Protein AF-A0A134AFA2-F1 (afdb_monomer)

Solvent-accessible surface area (backbone atoms only — not comparable to full-atom values): 25970 Å² total; per-residue (Å²): 127,73,77,78,76,50,94,41,43,79,76,51,100,91,38,66,51,57,90,71,52,43,33,60,57,59,49,67,59,54,50,49,53,23,51,49,48,40,70,76,49,53,49,41,60,54,45,88,63,27,49,46,68,73,57,52,67,64,48,47,64,58,48,60,71,75,47,86,87,45,62,56,54,69,63,65,50,52,57,52,46,49,52,42,38,51,50,42,24,58,74,70,72,49,82,88,65,75,90,76,70,91,62,56,71,74,59,41,70,74,26,72,66,43,52,38,51,50,54,22,49,52,55,47,52,52,49,44,37,76,57,28,36,28,72,52,75,36,50,25,63,48,98,81,57,40,45,34,64,34,60,62,51,48,67,84,75,69,53,54,72,39,85,69,38,80,79,62,46,86,54,70,71,58,52,53,54,48,51,56,49,57,70,60,48,85,76,74,94,62,91,46,75,71,51,55,62,39,46,69,58,52,56,51,39,63,50,48,50,61,46,74,45,78,56,96,94,39,52,29,29,55,47,28,31,35,36,44,46,69,45,76,51,103,87,47,67,61,33,38,45,35,41,29,39,34,45,27,58,46,85,83,68,77,77,55,95,75,62,66,40,45,59,60,29,75,51,56,51,74,57,90,59,60,70,86,55,41,53,72,45,77,79,62,26,37,40,50,27,32,47,63,52,39,31,93,84,42,94,84,50,74,49,42,42,30,50,44,71,30,18,51,63,39,47,72,67,61,44,43,74,38,80,82,65,47,23,32,17,41,93,87,69,47,77,44,34,42,31,37,40,33,73,37,45,91,89,75,40,50,58,40,34,35,26,37,33,32,38,76,59,51,55,59,52,52,76,82,43,58,60,34,34,23,27,27,34,39,30,34,34,75,92,69,41,70,35,67,76,30,22,32,40,37,36,30,47,91,90,36,80,77,43,78,41,68,66,56,86,64,78,76,70,79,77,80,60,81,38,76,53,39,85,72,30,94,86,54,85,69,71,91,79,60,89,65,73,61,73,57,57,58,50,54,53,52,58,56,63,55,69,81,108

Radius of gyration: 27.71 Å; Cα contacts (8 Å, |Δi|>4): 714; chains: 1; bounding box: 70×55×74 Å

Secondary structure (DSSP, 8-state):
--TTSSSEEEEETTEEEESSPBB-S-HHHHHHHHHHHHHHHGGGSSSTTTT-HHHHHHHHHHHHHH----BPPHHHHHHHHHHHHHHHHHHTT----GGG----HHHHHTSHHHHHHHHHHHHHHHHHHHH-EEEEEEES-STT--EEEEE--TTTTT----TTSPPP---HHHHHHHHHHHHTSPPPS--SHHHHT-HHHHHHHHHHTTSPEEETTEEEEEEEEEEEEEEEETTEEEEEEEEEEEEE--SS----TTTTTHHHHT-PEEP-S-GGGGGG--SSTTS-EE---S-TT-SSS--B--EE--HHHHHHTT-EEETTTTEEE-TT--EEEEE--SB--TTT-SEEEEEEEEHHHHHHHHTT---EEEEEEEEEETTTEE-TTT-EEEEEETTEEEEEEE-------------TTGGG-TT---------THHHHHHHHHHHHTTT-

Mean predicted aligned error: 15.6 Å

Structure (mmCIF, N/CA/C/O backbone):
data_AF-A0A134AFA2-F1
#
_entry.id   AF-A0A134AFA2-F1
#
loop_
_atom_site.group_PDB
_atom_site.id
_atom_site.type_symbol
_atom_site.label_atom_id
_atom_site.label_alt_id
_atom_site.label_comp_id
_atom_site.label_asym_id
_atom_site.label_entity_id
_atom_site.label_seq_id
_atom_site.pdbx_PDB_ins_code
_atom_site.Cartn_x
_atom_site.Cartn_y
_atom_site.Cartn_z
_atom_site.occupancy
_atom_site.B_iso_or_equiv
_atom_site.auth_seq_id
_atom_site.auth_comp_id
_atom_site.auth_asym_id
_atom_site.auth_atom_id
_atom_site.pdbx_PDB_model_num
ATOM 1 N N . MET A 1 1 ? 32.654 -7.429 -5.945 1.00 45.91 1 MET A N 1
ATOM 2 C CA . MET A 1 1 ? 31.574 -6.437 -6.105 1.00 45.91 1 MET A CA 1
ATOM 3 C C . MET A 1 1 ? 30.366 -7.255 -6.503 1.00 45.91 1 MET A C 1
ATOM 5 O O . MET A 1 1 ? 30.504 -8.026 -7.449 1.00 45.91 1 MET A O 1
ATOM 9 N N . ASN A 1 2 ? 29.295 -7.219 -5.708 1.00 46.44 2 ASN A N 1
ATOM 10 C CA . ASN A 1 2 ? 28.073 -7.962 -6.006 1.00 46.44 2 ASN A CA 1
ATOM 11 C C . ASN A 1 2 ? 27.648 -7.644 -7.457 1.00 46.44 2 ASN A C 1
ATOM 13 O O . ASN A 1 2 ? 27.738 -6.489 -7.878 1.00 46.44 2 ASN A O 1
ATOM 17 N N . LYS A 1 3 ? 27.310 -8.674 -8.242 1.00 46.72 3 LYS A N 1
ATOM 18 C CA . LYS A 1 3 ? 27.035 -8.557 -9.687 1.00 46.72 3 LYS A CA 1
ATOM 19 C C . LYS A 1 3 ? 25.780 -7.734 -9.987 1.00 46.72 3 LYS A C 1
ATOM 21 O O . LYS A 1 3 ? 25.608 -7.337 -11.136 1.00 46.72 3 LYS A O 1
ATOM 26 N N . ASP A 1 4 ? 24.992 -7.458 -8.953 1.00 53.12 4 ASP A N 1
ATOM 27 C CA . ASP A 1 4 ? 23.657 -6.877 -9.047 1.00 53.12 4 ASP A CA 1
ATOM 28 C C . ASP A 1 4 ? 23.590 -5.430 -8.524 1.00 53.12 4 ASP A C 1
ATOM 30 O O . ASP A 1 4 ? 22.517 -4.854 -8.443 1.00 53.12 4 ASP A O 1
ATOM 34 N N . PHE A 1 5 ? 24.725 -4.821 -8.153 1.00 60.72 5 PHE A N 1
ATOM 35 C CA . PHE A 1 5 ? 24.720 -3.467 -7.577 1.00 60.72 5 PHE A CA 1
ATOM 36 C C . PHE A 1 5 ? 24.802 -2.332 -8.605 1.00 60.72 5 PHE A C 1
ATOM 38 O O . PHE A 1 5 ? 24.314 -1.235 -8.364 1.00 60.72 5 PHE A O 1
ATOM 45 N N . LEU A 1 6 ? 25.462 -2.565 -9.739 1.00 67.00 6 LEU A N 1
ATOM 46 C CA . LEU A 1 6 ? 25.490 -1.594 -10.827 1.00 67.00 6 LEU A CA 1
ATOM 47 C C . LEU A 1 6 ? 24.413 -1.981 -11.846 1.00 67.00 6 LEU A C 1
ATOM 49 O O . LEU A 1 6 ? 24.284 -3.171 -12.138 1.00 67.00 6 LEU A O 1
ATOM 53 N N . PRO A 1 7 ? 23.740 -1.012 -12.489 1.00 65.38 7 PRO A N 1
ATOM 54 C CA . PRO A 1 7 ? 22.753 -1.269 -13.550 1.00 65.38 7 PRO A CA 1
ATOM 55 C C . PRO A 1 7 ? 23.365 -1.848 -14.843 1.00 65.38 7 PRO A C 1
ATOM 57 O O . PRO A 1 7 ? 22.724 -1.966 -15.886 1.00 65.38 7 PRO A O 1
ATOM 60 N N . PHE A 1 8 ? 24.646 -2.215 -14.799 1.00 70.69 8 PHE A N 1
ATOM 61 C CA . PHE A 1 8 ? 25.388 -2.853 -15.869 1.00 70.69 8 PHE A CA 1
ATOM 62 C C . PHE A 1 8 ? 26.395 -3.844 -15.297 1.00 70.69 8 PHE A C 1
ATOM 64 O O . PHE A 1 8 ? 27.019 -3.627 -14.255 1.00 70.69 8 PHE A O 1
ATOM 71 N N . ARG A 1 9 ? 26.620 -4.935 -16.028 1.00 70.75 9 ARG A N 1
ATOM 72 C CA . ARG A 1 9 ? 27.613 -5.936 -15.638 1.00 70.75 9 ARG A CA 1
ATOM 73 C C . ARG A 1 9 ? 28.999 -5.485 -16.068 1.00 70.75 9 ARG A C 1
ATOM 75 O O . ARG A 1 9 ? 29.256 -5.321 -17.258 1.00 70.75 9 ARG A O 1
ATOM 82 N N . TYR A 1 10 ? 29.904 -5.344 -15.106 1.00 69.44 10 TYR A N 1
ATOM 83 C CA . TYR A 1 10 ? 31.305 -5.020 -15.358 1.00 69.44 10 TYR A CA 1
ATOM 84 C C . TYR A 1 10 ? 32.166 -6.286 -15.432 1.00 69.44 10 TYR A C 1
ATOM 86 O O . TYR A 1 10 ? 32.306 -7.004 -14.442 1.00 69.44 10 TYR A O 1
ATOM 94 N N . TRP A 1 11 ? 32.781 -6.537 -16.588 1.00 65.50 11 TRP A N 1
ATOM 95 C CA . TRP A 1 11 ? 33.688 -7.670 -16.815 1.00 65.50 11 TRP A CA 1
ATOM 96 C C . TRP A 1 11 ? 35.143 -7.238 -17.046 1.00 65.50 11 TRP A C 1
ATOM 98 O O . TRP A 1 11 ? 36.055 -8.053 -16.923 1.00 65.50 11 TRP A O 1
ATOM 108 N N . GLY A 1 12 ? 35.382 -5.960 -17.346 1.00 63.38 12 GLY A N 1
ATOM 109 C CA . GLY A 1 12 ? 36.711 -5.384 -17.532 1.00 63.38 12 GLY A CA 1
ATOM 110 C C . GLY A 1 12 ? 36.653 -3.989 -18.153 1.00 63.38 12 GLY A C 1
ATOM 111 O O . GLY A 1 12 ? 35.577 -3.496 -18.484 1.00 63.38 12 GLY A O 1
ATOM 112 N N . LYS A 1 13 ? 37.819 -3.353 -18.331 1.00 61.12 13 LYS A N 1
ATOM 113 C CA . LYS A 1 13 ? 37.925 -2.001 -18.918 1.00 61.12 13 LYS A CA 1
ATOM 114 C C . LYS A 1 13 ? 37.296 -1.891 -20.307 1.00 61.12 13 LYS A C 1
ATOM 116 O O . LYS A 1 13 ? 36.736 -0.849 -20.606 1.00 61.12 13 LYS A O 1
ATOM 121 N N . ASP A 1 14 ? 37.333 -2.972 -21.081 1.00 62.25 14 ASP A N 1
ATOM 122 C CA . ASP A 1 14 ? 36.823 -3.013 -22.456 1.00 62.25 14 ASP A CA 1
ATOM 123 C C . ASP A 1 14 ? 35.518 -3.820 -22.579 1.00 62.25 14 ASP A C 1
ATOM 125 O O . ASP A 1 14 ? 35.017 -4.046 -23.678 1.00 62.25 14 ASP A O 1
ATOM 129 N N . HIS A 1 15 ? 34.974 -4.308 -21.456 1.00 69.88 15 HIS A N 1
ATOM 130 C CA . HIS A 1 15 ? 33.776 -5.141 -21.460 1.00 69.88 15 HIS A CA 1
ATOM 131 C C . HIS A 1 15 ? 32.847 -4.793 -20.292 1.00 69.88 15 HIS A C 1
ATOM 133 O O . HIS A 1 15 ? 32.966 -5.332 -19.188 1.00 69.88 15 HIS A O 1
ATOM 139 N N . ILE A 1 16 ? 31.897 -3.893 -20.552 1.00 71.88 16 ILE A N 1
ATOM 140 C CA . ILE A 1 16 ? 30.676 -3.754 -19.756 1.00 71.88 16 ILE A CA 1
ATOM 141 C C . ILE A 1 16 ? 29.497 -4.209 -20.600 1.00 71.88 16 ILE A C 1
ATOM 143 O O . ILE A 1 16 ? 29.434 -3.939 -21.800 1.00 71.88 16 ILE A O 1
ATOM 147 N N . ASN A 1 17 ? 28.567 -4.904 -19.966 1.00 70.81 17 ASN A N 1
ATOM 148 C CA . ASN A 1 17 ? 27.314 -5.281 -20.583 1.00 70.81 17 ASN A CA 1
ATOM 149 C C . ASN A 1 17 ? 26.196 -4.460 -19.939 1.00 70.81 17 ASN A C 1
ATOM 151 O O . ASN A 1 17 ? 25.838 -4.694 -18.783 1.00 70.81 17 ASN A O 1
ATOM 155 N N . MET A 1 18 ? 25.704 -3.474 -20.684 1.00 72.12 18 MET A N 1
ATOM 156 C CA . MET A 1 18 ? 24.516 -2.698 -20.342 1.00 72.12 18 MET A CA 1
ATOM 157 C C . MET A 1 18 ? 23.318 -3.345 -21.029 1.00 72.12 18 MET A C 1
ATOM 159 O O . MET A 1 18 ? 23.410 -3.666 -22.214 1.00 72.12 18 MET A O 1
ATOM 163 N N . TYR A 1 19 ? 22.209 -3.506 -20.307 1.00 68.06 19 TYR A N 1
ATOM 164 C CA . TYR A 1 19 ? 20.975 -4.050 -20.882 1.00 68.06 19 TYR A CA 1
ATOM 165 C C . TYR A 1 19 ? 20.462 -3.180 -22.042 1.00 68.06 19 TYR A C 1
ATOM 167 O O . TYR A 1 19 ? 20.125 -3.687 -23.108 1.00 68.06 19 TYR A O 1
ATOM 175 N N . THR A 1 20 ? 20.520 -1.860 -21.857 1.00 76.44 20 THR A N 1
ATOM 176 C CA . THR A 1 20 ? 20.131 -0.852 -22.843 1.00 76.44 20 THR A CA 1
ATOM 177 C C . THR A 1 20 ? 21.237 0.199 -22.969 1.00 76.44 20 THR A C 1
ATOM 179 O O . THR A 1 20 ? 21.842 0.601 -21.975 1.00 76.44 20 THR A O 1
ATOM 182 N N . LYS A 1 21 ? 21.529 0.643 -24.196 1.00 86.62 21 LYS A N 1
ATOM 183 C CA . LYS A 1 21 ? 22.511 1.701 -24.476 1.00 86.62 21 LYS A CA 1
ATOM 184 C C . LYS A 1 21 ? 21.805 3.038 -24.666 1.00 86.62 21 LYS A C 1
ATOM 186 O O . LYS A 1 21 ? 20.659 3.092 -25.093 1.00 86.62 21 LYS A O 1
ATOM 191 N N . PHE A 1 22 ? 22.519 4.124 -24.409 1.00 89.81 22 PHE A N 1
ATOM 192 C CA . PHE A 1 22 ? 22.035 5.479 -24.667 1.00 89.81 22 PHE A CA 1
ATOM 193 C C . PHE A 1 22 ? 22.458 5.940 -26.061 1.00 89.81 22 PHE A C 1
ATOM 195 O O . PHE A 1 22 ? 23.544 5.585 -26.527 1.00 89.81 22 PHE A O 1
ATOM 202 N N . LEU A 1 23 ? 21.615 6.719 -26.733 1.00 92.56 23 LEU A N 1
ATOM 203 C CA . LEU A 1 23 ? 21.940 7.342 -28.012 1.00 92.56 23 LEU A CA 1
ATOM 204 C C . LEU A 1 23 ? 22.913 8.505 -27.802 1.00 92.56 23 LEU A C 1
ATOM 206 O O . LEU A 1 23 ? 22.817 9.214 -26.813 1.00 92.56 23 LEU A O 1
ATOM 210 N N . ALA A 1 24 ? 23.844 8.707 -28.730 1.00 91.75 24 ALA A N 1
ATOM 211 C CA . ALA A 1 24 ? 24.773 9.841 -28.743 1.00 91.75 24 ALA A CA 1
ATOM 212 C C . ALA A 1 24 ? 24.221 11.053 -29.516 1.00 91.75 24 ALA A C 1
ATOM 214 O O . ALA A 1 24 ? 24.845 12.113 -29.525 1.00 91.75 24 ALA A O 1
ATOM 215 N N . ASN A 1 25 ? 23.090 10.882 -30.203 1.00 92.69 25 ASN A N 1
ATOM 216 C CA . ASN A 1 25 ? 22.408 11.937 -30.944 1.00 92.69 25 ASN A CA 1
ATOM 217 C C . ASN A 1 25 ? 21.922 13.057 -30.016 1.00 92.69 25 ASN A C 1
ATOM 219 O O . ASN A 1 25 ? 21.671 12.838 -28.828 1.00 92.69 25 ASN A O 1
ATOM 223 N N . ASP A 1 26 ? 21.737 14.254 -30.579 1.00 90.44 26 ASP A N 1
ATOM 224 C CA . ASP A 1 26 ? 21.137 15.360 -29.836 1.00 90.44 26 ASP A CA 1
ATOM 225 C C . ASP A 1 26 ? 19.716 14.981 -29.394 1.00 90.44 26 ASP A C 1
ATOM 227 O O . ASP A 1 26 ? 18.907 14.474 -30.176 1.00 90.44 26 ASP A O 1
ATOM 231 N N . LYS A 1 27 ? 19.383 15.244 -28.127 1.00 89.06 27 LYS A N 1
ATOM 232 C CA . LYS A 1 27 ? 18.069 14.886 -27.580 1.00 89.06 27 LYS A CA 1
ATOM 233 C C . LYS A 1 27 ? 16.921 15.523 -28.364 1.00 89.06 27 LYS A C 1
ATOM 235 O O . LYS A 1 27 ? 15.868 14.904 -28.508 1.00 89.06 27 LYS A O 1
ATOM 240 N N . ASN A 1 28 ? 17.096 16.742 -28.873 1.00 90.75 28 ASN A N 1
ATOM 241 C CA . ASN A 1 28 ? 16.052 17.429 -29.629 1.00 90.75 28 ASN A CA 1
ATOM 242 C C . ASN A 1 28 ? 15.890 16.841 -31.032 1.00 90.75 28 ASN A C 1
ATOM 244 O O . ASN A 1 28 ? 14.775 16.836 -31.551 1.00 90.75 28 ASN A O 1
ATOM 248 N N . GLU A 1 29 ? 16.963 16.314 -31.626 1.00 92.12 29 GLU A N 1
ATOM 249 C CA . GLU A 1 29 ? 16.904 15.569 -32.888 1.00 92.12 29 GLU A CA 1
ATOM 250 C C . GLU A 1 29 ? 16.042 14.311 -32.721 1.00 92.12 29 GLU A C 1
ATOM 252 O O . GLU A 1 29 ? 15.046 14.149 -33.427 1.00 92.12 29 GLU A O 1
ATOM 257 N N . ILE A 1 30 ? 16.336 13.483 -31.712 1.00 93.31 30 ILE A N 1
ATOM 258 C CA . ILE A 1 30 ? 15.548 12.273 -31.430 1.00 93.31 30 ILE A CA 1
ATOM 259 C C . ILE A 1 30 ? 14.108 12.615 -31.031 1.00 93.31 30 ILE A C 1
ATOM 261 O O . ILE A 1 30 ? 13.163 11.999 -31.519 1.00 93.31 30 ILE A O 1
ATOM 265 N N . SER A 1 31 ? 13.907 13.651 -30.214 1.00 90.94 31 SER A N 1
ATOM 266 C CA . SER A 1 31 ? 12.567 14.145 -29.874 1.00 90.94 31 SER A CA 1
ATOM 267 C C . SER A 1 31 ? 11.785 14.578 -31.120 1.00 90.94 31 SER A C 1
ATOM 269 O O . SER A 1 31 ? 10.593 14.295 -31.241 1.00 90.94 31 SER A O 1
ATOM 271 N N . SER A 1 32 ? 12.446 15.206 -32.096 1.00 92.62 32 SER A N 1
ATOM 272 C CA . SER A 1 32 ? 11.821 15.596 -33.364 1.00 92.62 32 SER A CA 1
ATOM 273 C C . SER A 1 32 ? 11.419 14.382 -34.203 1.00 92.62 32 SER A C 1
ATOM 275 O O . SER A 1 32 ? 10.318 14.374 -34.754 1.00 92.62 32 SER A O 1
ATOM 277 N N . ILE A 1 33 ? 12.255 13.337 -34.247 1.00 92.44 33 ILE A N 1
ATOM 278 C CA . ILE A 1 33 ? 11.930 12.052 -34.891 1.00 92.44 33 ILE A CA 1
ATOM 279 C C . ILE A 1 33 ? 10.723 11.406 -34.205 1.00 92.44 33 ILE A C 1
ATOM 281 O O . ILE A 1 33 ? 9.751 11.055 -34.872 1.00 92.44 33 ILE A O 1
ATOM 285 N N . ASN A 1 34 ? 10.730 11.313 -32.876 1.00 91.94 34 ASN A N 1
ATOM 286 C CA . ASN A 1 34 ? 9.621 10.739 -32.117 1.00 91.94 34 ASN A CA 1
ATOM 287 C C . ASN A 1 34 ? 8.316 11.520 -32.342 1.00 91.94 34 ASN A C 1
ATOM 289 O O . ASN A 1 34 ? 7.274 10.920 -32.589 1.00 91.94 34 ASN A O 1
ATOM 293 N N . ASN A 1 35 ? 8.363 12.856 -32.336 1.00 91.19 35 ASN A N 1
ATOM 294 C CA . ASN A 1 35 ? 7.202 13.704 -32.626 1.00 91.19 35 ASN A CA 1
ATOM 295 C C . ASN A 1 35 ? 6.695 13.526 -34.063 1.00 91.19 35 ASN A C 1
ATOM 297 O O . ASN A 1 35 ? 5.486 13.511 -34.304 1.00 91.19 35 ASN A O 1
ATOM 301 N N . TYR A 1 36 ? 7.602 13.378 -35.028 1.00 92.00 36 TYR A N 1
ATOM 302 C CA . TYR A 1 36 ? 7.250 13.077 -36.411 1.00 92.00 36 TYR A CA 1
ATOM 303 C C . TYR A 1 36 ? 6.499 11.741 -36.522 1.00 92.00 36 TYR A C 1
ATOM 305 O O . TYR A 1 36 ? 5.394 11.697 -37.073 1.00 92.00 36 TYR A O 1
ATOM 313 N N . LEU A 1 37 ? 7.057 10.678 -35.936 1.00 90.00 37 LEU A N 1
ATOM 314 C CA . LEU A 1 37 ? 6.455 9.344 -35.909 1.00 90.00 37 LEU A CA 1
ATOM 315 C C . LEU A 1 37 ? 5.102 9.356 -35.196 1.00 90.00 37 LEU A C 1
ATOM 317 O O . LEU A 1 37 ? 4.129 8.804 -35.707 1.00 90.00 37 LEU A O 1
ATOM 321 N N . TYR A 1 38 ? 5.021 10.042 -34.058 1.00 88.12 38 TYR A N 1
ATOM 322 C CA . TYR A 1 38 ? 3.792 10.219 -33.295 1.00 88.12 38 TYR A CA 1
ATOM 323 C C . TYR A 1 38 ? 2.679 10.824 -34.149 1.00 88.12 38 TYR A C 1
ATOM 325 O O . TYR A 1 38 ? 1.572 10.292 -34.204 1.00 88.12 38 TYR A O 1
ATOM 333 N N . ASN A 1 39 ? 2.969 11.927 -34.841 1.00 88.06 39 ASN A N 1
ATOM 334 C CA . ASN A 1 39 ? 1.973 12.627 -35.645 1.00 88.06 39 ASN A CA 1
ATOM 335 C C . ASN A 1 39 ? 1.511 11.775 -36.831 1.00 88.06 39 ASN A C 1
ATOM 337 O O . ASN A 1 39 ? 0.314 11.703 -37.112 1.00 88.06 39 ASN A O 1
ATOM 341 N N . LYS A 1 40 ? 2.450 11.102 -37.502 1.00 88.06 40 LYS A N 1
ATOM 342 C CA . LYS A 1 40 ? 2.177 10.293 -38.692 1.00 88.06 40 LYS A CA 1
ATOM 343 C C . LYS A 1 40 ? 1.438 8.990 -38.373 1.00 88.06 40 LYS A C 1
ATOM 345 O O . LYS A 1 40 ? 0.539 8.606 -39.113 1.00 88.06 40 LYS A O 1
ATOM 350 N N . TYR A 1 41 ? 1.785 8.333 -37.268 1.00 85.38 41 TYR A N 1
ATOM 351 C CA . TYR A 1 41 ? 1.315 6.987 -36.926 1.00 85.38 41 TYR A CA 1
ATOM 352 C C . TYR A 1 41 ? 0.403 6.944 -35.691 1.00 85.38 41 TYR A C 1
ATOM 354 O O . TYR A 1 41 ? 0.164 5.878 -35.129 1.00 85.38 41 TYR A O 1
ATOM 362 N N . SER A 1 42 ? -0.167 8.083 -35.290 1.00 79.12 42 SER A N 1
ATOM 363 C CA . SER A 1 42 ? -1.077 8.193 -34.137 1.00 79.12 42 SER A CA 1
ATOM 364 C C . SER A 1 42 ? -2.253 7.204 -34.162 1.00 79.12 42 SER A C 1
ATOM 366 O O . SER A 1 42 ? -2.700 6.776 -33.100 1.00 79.12 42 SER A O 1
ATOM 368 N N . CYS A 1 43 ? -2.724 6.785 -35.346 1.00 75.44 43 CYS A N 1
ATOM 369 C CA . CYS A 1 43 ? -3.806 5.801 -35.488 1.00 75.44 43 CYS A CA 1
ATOM 370 C C . CYS A 1 43 ? -3.426 4.352 -35.131 1.00 75.44 43 CYS A C 1
ATOM 372 O O . CYS A 1 43 ? -4.312 3.505 -35.061 1.00 75.44 43 CYS A O 1
ATOM 374 N N . VAL A 1 44 ? -2.141 4.068 -34.882 1.00 71.62 44 VAL A N 1
ATOM 375 C CA . VAL A 1 44 ? -1.612 2.741 -34.497 1.00 71.62 44 VAL A CA 1
ATOM 376 C C . VAL A 1 44 ? -1.591 2.549 -32.963 1.00 71.62 44 VAL A C 1
ATOM 378 O O . VAL A 1 44 ? -1.316 1.457 -32.462 1.00 71.62 44 VAL A O 1
ATOM 381 N N . ARG A 1 45 ? -1.925 3.592 -32.186 1.00 69.50 45 ARG A N 1
ATOM 382 C CA . ARG A 1 45 ? -1.966 3.547 -30.715 1.00 69.50 45 ARG A CA 1
ATOM 383 C C . ARG A 1 45 ? -3.176 2.787 -30.169 1.00 69.50 45 ARG A C 1
ATOM 385 O O . ARG A 1 45 ? -4.318 3.204 -30.360 1.00 69.50 45 ARG A O 1
ATOM 392 N N . GLY A 1 46 ? -2.900 1.751 -29.379 1.00 59.03 46 GLY A N 1
ATOM 393 C CA . GLY A 1 46 ? -3.869 0.918 -28.671 1.00 59.03 46 GLY A CA 1
ATOM 394 C C . GLY A 1 46 ? -4.539 -0.145 -29.549 1.00 59.03 46 GLY A C 1
ATOM 395 O O . GLY A 1 46 ? -4.938 0.113 -30.684 1.00 59.03 46 GLY A O 1
ATOM 396 N N . GLY A 1 47 ? -4.759 -1.334 -28.985 1.00 60.19 47 GLY A N 1
ATOM 397 C CA . GLY A 1 47 ? -5.464 -2.439 -29.643 1.00 60.19 47 GLY A CA 1
ATOM 398 C C . GLY A 1 47 ? -4.544 -3.388 -30.416 1.00 60.19 47 GLY A C 1
ATOM 399 O O . GLY A 1 47 ? -3.338 -3.424 -30.195 1.00 60.19 47 GLY A O 1
ATOM 400 N N . LYS A 1 48 ? -5.126 -4.192 -31.317 1.00 59.94 48 LYS A N 1
ATOM 401 C CA . LYS A 1 48 ? -4.433 -5.314 -31.974 1.00 59.94 48 LYS A CA 1
ATOM 402 C C . LYS A 1 48 ? -3.237 -4.929 -32.846 1.00 59.94 48 LYS A C 1
ATOM 404 O O . LYS A 1 48 ? -2.422 -5.806 -33.064 1.00 59.94 48 LYS A O 1
ATOM 409 N N . CYS A 1 49 ? -3.124 -3.693 -33.337 1.00 62.25 49 CYS A N 1
ATOM 410 C CA . CYS A 1 49 ? -2.029 -3.248 -34.217 1.00 62.25 49 CYS A CA 1
ATOM 411 C C . CYS A 1 49 ? -0.838 -2.603 -33.496 1.00 62.25 49 CYS A C 1
ATOM 413 O O . CYS A 1 49 ? 0.152 -2.275 -34.149 1.00 62.25 49 CYS A O 1
ATOM 415 N N . SER A 1 50 ? -0.911 -2.395 -32.181 1.00 64.62 50 SER A N 1
ATOM 416 C CA . SER A 1 50 ? 0.228 -1.881 -31.419 1.00 64.62 50 SER A CA 1
ATOM 417 C C . SER A 1 50 ? 1.283 -2.978 -31.248 1.00 64.62 50 SER A C 1
ATOM 419 O O . SER A 1 50 ? 0.941 -4.110 -30.908 1.00 64.62 50 SER A O 1
ATOM 421 N N . GLY A 1 51 ? 2.561 -2.666 -31.482 1.00 61.31 51 GLY A N 1
ATOM 422 C CA . GLY A 1 51 ? 3.661 -3.598 -31.201 1.00 61.31 51 GLY A CA 1
ATOM 423 C C . GLY A 1 51 ? 4.017 -4.633 -32.253 1.00 61.31 51 GLY A C 1
ATOM 424 O O . GLY A 1 51 ? 4.660 -5.624 -31.914 1.00 61.31 51 GLY A O 1
ATOM 425 N N . TRP A 1 52 ? 3.588 -4.474 -33.505 1.00 69.12 52 TRP A N 1
ATOM 426 C CA . TRP A 1 52 ? 3.929 -5.452 -34.541 1.00 69.12 52 TRP A CA 1
ATOM 427 C C . TRP A 1 52 ? 5.369 -5.235 -35.018 1.00 69.12 52 TRP A C 1
ATOM 429 O O . TRP A 1 52 ? 5.676 -4.203 -35.606 1.00 69.12 52 TRP A O 1
ATOM 439 N N . LEU A 1 53 ? 6.236 -6.240 -34.850 1.00 69.25 53 LEU A N 1
ATOM 440 C CA . LEU A 1 53 ? 7.620 -6.247 -35.365 1.00 69.25 53 LEU A CA 1
ATOM 441 C C . LEU A 1 53 ? 7.705 -5.885 -36.861 1.00 69.25 53 LEU A C 1
ATOM 443 O O . LEU A 1 53 ? 8.605 -5.175 -37.299 1.00 69.25 53 LEU A O 1
ATOM 447 N N . ALA A 1 54 ? 6.728 -6.326 -37.657 1.00 70.31 54 ALA A N 1
ATOM 448 C CA . ALA A 1 54 ? 6.637 -5.982 -39.076 1.00 70.31 54 ALA A CA 1
ATOM 449 C C . ALA A 1 54 ? 6.407 -4.477 -39.324 1.00 70.31 54 ALA A C 1
ATOM 451 O O . ALA A 1 54 ? 6.858 -3.938 -40.335 1.00 70.31 54 ALA A O 1
ATOM 452 N N . PHE A 1 55 ? 5.729 -3.786 -38.404 1.00 75.88 55 PHE A N 1
ATOM 453 C CA . PHE A 1 55 ? 5.530 -2.342 -38.473 1.00 75.88 55 PHE A CA 1
ATOM 454 C C . PHE A 1 55 ? 6.820 -1.582 -38.142 1.00 75.88 55 PHE A C 1
ATOM 456 O O . PHE A 1 55 ? 7.164 -0.652 -38.867 1.00 75.88 55 PHE A O 1
ATOM 463 N N . GLU A 1 56 ? 7.576 -2.027 -37.133 1.00 78.88 56 GLU A N 1
ATOM 464 C CA . GLU A 1 56 ? 8.904 -1.483 -36.811 1.00 78.88 56 GLU A CA 1
ATOM 465 C C . GLU A 1 56 ? 9.861 -1.571 -38.011 1.00 78.88 56 GLU A C 1
ATOM 467 O O . GLU A 1 56 ? 10.408 -0.561 -38.456 1.00 78.88 56 GLU A O 1
ATOM 472 N N . ASN A 1 57 ? 9.963 -2.747 -38.637 1.00 80.25 57 ASN A N 1
ATOM 473 C CA . ASN A 1 57 ? 10.811 -2.954 -39.817 1.00 80.25 57 ASN A CA 1
ATOM 474 C C . ASN A 1 57 ? 10.449 -2.039 -41.001 1.00 80.25 57 ASN A C 1
ATOM 476 O O . ASN A 1 57 ? 11.302 -1.722 -41.828 1.00 80.25 57 ASN A O 1
ATOM 480 N N . ARG A 1 58 ? 9.189 -1.600 -41.104 1.00 80.06 58 ARG A N 1
ATOM 481 C CA . ARG A 1 58 ? 8.732 -0.696 -42.168 1.00 80.06 58 ARG A CA 1
ATOM 482 C C . ARG A 1 58 ? 9.121 0.759 -41.916 1.00 80.06 58 ARG A C 1
ATOM 484 O O . ARG A 1 58 ? 9.355 1.490 -42.877 1.00 80.06 58 ARG A O 1
ATOM 491 N N . ILE A 1 59 ? 9.136 1.191 -40.658 1.00 85.38 59 ILE A N 1
ATOM 492 C CA . ILE A 1 59 ? 9.425 2.583 -40.285 1.00 85.38 59 ILE A CA 1
ATOM 493 C C . ILE A 1 59 ? 10.920 2.835 -40.075 1.00 85.38 59 ILE A C 1
ATOM 495 O O . ILE A 1 59 ? 11.359 3.967 -40.260 1.00 85.38 59 ILE A O 1
ATOM 499 N N . MET A 1 60 ? 11.715 1.806 -39.763 1.00 84.88 60 MET A N 1
ATOM 500 C CA . MET A 1 60 ? 13.166 1.950 -39.583 1.00 84.88 60 MET A CA 1
ATOM 501 C C . MET A 1 60 ? 13.875 2.594 -40.789 1.00 84.88 60 MET A C 1
ATOM 503 O O . MET A 1 60 ? 14.574 3.583 -40.576 1.00 84.88 60 MET A O 1
ATOM 507 N N . PRO A 1 61 ? 13.629 2.192 -42.055 1.00 86.69 61 PRO A N 1
ATOM 508 C CA . PRO A 1 61 ? 14.244 2.852 -43.214 1.00 86.69 61 PRO A CA 1
ATOM 509 C C . PRO A 1 61 ? 13.874 4.335 -43.357 1.00 86.69 61 PRO A C 1
ATOM 511 O O . PRO A 1 61 ? 14.638 5.134 -43.895 1.00 86.69 61 PRO A O 1
ATOM 514 N N . GLU A 1 62 ? 12.684 4.724 -42.889 1.00 87.50 62 GLU A N 1
ATOM 515 C CA . GLU A 1 62 ? 12.269 6.125 -42.864 1.00 87.50 62 GLU A CA 1
ATOM 516 C C . GLU A 1 62 ? 13.068 6.912 -41.818 1.00 87.50 62 GLU A C 1
ATOM 518 O O . GLU A 1 62 ? 13.517 8.020 -42.103 1.00 87.50 62 GLU A O 1
ATOM 523 N N . ILE A 1 63 ? 13.314 6.331 -40.647 1.00 87.12 63 ILE A N 1
ATOM 524 C CA . ILE A 1 63 ? 14.141 6.942 -39.599 1.00 87.12 63 ILE A CA 1
ATOM 525 C C . ILE A 1 63 ? 15.595 7.067 -40.061 1.00 87.12 63 ILE A C 1
ATOM 527 O O . ILE A 1 63 ? 16.176 8.144 -39.946 1.00 87.12 63 ILE A O 1
ATOM 531 N N . GLU A 1 64 ? 16.150 6.011 -40.661 1.00 85.12 64 GLU A N 1
ATOM 532 C CA . GLU A 1 64 ? 17.509 5.996 -41.223 1.00 85.12 64 GLU A CA 1
ATOM 533 C C . GLU A 1 64 ? 17.703 7.052 -42.323 1.00 85.12 64 GLU A C 1
ATOM 535 O O . GLU A 1 64 ? 18.811 7.546 -42.531 1.00 85.12 64 GLU A O 1
ATOM 540 N N . SER A 1 65 ? 16.625 7.439 -43.015 1.00 84.50 65 SER A N 1
ATOM 541 C CA . SER A 1 65 ? 16.654 8.531 -43.995 1.00 84.50 65 SER A CA 1
ATOM 542 C C . SER A 1 65 ? 16.660 9.931 -43.365 1.00 84.50 65 SER A C 1
ATOM 544 O O . SER A 1 65 ? 17.068 10.891 -44.021 1.00 84.50 65 SER A O 1
ATOM 546 N N . ILE A 1 66 ? 16.210 10.055 -42.111 1.00 85.81 66 ILE A N 1
ATOM 547 C CA . ILE A 1 66 ? 16.140 11.317 -41.363 1.00 85.81 66 ILE A CA 1
ATOM 548 C C . ILE A 1 66 ? 17.449 11.566 -40.612 1.00 85.81 66 ILE A C 1
ATOM 550 O O . ILE A 1 66 ? 17.968 12.681 -40.660 1.00 85.81 66 ILE A O 1
ATOM 554 N N . ALA A 1 67 ? 17.975 10.550 -39.926 1.00 86.00 67 ALA A N 1
ATOM 555 C CA . ALA A 1 67 ? 19.182 10.675 -39.119 1.00 86.00 67 ALA A CA 1
ATOM 556 C C . ALA A 1 67 ? 19.945 9.351 -38.996 1.00 86.00 67 ALA A C 1
ATOM 558 O O . ALA A 1 67 ? 19.364 8.268 -38.936 1.00 86.00 67 ALA A O 1
ATOM 559 N N . GLU A 1 68 ? 21.269 9.456 -38.878 1.00 90.00 68 GLU A N 1
ATOM 560 C CA . GLU A 1 68 ? 22.123 8.335 -38.490 1.00 90.00 68 GLU A CA 1
ATOM 561 C C . GLU A 1 68 ? 22.071 8.168 -36.965 1.00 90.00 68 GLU A C 1
ATOM 563 O O . GLU A 1 68 ? 22.507 9.047 -36.213 1.00 90.00 68 GLU A O 1
ATOM 568 N N . ILE A 1 69 ? 21.549 7.035 -36.503 1.00 90.81 69 ILE A N 1
ATOM 569 C CA . ILE A 1 69 ? 21.371 6.753 -35.078 1.00 90.81 69 ILE A CA 1
ATOM 570 C C . ILE A 1 69 ? 22.651 6.144 -34.507 1.00 90.81 69 ILE A C 1
ATOM 572 O O . ILE A 1 69 ? 23.119 5.096 -34.950 1.00 90.81 69 ILE A O 1
ATOM 576 N N . LYS A 1 70 ? 23.232 6.813 -33.509 1.00 91.06 70 LYS A N 1
ATOM 577 C CA . LYS A 1 70 ? 24.505 6.444 -32.875 1.00 91.06 70 LYS A CA 1
ATOM 578 C C . LYS A 1 70 ? 24.286 6.169 -31.403 1.00 91.06 70 LYS A C 1
ATOM 580 O O . LYS A 1 70 ? 23.510 6.861 -30.757 1.00 91.06 70 LYS A O 1
ATOM 585 N N . THR A 1 71 ? 25.017 5.213 -30.842 1.00 89.94 71 THR A N 1
ATOM 586 C CA . THR A 1 71 ? 25.040 4.967 -29.392 1.00 89.94 71 THR A CA 1
ATOM 587 C C . THR A 1 71 ? 26.245 5.637 -28.746 1.00 89.94 71 THR A C 1
ATOM 589 O O . THR A 1 71 ? 27.307 5.693 -29.367 1.00 89.94 71 THR A O 1
ATOM 592 N N . LEU A 1 72 ? 26.107 6.081 -27.495 1.00 86.75 72 LEU A N 1
ATOM 593 C CA . LEU A 1 72 ? 27.231 6.529 -26.675 1.00 86.75 72 LEU A CA 1
ATOM 594 C C . LEU A 1 72 ? 28.300 5.440 -26.633 1.00 86.75 72 LEU A C 1
ATOM 596 O O . LEU A 1 72 ? 28.008 4.261 -26.408 1.00 86.75 72 LEU A O 1
ATOM 600 N N . ASP A 1 73 ? 29.544 5.841 -26.870 1.00 86.31 73 ASP A N 1
ATOM 601 C CA . ASP A 1 73 ? 30.661 4.926 -26.758 1.00 86.31 73 ASP A CA 1
ATOM 602 C C . ASP A 1 73 ? 30.976 4.644 -25.283 1.00 86.31 73 ASP A C 1
ATOM 604 O O . ASP A 1 73 ? 30.763 5.460 -24.381 1.00 86.31 73 ASP A O 1
ATOM 608 N N . MET A 1 74 ? 31.494 3.445 -25.046 1.00 82.19 74 MET A N 1
ATOM 609 C CA . MET A 1 74 ? 31.734 2.929 -23.706 1.00 82.19 74 MET A CA 1
ATOM 610 C C . MET A 1 74 ? 32.785 3.739 -22.930 1.00 82.19 74 MET A C 1
ATOM 612 O O . MET A 1 74 ? 32.682 3.853 -21.708 1.00 82.19 74 MET A O 1
ATOM 616 N N . ASN A 1 75 ? 33.775 4.323 -23.612 1.00 84.62 75 ASN A N 1
ATOM 617 C CA . ASN A 1 75 ? 34.811 5.111 -22.949 1.00 84.62 75 ASN A CA 1
ATOM 618 C C . ASN A 1 75 ? 34.230 6.431 -22.450 1.00 84.62 75 ASN A C 1
ATOM 620 O O . ASN A 1 75 ? 34.385 6.751 -21.274 1.00 84.62 75 ASN A O 1
ATOM 624 N N . SER A 1 76 ? 33.475 7.138 -23.294 1.00 85.19 76 SER A N 1
ATOM 625 C CA . SER A 1 76 ? 32.771 8.362 -22.902 1.00 85.19 76 SER A CA 1
ATOM 626 C C . SER A 1 76 ? 31.808 8.121 -21.740 1.00 85.19 76 SER A C 1
ATOM 628 O O . SER A 1 76 ? 31.729 8.950 -20.827 1.00 85.19 76 SER A O 1
ATOM 630 N N . PHE A 1 77 ? 31.119 6.973 -21.730 1.00 86.81 77 PHE A N 1
ATOM 631 C CA . PHE A 1 77 ? 30.267 6.562 -20.615 1.00 86.81 77 PHE A CA 1
ATOM 632 C C . PHE A 1 77 ? 31.077 6.416 -19.318 1.00 86.81 77 PHE A C 1
ATOM 634 O O . PHE A 1 77 ? 30.788 7.082 -18.324 1.00 86.81 77 PHE A O 1
ATOM 641 N N . MET A 1 78 ? 32.138 5.603 -19.331 1.00 85.31 78 MET A N 1
ATOM 642 C CA . MET A 1 78 ? 32.942 5.327 -18.135 1.00 85.31 78 MET A CA 1
ATOM 643 C C . MET A 1 78 ? 33.692 6.563 -17.624 1.00 85.31 78 MET A C 1
ATOM 645 O O . MET A 1 78 ? 33.746 6.781 -16.416 1.00 85.31 78 MET A O 1
ATOM 649 N N . GLU A 1 79 ? 34.225 7.400 -18.516 1.00 88.19 79 GLU A N 1
ATOM 650 C CA . GLU A 1 79 ? 34.888 8.655 -18.146 1.00 88.19 79 GLU A CA 1
ATOM 651 C C . GLU A 1 79 ? 33.916 9.648 -17.505 1.00 88.19 79 GLU A C 1
ATOM 653 O O . GLU A 1 79 ? 34.256 10.339 -16.541 1.00 88.19 79 GLU A O 1
ATOM 658 N N . SER A 1 80 ? 32.694 9.735 -18.032 1.00 89.44 80 SER A N 1
ATOM 659 C CA . SER A 1 80 ? 31.650 10.588 -17.462 1.00 89.44 80 SER A CA 1
ATOM 660 C C . SER A 1 80 ? 31.190 10.063 -16.107 1.00 89.44 80 SER A C 1
ATOM 662 O O . SER A 1 80 ? 31.061 10.839 -15.159 1.00 89.44 80 SER A O 1
ATOM 664 N N . PHE A 1 81 ? 31.023 8.745 -15.992 1.00 87.62 81 PHE A N 1
ATOM 665 C CA . PHE A 1 81 ? 30.662 8.104 -14.738 1.00 87.62 81 PHE A CA 1
ATOM 666 C C . PHE A 1 81 ? 31.736 8.317 -13.663 1.00 87.62 81 PHE A C 1
ATOM 668 O O . PHE A 1 81 ? 31.418 8.721 -12.545 1.00 87.62 81 PHE A O 1
ATOM 675 N N . GLU A 1 82 ? 33.019 8.154 -14.006 1.00 88.50 82 GLU A N 1
ATOM 676 C CA . GLU A 1 82 ? 34.138 8.402 -13.091 1.00 88.50 82 GLU A CA 1
ATOM 677 C C . GLU A 1 82 ? 34.144 9.847 -12.569 1.00 88.50 82 GLU A C 1
ATOM 679 O O . GLU A 1 82 ? 34.412 10.075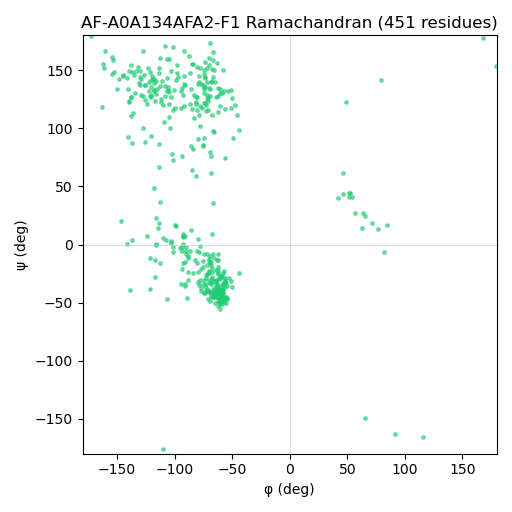 -11.387 1.00 88.50 82 GLU A O 1
ATOM 684 N N . LYS A 1 83 ? 33.824 10.834 -13.415 1.00 91.12 83 LYS A N 1
ATOM 685 C CA . LYS A 1 83 ? 33.741 12.244 -12.996 1.00 91.12 83 LYS A CA 1
ATOM 686 C C . LYS A 1 83 ? 32.654 12.464 -11.946 1.00 91.12 83 LYS A C 1
ATOM 688 O O . LYS A 1 83 ? 32.923 13.125 -10.944 1.00 91.12 83 LYS A O 1
ATOM 693 N N . VAL A 1 84 ? 31.461 11.896 -12.144 1.00 90.75 84 VAL A N 1
ATOM 694 C CA . VAL A 1 84 ? 30.365 11.971 -11.158 1.00 90.75 84 VAL A CA 1
ATOM 695 C C . VAL A 1 84 ? 30.765 11.270 -9.864 1.00 90.75 84 VAL A C 1
ATOM 697 O O . VAL A 1 84 ? 30.590 11.815 -8.776 1.00 90.75 84 VAL A O 1
ATOM 700 N N . PHE A 1 85 ? 31.381 10.098 -9.981 1.00 87.50 85 PHE A N 1
ATOM 701 C CA . PHE A 1 85 ? 31.856 9.327 -8.843 1.00 87.50 85 PHE A CA 1
ATOM 702 C C . PHE A 1 85 ? 32.879 10.103 -8.005 1.00 87.50 85 PHE A C 1
ATOM 704 O O . PHE A 1 85 ? 32.720 10.232 -6.793 1.00 87.50 85 PHE A O 1
ATOM 711 N N . ARG A 1 86 ? 33.897 10.695 -8.643 1.00 89.56 86 ARG A N 1
ATOM 712 C CA . ARG A 1 86 ? 34.897 11.542 -7.970 1.00 89.56 86 ARG A CA 1
ATOM 713 C C . ARG A 1 86 ? 34.258 12.747 -7.291 1.00 89.56 86 ARG A C 1
ATOM 715 O O . ARG A 1 86 ? 34.611 13.037 -6.154 1.00 89.56 86 ARG A O 1
ATOM 722 N N . TYR A 1 87 ? 33.310 13.402 -7.960 1.00 91.44 87 TYR A N 1
ATOM 723 C CA . TYR A 1 87 ? 32.590 14.546 -7.406 1.00 91.44 87 TYR A CA 1
ATOM 724 C C . TYR A 1 87 ? 31.839 14.187 -6.116 1.00 91.44 87 TYR A C 1
ATOM 726 O O . TYR A 1 87 ? 31.995 14.867 -5.105 1.00 91.44 87 TYR A O 1
ATOM 734 N N . VAL A 1 88 ? 31.068 13.094 -6.121 1.00 88.69 88 VAL A N 1
ATOM 735 C CA . VAL A 1 88 ? 30.324 12.636 -4.934 1.00 88.69 88 VAL A CA 1
ATOM 736 C C . VAL A 1 88 ? 31.279 12.257 -3.804 1.00 88.69 88 VAL A C 1
ATOM 738 O O . VAL A 1 88 ? 31.065 12.626 -2.650 1.00 88.69 88 VAL A O 1
ATOM 741 N N . PHE A 1 89 ? 32.362 11.554 -4.129 1.00 88.62 89 PHE A N 1
ATOM 742 C CA . PHE A 1 89 ? 33.354 11.137 -3.144 1.00 88.62 89 PHE A CA 1
ATOM 743 C C . PHE A 1 89 ? 34.066 12.328 -2.505 1.00 88.62 89 PHE A C 1
ATOM 745 O O . PHE A 1 89 ? 34.238 12.350 -1.290 1.00 88.62 89 PHE A O 1
ATOM 752 N N . GLU A 1 90 ? 34.425 13.339 -3.292 1.00 88.88 90 GLU A N 1
ATOM 753 C CA . GLU A 1 90 ? 34.996 14.583 -2.781 1.00 88.88 90 GLU A CA 1
ATOM 754 C C . GLU A 1 90 ? 33.990 15.341 -1.903 1.00 88.88 90 GLU A C 1
ATOM 756 O O . GLU A 1 90 ? 34.332 15.746 -0.792 1.00 88.88 90 GLU A O 1
ATOM 761 N N . TYR A 1 91 ? 32.731 15.451 -2.345 1.00 87.25 91 TYR A N 1
ATOM 762 C CA . TYR A 1 91 ? 31.662 16.129 -1.607 1.00 87.25 91 TYR A CA 1
ATOM 763 C C . TYR A 1 91 ? 31.431 15.530 -0.211 1.00 87.25 91 TYR A C 1
ATOM 765 O O . TYR A 1 91 ? 31.280 16.265 0.766 1.00 87.25 91 TYR A O 1
ATOM 773 N N . TYR A 1 92 ? 31.452 14.200 -0.098 1.00 83.88 92 TYR A N 1
ATOM 774 C CA . TYR A 1 92 ? 31.294 13.490 1.176 1.00 83.88 92 TYR A CA 1
ATOM 775 C C . TYR A 1 92 ? 32.623 13.171 1.884 1.00 83.88 92 TYR A C 1
ATOM 777 O O . TYR A 1 92 ? 32.617 12.475 2.900 1.00 83.88 92 TYR A O 1
ATOM 785 N N . ASN A 1 93 ? 33.756 13.683 1.386 1.00 84.31 93 ASN A N 1
ATOM 786 C CA . ASN A 1 93 ? 35.099 13.452 1.930 1.00 84.31 93 ASN A CA 1
ATOM 787 C C . ASN A 1 93 ? 35.458 11.953 2.083 1.00 84.31 93 ASN A C 1
ATOM 789 O O . ASN A 1 93 ? 36.037 11.519 3.084 1.00 84.31 93 ASN A O 1
ATOM 793 N N . ILE A 1 94 ? 35.086 11.145 1.088 1.00 82.19 94 ILE A N 1
ATOM 794 C CA . ILE A 1 94 ? 35.337 9.703 1.012 1.00 82.19 94 ILE A CA 1
ATOM 795 C C . ILE A 1 94 ? 36.641 9.460 0.243 1.00 82.19 94 ILE A C 1
ATOM 797 O O . ILE A 1 94 ? 36.818 9.925 -0.882 1.00 82.19 94 ILE A O 1
ATOM 801 N N . SER A 1 95 ? 37.557 8.676 0.821 1.00 73.62 95 SER A N 1
ATOM 802 C CA . SER A 1 95 ? 38.794 8.291 0.131 1.00 73.62 95 SER A CA 1
ATOM 803 C C . SER A 1 95 ? 38.512 7.331 -1.028 1.00 73.62 95 SER A C 1
ATOM 805 O O . SER A 1 95 ? 37.910 6.274 -0.839 1.00 73.62 95 SER A O 1
ATOM 807 N N . ALA A 1 96 ? 39.017 7.666 -2.217 1.00 65.44 96 ALA A N 1
ATOM 808 C CA . ALA A 1 96 ? 39.011 6.782 -3.383 1.00 65.44 96 ALA A CA 1
ATOM 809 C C . ALA A 1 96 ? 40.146 5.732 -3.358 1.00 65.44 96 ALA A C 1
ATOM 811 O O . ALA A 1 96 ? 40.217 4.877 -4.243 1.00 65.44 96 ALA A O 1
ATOM 812 N N . ASP A 1 97 ? 41.058 5.794 -2.380 1.00 63.50 97 ASP A N 1
ATOM 813 C CA . ASP A 1 97 ? 42.270 4.975 -2.367 1.00 63.50 97 ASP A CA 1
ATOM 814 C C . ASP A 1 97 ? 42.014 3.586 -1.751 1.00 63.50 97 ASP A C 1
ATOM 816 O O . ASP A 1 97 ? 41.689 3.442 -0.572 1.00 63.50 97 ASP A O 1
ATOM 820 N N . ARG A 1 98 ? 42.183 2.535 -2.564 1.00 53.16 98 ARG A N 1
ATOM 821 C CA . ARG A 1 98 ? 41.803 1.136 -2.265 1.00 53.16 98 ARG A CA 1
ATOM 822 C C . ARG A 1 98 ? 42.539 0.523 -1.067 1.00 53.16 98 ARG A C 1
ATOM 824 O O . ARG A 1 98 ? 42.117 -0.505 -0.544 1.00 53.16 98 ARG A O 1
ATOM 831 N N . LYS A 1 99 ? 43.673 1.106 -0.666 1.00 53.56 99 LYS A N 1
ATOM 832 C CA . LYS A 1 99 ? 44.630 0.509 0.283 1.00 53.56 99 LYS A CA 1
ATOM 833 C C . LYS A 1 99 ? 44.132 0.431 1.731 1.00 53.56 99 LYS A C 1
ATOM 835 O O . LYS A 1 99 ? 44.760 -0.263 2.523 1.00 53.56 99 LYS A O 1
ATOM 840 N N . SER A 1 100 ? 43.040 1.106 2.086 1.00 49.72 100 SER A N 1
ATOM 841 C CA . SER A 1 100 ? 42.518 1.147 3.461 1.00 49.72 100 SER A CA 1
ATOM 842 C C . SER A 1 100 ? 41.321 0.226 3.727 1.00 49.72 100 SER A C 1
ATOM 844 O O . SER A 1 100 ? 40.902 0.108 4.876 1.00 49.72 100 SER A O 1
ATOM 846 N N . MET A 1 101 ? 40.759 -0.436 2.711 1.00 54.19 101 MET A N 1
ATOM 847 C CA . MET A 1 101 ? 39.476 -1.138 2.844 1.00 54.19 101 MET A CA 1
ATOM 848 C C . MET A 1 101 ? 39.648 -2.648 2.977 1.00 54.19 101 MET A C 1
ATOM 850 O O . MET A 1 101 ? 39.425 -3.403 2.036 1.00 54.19 101 MET A O 1
ATOM 854 N N . ASN A 1 102 ? 40.032 -3.084 4.175 1.00 53.56 102 ASN A N 1
ATOM 855 C CA . ASN A 1 102 ? 39.896 -4.476 4.601 1.00 53.56 102 ASN A CA 1
ATOM 856 C C . ASN A 1 102 ? 38.561 -4.598 5.357 1.00 53.56 102 ASN A C 1
ATOM 858 O O . ASN A 1 102 ? 38.526 -4.552 6.583 1.00 53.56 102 ASN A O 1
ATOM 862 N N . ILE A 1 103 ? 37.453 -4.614 4.613 1.00 58.25 103 ILE A N 1
ATOM 863 C CA . ILE A 1 103 ? 36.089 -4.572 5.160 1.00 58.25 103 ILE A CA 1
ATOM 864 C C . ILE A 1 103 ? 35.392 -5.891 4.808 1.00 58.25 103 ILE A C 1
ATOM 866 O O . ILE A 1 103 ? 35.502 -6.364 3.676 1.00 58.25 103 ILE A O 1
ATOM 870 N N . CYS A 1 104 ? 34.715 -6.499 5.783 1.00 61.22 104 CYS A N 1
ATOM 871 C CA . CYS A 1 104 ? 33.903 -7.696 5.565 1.00 61.22 104 CYS A CA 1
ATOM 872 C C . CYS A 1 104 ? 32.712 -7.362 4.647 1.00 61.22 104 CYS A C 1
ATOM 874 O O . CYS A 1 104 ? 32.227 -6.237 4.663 1.00 61.22 104 CYS A O 1
ATOM 876 N N . GLU A 1 105 ? 32.218 -8.309 3.846 1.00 59.53 105 GLU A N 1
ATOM 877 C CA . GLU A 1 105 ? 31.186 -8.047 2.825 1.00 59.53 105 GLU A CA 1
ATOM 878 C C . GLU A 1 105 ? 29.930 -7.363 3.397 1.00 59.53 105 GLU A C 1
ATOM 880 O O . GLU A 1 105 ? 29.508 -6.328 2.882 1.00 59.53 105 GLU A O 1
ATOM 885 N N . GLY A 1 106 ? 29.407 -7.850 4.529 1.00 56.41 106 GLY A N 1
ATOM 886 C CA . GLY A 1 106 ? 28.256 -7.236 5.205 1.00 56.41 106 GLY A CA 1
ATOM 887 C C . GLY A 1 106 ? 28.511 -5.802 5.690 1.00 56.41 106 GLY A C 1
ATOM 888 O O . GLY A 1 106 ? 27.646 -4.939 5.553 1.00 56.41 106 GLY A O 1
ATOM 889 N N . ASP A 1 107 ? 29.717 -5.510 6.181 1.00 58.31 107 ASP A N 1
ATOM 890 C CA . ASP A 1 107 ? 30.108 -4.159 6.609 1.00 58.31 107 ASP A CA 1
ATOM 891 C C . ASP A 1 107 ? 30.333 -3.227 5.407 1.00 58.31 107 ASP A C 1
ATOM 893 O O . ASP A 1 107 ? 30.132 -2.015 5.496 1.00 58.31 107 ASP A O 1
ATOM 897 N N . PHE A 1 108 ? 30.738 -3.787 4.262 1.00 66.06 108 PHE A N 1
ATOM 898 C CA . PHE A 1 108 ? 30.920 -3.047 3.020 1.00 66.06 108 PHE A CA 1
ATOM 899 C C . PHE A 1 108 ? 29.576 -2.576 2.461 1.00 66.06 108 PHE A C 1
ATOM 901 O O . PHE A 1 108 ? 29.460 -1.400 2.116 1.00 66.06 108 PHE A O 1
ATOM 908 N N . HIS A 1 109 ? 28.554 -3.438 2.452 1.00 60.78 109 HIS A N 1
ATOM 909 C CA . HIS A 1 109 ? 27.197 -3.080 2.019 1.00 60.78 109 HIS A CA 1
ATOM 910 C C . HIS A 1 109 ? 26.608 -1.906 2.819 1.00 60.78 109 HIS A C 1
ATOM 912 O O . HIS A 1 109 ? 25.982 -1.019 2.244 1.00 60.78 109 HIS A O 1
ATOM 918 N N . HIS A 1 110 ? 26.903 -1.825 4.118 1.00 59.00 110 HIS A N 1
ATOM 919 C CA . HIS A 1 110 ? 26.427 -0.753 5.000 1.00 59.00 110 HIS A CA 1
ATOM 920 C C . HIS A 1 110 ? 27.395 0.438 5.119 1.00 59.00 110 HIS A C 1
ATOM 922 O O . HIS A 1 110 ? 27.205 1.328 5.954 1.00 59.00 110 HIS A O 1
ATOM 928 N N . SER A 1 111 ? 28.449 0.483 4.301 1.00 69.44 111 SER A N 1
ATOM 929 C CA . SER A 1 111 ? 29.495 1.497 4.419 1.00 69.44 111 SER A CA 1
ATOM 930 C C . SER A 1 111 ? 29.108 2.842 3.793 1.00 69.44 111 SER A C 1
ATOM 932 O O . SER A 1 111 ? 28.369 2.927 2.811 1.00 69.44 111 SER A O 1
ATOM 934 N N . VAL A 1 112 ? 29.695 3.924 4.315 1.00 73.12 112 VAL A N 1
ATOM 935 C CA . VAL A 1 112 ? 29.613 5.268 3.705 1.00 73.12 112 VAL A CA 1
ATOM 936 C C . VAL A 1 112 ? 30.151 5.259 2.271 1.00 73.12 112 VAL A C 1
ATOM 938 O O . VAL A 1 112 ? 29.638 5.969 1.413 1.00 73.12 112 VAL A O 1
ATOM 941 N N . TYR A 1 113 ? 31.148 4.414 1.999 1.00 76.31 113 TYR A N 1
ATOM 942 C CA . TYR A 1 113 ? 31.681 4.215 0.657 1.00 76.31 113 TYR A CA 1
ATOM 943 C C . TYR A 1 113 ? 30.604 3.703 -0.297 1.00 76.31 113 TYR A C 1
ATOM 945 O O . TYR A 1 113 ? 30.407 4.294 -1.353 1.00 76.31 113 TYR A O 1
ATOM 953 N N . MET A 1 114 ? 29.873 2.657 0.096 1.00 75.69 114 MET A N 1
ATOM 954 C CA . MET A 1 114 ? 28.813 2.070 -0.724 1.00 75.69 114 MET A CA 1
ATOM 955 C C . MET A 1 114 ? 27.671 3.055 -0.981 1.00 75.69 114 MET A C 1
ATOM 957 O O . MET A 1 114 ? 27.231 3.189 -2.118 1.00 75.69 114 MET A O 1
ATOM 961 N N . LYS A 1 115 ? 27.281 3.839 0.034 1.00 75.88 115 LYS A N 1
ATOM 962 C CA . LYS A 1 115 ? 26.334 4.955 -0.141 1.00 75.88 115 LYS A CA 1
ATOM 963 C C . LYS A 1 115 ? 26.841 5.997 -1.142 1.00 75.88 115 LYS A C 1
ATOM 965 O O . LYS A 1 115 ? 26.069 6.502 -1.946 1.00 75.88 115 LYS A O 1
ATOM 970 N N . GLY A 1 116 ? 28.137 6.308 -1.121 1.00 79.88 116 GLY A N 1
ATOM 971 C CA . GLY A 1 116 ? 28.755 7.204 -2.101 1.00 79.88 116 GLY A CA 1
ATOM 972 C C . GLY A 1 116 ? 28.680 6.664 -3.532 1.00 79.88 116 GLY A C 1
ATOM 973 O O . GLY A 1 116 ? 28.407 7.427 -4.456 1.00 79.88 116 GLY A O 1
ATOM 974 N N . VAL A 1 117 ? 28.884 5.354 -3.724 1.00 78.88 117 VAL A N 1
ATOM 975 C CA . VAL A 1 117 ? 28.723 4.718 -5.044 1.00 78.88 117 VAL A CA 1
ATOM 976 C C . VAL A 1 117 ? 27.275 4.782 -5.518 1.00 78.88 117 VAL A C 1
ATOM 978 O O . VAL A 1 117 ? 27.031 5.112 -6.677 1.00 78.88 117 VAL A O 1
ATOM 981 N N . ASP A 1 118 ? 26.333 4.473 -4.632 1.00 76.81 118 ASP A N 1
ATOM 982 C CA . ASP A 1 118 ? 24.900 4.475 -4.924 1.00 76.81 118 ASP A CA 1
ATOM 983 C C . ASP A 1 118 ? 24.429 5.865 -5.383 1.00 76.81 118 ASP A C 1
ATOM 985 O O . ASP A 1 118 ? 23.913 6.023 -6.489 1.00 76.81 118 ASP A O 1
ATOM 989 N N . ILE A 1 119 ? 24.764 6.909 -4.614 1.00 79.88 119 ILE A N 1
ATOM 990 C CA . ILE A 1 119 ? 24.458 8.305 -4.964 1.00 79.88 119 ILE A CA 1
ATOM 991 C C . ILE A 1 119 ? 25.070 8.686 -6.319 1.00 79.88 119 ILE A C 1
ATOM 993 O O . ILE A 1 119 ? 24.403 9.306 -7.148 1.00 79.88 119 ILE A O 1
ATOM 997 N N . ALA A 1 120 ? 26.332 8.324 -6.572 1.00 84.31 120 ALA A N 1
ATOM 998 C CA . ALA A 1 120 ? 26.984 8.615 -7.849 1.00 84.31 120 ALA A CA 1
ATOM 999 C C . ALA A 1 120 ? 26.309 7.902 -9.030 1.00 84.31 120 ALA A C 1
ATOM 1001 O O . ALA A 1 120 ? 26.159 8.493 -10.101 1.00 84.31 120 ALA A O 1
ATOM 1002 N N . THR A 1 121 ? 25.883 6.656 -8.827 1.00 82.44 121 THR A N 1
ATOM 1003 C CA . THR A 1 121 ? 25.167 5.851 -9.824 1.00 82.44 121 THR A CA 1
ATOM 1004 C C . THR A 1 121 ? 23.816 6.476 -10.144 1.00 82.44 121 THR A C 1
ATOM 1006 O O . THR A 1 121 ? 23.557 6.772 -11.312 1.00 82.44 121 THR A O 1
ATOM 1009 N N . GLY A 1 122 ? 23.019 6.797 -9.121 1.00 78.06 122 GLY A N 1
ATOM 1010 C CA . GLY A 1 122 ? 21.722 7.453 -9.284 1.00 78.06 122 GLY A CA 1
ATOM 1011 C C . GLY A 1 122 ? 21.822 8.825 -9.956 1.00 78.06 122 GLY A C 1
ATOM 1012 O O . GLY A 1 122 ? 21.065 9.118 -10.878 1.00 78.06 122 GLY A O 1
ATOM 1013 N N . LEU A 1 123 ? 22.798 9.658 -9.573 1.00 83.75 123 LEU A N 1
ATOM 1014 C CA . LEU A 1 123 ? 23.018 10.961 -10.216 1.00 83.75 123 LEU A CA 1
ATOM 1015 C C . LEU A 1 123 ? 23.395 10.825 -11.692 1.00 83.75 123 LEU A C 1
ATOM 1017 O O . LEU A 1 123 ? 22.915 11.592 -12.530 1.00 83.75 123 LEU A O 1
ATOM 1021 N N . TYR A 1 124 ? 24.264 9.868 -12.021 1.00 87.56 124 TYR A N 1
ATOM 1022 C CA . TYR A 1 124 ? 24.703 9.682 -13.396 1.00 87.56 124 TYR A CA 1
ATOM 1023 C C . TYR A 1 124 ? 23.575 9.145 -14.283 1.00 87.56 124 TYR A C 1
ATOM 1025 O O . TYR A 1 124 ? 23.294 9.740 -15.323 1.00 87.56 124 TYR A O 1
ATOM 1033 N N . TYR A 1 125 ? 22.871 8.096 -13.849 1.00 81.69 125 TYR A N 1
ATOM 1034 C CA . TYR A 1 125 ? 21.737 7.538 -14.593 1.00 81.69 125 TYR A CA 1
ATOM 1035 C C . TYR A 1 125 ? 20.553 8.504 -14.672 1.00 81.69 125 TYR A C 1
ATOM 1037 O O . TYR A 1 125 ? 19.964 8.649 -15.741 1.00 81.69 125 TYR A O 1
ATOM 1045 N N . GLY A 1 126 ? 20.269 9.262 -13.609 1.00 80.00 126 GLY A N 1
ATOM 1046 C CA . GLY A 1 126 ? 19.269 10.331 -13.642 1.00 80.00 126 GLY A CA 1
ATOM 1047 C C . GLY A 1 126 ? 19.625 11.438 -14.639 1.00 80.00 126 GLY A C 1
ATOM 1048 O O . GLY A 1 126 ? 18.760 11.936 -15.360 1.00 80.00 126 GLY A O 1
ATOM 1049 N N . SER A 1 127 ? 20.911 11.787 -14.758 1.00 85.44 127 SER A N 1
ATOM 1050 C CA . SER A 1 127 ? 21.383 12.711 -15.794 1.00 85.44 127 SER A CA 1
ATOM 1051 C C . SER A 1 127 ? 21.223 12.122 -17.197 1.00 85.44 127 SER A C 1
ATOM 1053 O O . SER A 1 127 ? 20.755 12.819 -18.099 1.00 85.44 127 SER A O 1
ATOM 1055 N N . LEU A 1 128 ? 21.558 10.843 -17.388 1.00 87.06 128 LEU A N 1
ATOM 1056 C CA . LEU A 1 128 ? 21.386 10.163 -18.670 1.00 87.06 128 LEU A CA 1
ATOM 1057 C C . LEU A 1 128 ? 19.911 10.115 -19.087 1.00 87.06 128 LEU A C 1
ATOM 1059 O O . LEU A 1 128 ? 19.590 10.528 -20.195 1.00 87.06 128 LEU A O 1
ATOM 1063 N N . MET A 1 129 ? 19.006 9.749 -18.179 1.00 81.25 129 MET A N 1
ATOM 1064 C CA . MET A 1 129 ? 17.552 9.799 -18.378 1.00 81.25 129 MET A CA 1
ATOM 1065 C C . MET A 1 129 ? 17.069 11.201 -18.788 1.00 81.25 129 MET A C 1
ATOM 1067 O O . MET A 1 129 ? 16.281 11.367 -19.723 1.00 81.25 129 MET A O 1
ATOM 1071 N N . CYS A 1 130 ? 17.554 12.244 -18.112 1.00 81.12 130 CYS A N 1
ATOM 1072 C CA . CYS A 1 130 ? 17.145 13.617 -18.401 1.00 81.12 130 CYS A CA 1
ATOM 1073 C C . CYS A 1 130 ? 17.667 14.137 -19.745 1.00 81.12 130 CYS A C 1
ATOM 1075 O O . CYS A 1 130 ? 17.053 15.044 -20.311 1.00 81.12 130 CYS A O 1
ATOM 1077 N N . ASN A 1 131 ? 18.767 13.594 -20.267 1.00 86.56 131 ASN A N 1
ATOM 1078 C CA . ASN A 1 131 ? 19.493 14.195 -21.390 1.00 86.56 131 ASN A CA 1
ATOM 1079 C C . ASN A 1 131 ? 19.619 13.301 -22.624 1.00 86.56 131 ASN A C 1
ATOM 1081 O O . ASN A 1 131 ? 19.954 13.818 -23.683 1.00 86.56 131 ASN A O 1
ATOM 1085 N N . TYR A 1 132 ? 19.298 12.014 -22.533 1.00 90.50 132 TYR A N 1
ATOM 1086 C CA . TYR A 1 132 ? 19.483 11.063 -23.622 1.00 90.50 132 TYR A CA 1
ATOM 1087 C C . TYR A 1 132 ? 18.273 10.140 -23.774 1.00 90.50 132 TYR A C 1
ATOM 1089 O O . TYR A 1 132 ? 17.588 9.803 -22.809 1.00 90.50 132 TYR A O 1
ATOM 1097 N N . TYR A 1 133 ? 18.027 9.735 -25.017 1.00 90.88 133 TYR A N 1
ATOM 1098 C CA . TYR A 1 133 ? 17.173 8.596 -25.337 1.00 90.88 133 TYR A CA 1
ATOM 1099 C C . TYR A 1 133 ? 18.007 7.313 -25.324 1.00 90.88 133 TYR A C 1
ATOM 1101 O O . TYR A 1 133 ? 19.238 7.354 -25.398 1.00 90.88 133 TYR A O 1
ATOM 1109 N N . THR A 1 134 ? 17.348 6.172 -25.231 1.00 90.25 134 THR A N 1
ATOM 1110 C CA . THR A 1 134 ? 17.950 4.854 -25.337 1.00 90.25 134 THR A CA 1
ATOM 1111 C C . THR A 1 134 ? 17.912 4.345 -26.773 1.00 90.25 134 THR A C 1
ATOM 1113 O O . THR A 1 134 ? 17.225 4.888 -27.635 1.00 90.25 134 THR A O 1
ATOM 1116 N N . ASN A 1 135 ? 18.665 3.283 -27.045 1.00 88.19 135 ASN A N 1
ATOM 1117 C CA . ASN A 1 135 ? 18.613 2.574 -28.317 1.00 88.19 135 ASN A CA 1
ATOM 1118 C C . ASN A 1 135 ? 17.427 1.601 -28.423 1.00 88.19 135 ASN A C 1
ATOM 1120 O O . ASN A 1 135 ? 17.363 0.868 -29.407 1.00 88.19 135 ASN A O 1
ATOM 1124 N N . GLN A 1 136 ? 16.532 1.573 -27.430 1.00 86.94 136 GLN A N 1
ATOM 1125 C CA . GLN A 1 136 ? 15.278 0.831 -27.511 1.00 86.94 136 GLN A CA 1
ATOM 1126 C C . GLN A 1 136 ? 14.270 1.636 -28.318 1.00 86.94 136 GLN A C 1
ATOM 1128 O O . GLN A 1 136 ? 14.169 2.857 -28.174 1.00 86.94 136 GLN A O 1
ATOM 1133 N N . PHE A 1 137 ? 13.539 0.941 -29.180 1.00 86.94 137 PHE A N 1
ATOM 1134 C CA . PHE A 1 137 ? 12.555 1.539 -30.058 1.00 86.94 137 PHE A CA 1
ATOM 1135 C C . PHE A 1 137 ? 11.177 0.941 -29.777 1.00 86.94 137 PHE A C 1
ATOM 1137 O O . PHE A 1 137 ? 11.005 -0.275 -29.781 1.00 86.94 137 PHE A O 1
ATOM 1144 N N . ALA A 1 138 ? 10.186 1.803 -29.571 1.00 86.00 138 ALA A N 1
ATOM 1145 C CA . ALA A 1 138 ? 8.818 1.412 -29.275 1.00 86.00 138 ALA A CA 1
ATOM 1146 C C . ALA A 1 138 ? 7.887 1.642 -30.466 1.00 86.00 138 ALA A C 1
ATOM 1148 O O . ALA A 1 138 ? 7.955 2.661 -31.160 1.00 86.00 138 ALA A O 1
ATOM 1149 N N . THR A 1 139 ? 6.930 0.731 -30.650 1.00 83.50 139 THR A N 1
ATOM 1150 C CA . THR A 1 139 ? 5.814 0.860 -31.602 1.00 83.50 139 THR A CA 1
ATOM 1151 C C . THR A 1 139 ? 4.467 0.861 -30.876 1.00 83.50 139 THR A C 1
ATOM 1153 O O . THR A 1 139 ? 3.525 0.158 -31.244 1.00 83.50 139 THR A O 1
ATOM 1156 N N . SER A 1 140 ? 4.361 1.685 -29.826 1.00 76.88 140 SER A N 1
ATOM 1157 C CA . SER A 1 140 ? 3.189 1.792 -28.936 1.00 76.88 140 SER A CA 1
ATOM 1158 C C . SER A 1 140 ? 2.891 0.514 -28.141 1.00 76.88 140 SER A C 1
ATOM 1160 O O . SER A 1 140 ? 1.751 0.261 -27.765 1.00 76.88 140 SER A O 1
ATOM 1162 N N . ASN A 1 141 ? 3.921 -0.295 -27.887 1.00 71.00 141 ASN A N 1
ATOM 1163 C CA . ASN A 1 141 ? 3.877 -1.571 -27.161 1.00 71.00 141 ASN A CA 1
ATOM 1164 C C . ASN A 1 141 ? 4.640 -1.570 -25.836 1.00 71.00 141 ASN A C 1
ATOM 1166 O O . ASN A 1 141 ? 4.889 -2.632 -25.273 1.00 71.00 141 ASN A O 1
ATOM 1170 N N . ASN A 1 142 ? 4.992 -0.390 -25.346 1.00 67.81 142 ASN A N 1
ATOM 1171 C CA . ASN A 1 142 ? 5.663 -0.192 -24.073 1.00 67.81 142 ASN A CA 1
ATOM 1172 C C . ASN A 1 142 ? 4.713 0.427 -23.037 1.00 67.81 142 ASN A C 1
ATOM 1174 O O . ASN A 1 142 ? 3.609 0.878 -23.362 1.00 67.81 142 ASN A O 1
ATOM 1178 N N . ILE A 1 143 ? 5.159 0.482 -21.779 1.00 65.50 143 ILE A N 1
ATOM 1179 C CA . ILE A 1 143 ? 4.396 1.051 -20.651 1.00 65.50 143 ILE A CA 1
ATOM 1180 C C . ILE A 1 143 ? 3.998 2.511 -20.928 1.00 65.50 143 ILE A C 1
ATOM 1182 O O . ILE A 1 143 ? 2.903 2.946 -20.571 1.00 65.50 143 ILE A O 1
ATOM 1186 N N . GLN A 1 144 ? 4.856 3.253 -21.630 1.00 66.06 144 GLN A N 1
ATOM 1187 C CA . GLN A 1 144 ? 4.644 4.659 -21.981 1.00 66.06 144 GLN A CA 1
ATOM 1188 C C . GLN A 1 144 ? 3.682 4.858 -23.170 1.00 66.06 144 GLN A C 1
ATOM 1190 O O . GLN A 1 144 ? 3.333 5.998 -23.495 1.00 66.06 144 GLN A O 1
ATOM 1195 N N . ASN A 1 145 ? 3.248 3.775 -23.830 1.00 73.00 145 ASN A N 1
ATOM 1196 C CA . ASN A 1 145 ? 2.425 3.785 -25.043 1.00 73.00 145 ASN A CA 1
ATOM 1197 C C . ASN A 1 145 ? 2.955 4.788 -26.096 1.00 73.00 145 ASN A C 1
ATOM 1199 O O . ASN A 1 145 ? 2.211 5.594 -26.673 1.00 73.00 145 ASN A O 1
ATOM 1203 N N . SER A 1 146 ? 4.274 4.813 -26.289 1.00 79.75 146 SER A N 1
ATOM 1204 C CA . SER A 1 146 ? 4.991 5.766 -27.141 1.00 79.75 146 SER A CA 1
ATOM 1205 C C . SER A 1 146 ? 5.440 5.122 -28.457 1.00 79.75 146 SER A C 1
ATOM 1207 O O . SER A 1 146 ? 5.471 3.902 -28.594 1.00 79.75 146 SER A O 1
ATOM 1209 N N . ILE A 1 147 ? 5.726 5.944 -29.470 1.00 86.62 147 ILE A N 1
ATOM 1210 C CA . ILE A 1 147 ? 6.337 5.501 -30.729 1.00 86.62 147 ILE A CA 1
ATOM 1211 C C . ILE A 1 147 ? 7.635 6.275 -30.947 1.00 86.62 147 ILE A C 1
ATOM 1213 O O . ILE A 1 147 ? 7.641 7.501 -30.809 1.00 86.62 147 ILE A O 1
ATOM 1217 N N . GLY A 1 148 ? 8.712 5.568 -31.283 1.00 89.44 148 GLY A N 1
ATOM 1218 C CA . GLY A 1 148 ? 10.048 6.150 -31.396 1.00 89.44 148 GLY A CA 1
ATOM 1219 C C . GLY A 1 148 ? 11.034 5.583 -30.378 1.00 89.44 148 GLY A C 1
ATOM 1220 O O . GLY A 1 148 ? 10.764 4.571 -29.738 1.00 89.44 148 GLY A O 1
ATOM 1221 N N . TYR A 1 149 ? 12.174 6.252 -30.219 1.00 90.75 149 TYR A N 1
ATOM 1222 C CA . TYR A 1 149 ? 13.173 5.864 -29.225 1.00 90.75 149 TYR A CA 1
ATOM 1223 C C . TYR A 1 149 ? 12.704 6.182 -27.811 1.00 90.75 149 TYR A C 1
ATOM 1225 O O . TYR A 1 149 ? 12.115 7.238 -27.563 1.00 90.75 149 TYR A O 1
ATOM 1233 N N . GLU A 1 150 ? 12.979 5.284 -26.879 1.00 87.31 150 GLU A N 1
ATOM 1234 C CA . GLU A 1 150 ? 12.527 5.414 -25.498 1.00 87.31 150 GLU A CA 1
ATOM 1235 C C . GLU A 1 150 ? 13.471 6.284 -24.673 1.00 87.31 150 GLU A C 1
ATOM 1237 O O . GLU A 1 150 ? 14.650 6.436 -24.983 1.00 87.31 150 GLU A O 1
ATOM 1242 N N . VAL A 1 151 ? 12.961 6.888 -23.605 1.00 85.50 151 VAL A N 1
ATOM 1243 C CA . VAL A 1 151 ? 13.833 7.398 -22.540 1.00 85.50 151 VAL A CA 1
ATOM 1244 C C . VAL A 1 151 ? 14.132 6.258 -21.579 1.00 85.50 151 VAL A C 1
ATOM 1246 O O . VAL A 1 151 ? 13.356 5.313 -21.482 1.00 85.50 151 VAL A O 1
ATOM 1249 N N . TYR A 1 152 ? 15.251 6.339 -20.863 1.00 76.19 152 TYR A N 1
ATOM 1250 C CA . TYR A 1 152 ? 15.525 5.366 -19.814 1.00 76.19 152 TYR A CA 1
ATOM 1251 C C . TYR A 1 152 ? 14.448 5.471 -18.734 1.00 76.19 152 TYR A C 1
ATOM 1253 O O . TYR A 1 152 ? 14.333 6.513 -18.090 1.00 76.19 152 TYR A O 1
ATOM 1261 N N . ASP A 1 153 ? 13.647 4.420 -18.586 1.00 69.56 153 ASP A N 1
ATOM 1262 C CA . ASP A 1 153 ? 12.599 4.334 -17.581 1.00 69.56 153 ASP A CA 1
ATOM 1263 C C . ASP A 1 153 ? 13.065 3.420 -16.442 1.00 69.56 153 ASP A C 1
ATOM 1265 O O . ASP A 1 153 ? 13.023 2.198 -16.591 1.00 69.56 153 ASP A O 1
ATOM 1269 N N . PRO A 1 154 ? 13.532 3.977 -15.311 1.00 62.53 154 PRO A N 1
ATOM 1270 C CA . PRO A 1 154 ? 13.993 3.164 -14.192 1.00 62.53 154 PRO A CA 1
ATOM 1271 C C . PRO A 1 154 ? 12.908 2.185 -13.707 1.00 62.53 154 PRO A C 1
ATOM 1273 O O . PRO A 1 154 ? 13.235 1.065 -13.327 1.00 62.53 154 PRO A O 1
ATOM 1276 N N . LEU A 1 155 ? 11.617 2.524 -13.828 1.00 57.94 155 LEU A N 1
ATOM 1277 C CA . LEU A 1 155 ? 10.516 1.644 -13.418 1.00 57.94 155 LEU A CA 1
ATOM 1278 C C . LEU A 1 155 ? 10.375 0.412 -14.330 1.00 57.94 155 LEU A C 1
ATOM 1280 O O . LEU A 1 155 ? 10.029 -0.669 -13.857 1.00 57.94 155 LEU A O 1
ATOM 1284 N N . GLU A 1 156 ? 10.669 0.540 -15.628 1.00 58.34 156 GLU A N 1
ATOM 1285 C CA . GLU A 1 156 ? 10.653 -0.587 -16.577 1.00 58.34 156 GLU A CA 1
ATOM 1286 C C . GLU A 1 156 ? 11.808 -1.568 -16.327 1.00 58.34 156 GLU A C 1
ATOM 1288 O O . GLU A 1 156 ? 11.657 -2.777 -16.512 1.00 58.34 156 GLU A O 1
ATOM 1293 N N . TYR A 1 157 ? 12.946 -1.061 -15.844 1.00 58.19 157 TYR A N 1
ATOM 1294 C CA . TYR A 1 157 ? 14.135 -1.859 -15.528 1.00 58.19 157 TYR A CA 1
ATOM 1295 C C . TYR A 1 157 ? 14.179 -2.355 -14.072 1.00 58.19 157 TYR A C 1
ATOM 1297 O O . TYR A 1 157 ? 15.177 -2.947 -13.661 1.00 58.19 157 TYR A O 1
ATOM 1305 N N . GLY A 1 158 ? 13.101 -2.162 -13.303 1.00 52.81 158 GLY A N 1
ATOM 1306 C CA . GLY A 1 158 ? 12.999 -2.611 -11.910 1.00 52.81 158 GLY A CA 1
ATOM 1307 C C . GLY A 1 158 ? 13.760 -1.741 -10.904 1.00 52.81 158 GLY A C 1
ATOM 1308 O O . GLY A 1 158 ? 13.940 -2.139 -9.755 1.00 52.81 158 GLY A O 1
ATOM 1309 N N . GLU A 1 159 ? 14.192 -0.548 -11.308 1.00 56.91 159 GLU A N 1
ATOM 1310 C CA . GLU A 1 159 ? 14.760 0.484 -10.442 1.00 56.91 159 GLU A CA 1
ATOM 1311 C C . GLU A 1 159 ? 13.628 1.320 -9.820 1.00 56.91 159 GLU A C 1
ATOM 1313 O O . GLU A 1 159 ? 13.471 2.515 -10.079 1.00 56.91 159 GLU A O 1
ATOM 1318 N N . ASP A 1 160 ? 12.798 0.687 -8.991 1.00 52.28 160 ASP A N 1
ATOM 1319 C CA . ASP A 1 160 ? 11.794 1.407 -8.209 1.00 52.28 160 ASP A CA 1
ATOM 1320 C C . ASP A 1 160 ? 12.509 2.287 -7.174 1.00 52.28 160 ASP A C 1
ATOM 1322 O O . ASP A 1 160 ? 13.116 1.788 -6.227 1.00 52.28 160 ASP A O 1
ATOM 1326 N N . VAL A 1 161 ? 12.450 3.612 -7.343 1.00 56.47 161 VAL A N 1
ATOM 1327 C CA . VAL A 1 161 ? 12.819 4.566 -6.287 1.00 56.47 161 VAL A CA 1
ATOM 1328 C C . VAL A 1 161 ? 11.664 5.529 -6.065 1.00 56.47 161 VAL A C 1
ATOM 1330 O O . VAL A 1 161 ? 11.575 6.611 -6.650 1.00 56.47 161 VAL A O 1
ATOM 1333 N N . ILE A 1 162 ? 10.754 5.135 -5.181 1.00 59.66 162 ILE A N 1
ATOM 1334 C CA . ILE A 1 162 ? 9.601 5.948 -4.798 1.00 59.66 162 ILE A CA 1
ATOM 1335 C C . ILE A 1 162 ? 10.036 6.891 -3.679 1.00 59.66 162 ILE A C 1
ATOM 1337 O O . ILE A 1 162 ? 9.851 6.626 -2.495 1.00 59.66 162 ILE A O 1
ATOM 1341 N N . ILE A 1 163 ? 10.620 8.031 -4.059 1.00 62.50 163 ILE A N 1
ATOM 1342 C CA . ILE A 1 163 ? 11.116 9.052 -3.114 1.00 62.50 163 ILE A CA 1
ATOM 1343 C C . ILE A 1 163 ? 10.015 9.676 -2.237 1.00 62.50 163 ILE A C 1
ATOM 1345 O O . ILE A 1 163 ? 10.313 10.390 -1.283 1.00 62.50 163 ILE A O 1
ATOM 1349 N N . THR A 1 164 ? 8.743 9.459 -2.581 1.00 64.31 164 THR A N 1
ATOM 1350 C CA . THR A 1 164 ? 7.581 9.967 -1.839 1.00 64.31 164 THR A CA 1
ATOM 1351 C C . THR A 1 164 ? 7.115 9.031 -0.729 1.00 64.31 164 THR A C 1
ATOM 1353 O O . THR A 1 164 ? 6.280 9.441 0.079 1.00 64.31 164 THR A O 1
ATOM 1356 N N . ALA A 1 165 ? 7.612 7.793 -0.684 1.00 73.88 165 ALA A N 1
ATOM 1357 C CA . ALA A 1 165 ? 7.244 6.845 0.354 1.00 73.88 165 ALA A CA 1
ATOM 1358 C C . ALA A 1 165 ? 7.941 7.212 1.680 1.00 73.88 165 ALA A C 1
ATOM 1360 O O . ALA A 1 165 ? 9.120 7.577 1.683 1.00 73.88 165 ALA A O 1
ATOM 1361 N N . PRO A 1 166 ? 7.223 7.185 2.813 1.00 75.12 166 PRO A N 1
ATOM 1362 C CA . PRO A 1 166 ? 7.783 7.594 4.091 1.00 75.12 166 PRO A CA 1
ATOM 1363 C C . PRO A 1 166 ? 8.762 6.541 4.615 1.00 75.12 166 PRO A C 1
ATOM 1365 O O . PRO A 1 166 ? 8.537 5.342 4.483 1.00 75.12 166 PRO A O 1
ATOM 1368 N N . ILE A 1 167 ? 9.837 6.992 5.262 1.00 80.19 167 ILE A N 1
ATOM 1369 C CA . ILE A 1 167 ? 10.795 6.086 5.902 1.00 80.19 167 ILE A CA 1
ATOM 1370 C C . ILE A 1 167 ? 10.138 5.487 7.158 1.00 80.19 167 ILE A C 1
ATOM 1372 O O . ILE A 1 167 ? 9.630 6.258 7.981 1.00 80.19 167 ILE A O 1
ATOM 1376 N N . PRO A 1 168 ? 10.151 4.154 7.334 1.00 78.31 168 PRO A N 1
ATOM 1377 C CA . PRO A 1 168 ? 9.630 3.517 8.536 1.00 78.31 168 PRO A CA 1
ATOM 1378 C C . PRO A 1 168 ? 10.381 3.980 9.783 1.00 78.31 168 PRO A C 1
ATOM 1380 O O . PRO A 1 168 ? 11.611 3.962 9.846 1.00 78.31 168 PRO A O 1
ATOM 1383 N N . THR A 1 169 ? 9.629 4.386 10.799 1.00 79.31 169 THR A N 1
ATOM 1384 C CA . THR A 1 169 ? 10.134 4.695 12.138 1.00 79.31 169 THR A CA 1
ATOM 1385 C C . THR A 1 169 ? 9.375 3.828 13.122 1.00 79.31 169 THR A C 1
ATOM 1387 O O . THR A 1 169 ? 8.160 3.919 13.181 1.00 79.31 169 THR A O 1
ATOM 1390 N N . TYR A 1 170 ? 10.063 2.984 13.895 1.00 86.88 170 TYR A N 1
ATOM 1391 C CA . TYR A 1 170 ? 9.375 2.055 14.797 1.00 86.88 170 TYR A CA 1
ATOM 1392 C C . TYR A 1 170 ? 8.485 2.773 15.829 1.00 86.88 170 TYR A C 1
ATOM 1394 O O . TYR A 1 170 ? 8.931 3.675 16.548 1.00 86.88 170 TYR A O 1
ATOM 1402 N N . GLN A 1 171 ? 7.239 2.313 15.947 1.00 90.25 171 GLN A N 1
ATOM 1403 C CA . GLN A 1 171 ? 6.194 2.884 16.790 1.00 90.25 171 GLN A CA 1
ATOM 1404 C C . GLN A 1 171 ? 5.554 1.829 17.702 1.00 90.25 171 GLN A C 1
ATOM 1406 O O . GLN A 1 171 ? 4.619 1.136 17.314 1.00 90.25 171 GLN A O 1
ATOM 1411 N N . ASP A 1 172 ? 5.971 1.787 18.968 1.00 93.12 172 ASP A N 1
ATOM 1412 C CA . ASP A 1 172 ? 5.413 0.862 19.974 1.00 93.12 172 ASP A CA 1
ATOM 1413 C C . ASP A 1 172 ? 3.895 1.020 20.175 1.00 93.12 172 ASP A C 1
ATOM 1415 O O . ASP A 1 172 ? 3.175 0.058 20.422 1.00 93.12 172 ASP A O 1
ATOM 1419 N N . PHE A 1 173 ? 3.381 2.251 20.080 1.00 94.38 173 PHE A N 1
ATOM 1420 C CA . PHE A 1 173 ? 1.983 2.522 20.410 1.00 94.38 173 PHE A CA 1
ATOM 1421 C C . PHE A 1 173 ? 1.001 1.801 19.479 1.00 94.38 173 PHE A C 1
ATOM 1423 O O . PHE A 1 173 ? 0.007 1.264 19.964 1.00 94.38 173 PHE A O 1
ATOM 1430 N N . ILE A 1 174 ? 1.269 1.797 18.169 1.00 95.00 174 ILE A N 1
ATOM 1431 C CA . ILE A 1 174 ? 0.383 1.158 17.193 1.00 95.00 174 ILE A CA 1
ATOM 1432 C C . ILE A 1 174 ? 0.569 -0.359 17.146 1.00 95.00 174 ILE A C 1
ATOM 1434 O O . ILE A 1 174 ? -0.430 -1.055 17.006 1.00 95.00 174 ILE A O 1
ATOM 1438 N N . GLU A 1 175 ? 1.783 -0.869 17.386 1.00 94.62 175 GLU A N 1
ATOM 1439 C CA . GLU A 1 175 ? 2.016 -2.313 17.568 1.00 94.62 175 GLU A CA 1
ATOM 1440 C C . GLU A 1 175 ? 1.168 -2.856 18.711 1.00 94.62 175 GLU A C 1
ATOM 1442 O O . GLU A 1 175 ? 0.424 -3.812 18.536 1.00 94.62 175 GLU A O 1
ATOM 1447 N N . ARG A 1 176 ? 1.154 -2.164 19.857 1.00 95.94 176 ARG A N 1
ATOM 1448 C CA . ARG A 1 176 ? 0.329 -2.579 20.996 1.00 95.94 176 ARG A CA 1
ATOM 1449 C C . ARG A 1 176 ? -1.163 -2.556 20.685 1.00 95.94 176 ARG A C 1
ATOM 1451 O O . ARG A 1 176 ? -1.884 -3.411 21.186 1.00 95.94 176 ARG A O 1
ATOM 1458 N N . LEU A 1 177 ? -1.648 -1.588 19.902 1.00 96.50 177 LEU A N 1
ATOM 1459 C CA . LEU A 1 177 ? -3.042 -1.592 19.438 1.00 96.50 177 LEU A CA 1
ATOM 1460 C C . LEU A 1 177 ? -3.321 -2.802 18.534 1.00 96.50 177 LEU A C 1
ATOM 1462 O O . LEU A 1 177 ? -4.364 -3.435 18.687 1.00 96.50 177 LEU A O 1
ATOM 1466 N N . GLY A 1 178 ? -2.379 -3.139 17.648 1.00 95.25 178 GLY A N 1
ATOM 1467 C CA . GLY A 1 178 ? -2.422 -4.342 16.822 1.00 95.25 178 GLY A CA 1
ATOM 1468 C C . GLY A 1 178 ? -2.455 -5.628 17.652 1.00 95.25 178 GLY A C 1
ATOM 1469 O O . GLY A 1 178 ? -3.314 -6.474 17.421 1.00 95.25 178 GLY A O 1
ATOM 1470 N N . ASP A 1 179 ? -1.616 -5.732 18.684 1.00 94.75 179 ASP A N 1
ATOM 1471 C CA . ASP A 1 179 ? -1.600 -6.868 19.611 1.00 94.75 179 ASP A CA 1
ATOM 1472 C C . ASP A 1 179 ? -2.957 -7.061 20.296 1.00 94.75 179 ASP A C 1
ATOM 1474 O O . ASP A 1 179 ? -3.445 -8.185 20.395 1.00 94.75 179 ASP A O 1
ATOM 1478 N N . TYR A 1 180 ? -3.598 -5.987 20.775 1.00 95.31 180 TYR A N 1
ATOM 1479 C CA . TYR A 1 180 ? -4.939 -6.096 21.365 1.00 95.31 180 TYR A CA 1
ATOM 1480 C C . TYR A 1 180 ? -5.978 -6.585 20.352 1.00 95.31 180 TYR A C 1
ATOM 1482 O O . TYR A 1 180 ? -6.850 -7.366 20.729 1.00 95.31 180 TYR A O 1
ATOM 1490 N N . ALA A 1 181 ? -5.881 -6.150 19.092 1.00 93.88 181 ALA A N 1
ATOM 1491 C CA . ALA A 1 181 ? -6.795 -6.565 18.031 1.00 93.88 181 ALA A CA 1
ATOM 1492 C C . ALA A 1 181 ? -6.591 -8.031 17.615 1.00 93.88 181 ALA A C 1
ATOM 1494 O O . ALA A 1 181 ? -7.567 -8.742 17.417 1.00 93.88 181 ALA A O 1
ATOM 1495 N N . ILE A 1 182 ? -5.349 -8.521 17.527 1.00 93.69 182 ILE A N 1
ATOM 1496 C CA . ILE A 1 182 ? -5.099 -9.947 17.253 1.00 93.69 182 ILE A CA 1
ATOM 1497 C C . ILE A 1 182 ? -5.566 -10.811 18.426 1.00 93.69 182 ILE A C 1
ATOM 1499 O O . ILE A 1 182 ? -6.196 -11.847 18.228 1.00 93.69 182 ILE A O 1
ATOM 1503 N N . ASN A 1 183 ? -5.256 -10.398 19.657 1.00 91.94 183 ASN A N 1
ATOM 1504 C CA . ASN A 1 183 ? -5.551 -11.190 20.851 1.00 91.94 183 ASN A CA 1
ATOM 1505 C C . ASN A 1 183 ? -7.054 -11.286 21.169 1.00 91.94 183 ASN A C 1
ATOM 1507 O O . ASN A 1 183 ? -7.425 -12.073 22.042 1.00 91.94 183 ASN A O 1
ATOM 1511 N N . SER A 1 184 ? -7.917 -10.510 20.501 1.00 88.88 184 SER A N 1
ATOM 1512 C CA . SER A 1 184 ? -9.374 -10.652 20.616 1.00 88.88 184 SER A CA 1
ATOM 1513 C C . SER A 1 184 ? -9.947 -11.763 19.730 1.00 88.88 184 SER A C 1
ATOM 1515 O O . SER A 1 184 ? -11.093 -12.163 19.935 1.00 88.88 184 SER A O 1
ATOM 1517 N N . LEU A 1 185 ? -9.172 -12.286 18.772 1.00 92.56 185 LEU A N 1
ATOM 1518 C CA . LEU A 1 185 ? -9.636 -13.314 17.845 1.00 92.56 185 LEU A CA 1
ATOM 1519 C C . LEU A 1 185 ? -9.754 -14.685 18.519 1.00 92.56 185 LEU A C 1
ATOM 1521 O O . LEU A 1 185 ? -8.863 -15.144 19.238 1.00 92.56 185 LEU A O 1
ATOM 1525 N N . GLU A 1 186 ? -10.857 -15.378 18.239 1.00 90.62 186 GLU A N 1
ATOM 1526 C CA . GLU A 1 186 ? -11.074 -16.743 18.699 1.00 90.62 186 GLU A CA 1
ATOM 1527 C C . GLU A 1 186 ? -10.231 -17.705 17.848 1.00 90.62 186 GLU A C 1
ATOM 1529 O O . GLU A 1 186 ? -10.434 -17.841 16.637 1.00 90.62 186 GLU A O 1
ATOM 1534 N N . MET A 1 187 ? -9.292 -18.394 18.503 1.00 85.19 187 MET A N 1
ATOM 1535 C CA . MET A 1 187 ? -8.430 -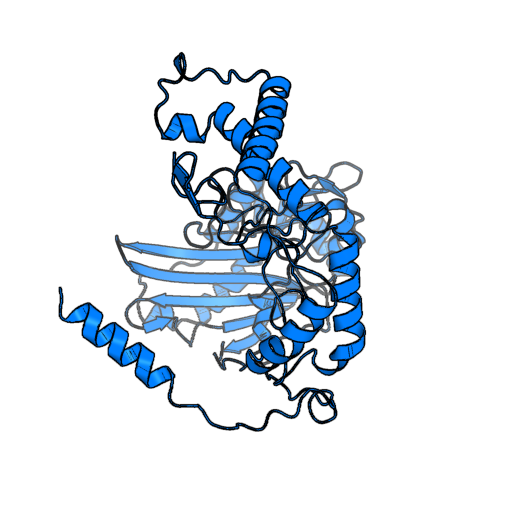19.401 17.886 1.00 85.19 187 MET A CA 1
ATOM 1536 C C . MET A 1 187 ? -8.898 -20.816 18.241 1.00 85.19 187 MET A C 1
ATOM 1538 O O . MET A 1 187 ? -9.024 -21.142 19.426 1.00 85.19 187 MET A O 1
ATOM 1542 N N . PRO A 1 188 ? -9.120 -21.698 17.253 1.00 80.69 188 PRO A N 1
ATOM 1543 C CA . PRO A 1 188 ? -9.550 -23.064 17.518 1.00 80.69 188 PRO A CA 1
ATOM 1544 C C . PRO A 1 188 ? -8.416 -23.904 18.128 1.00 80.69 188 PRO A C 1
ATOM 1546 O O . PRO A 1 188 ? -7.232 -23.705 17.847 1.00 80.69 188 PRO A O 1
ATOM 1549 N N . VAL A 1 189 ? -8.789 -24.913 18.920 1.00 79.69 189 VAL A N 1
ATOM 1550 C CA . VAL A 1 189 ? -7.837 -25.895 19.478 1.00 79.69 189 VAL A CA 1
ATOM 1551 C C . VAL A 1 189 ? -7.359 -26.882 18.406 1.00 79.69 189 VAL A C 1
ATOM 1553 O O . VAL A 1 189 ? -6.206 -27.306 18.426 1.00 79.69 189 VAL A O 1
ATOM 1556 N N . GLN A 1 190 ? -8.240 -27.248 17.471 1.00 83.38 190 GLN A N 1
ATOM 1557 C CA . GLN A 1 190 ? -7.944 -28.126 16.338 1.00 83.38 190 GLN A CA 1
ATOM 1558 C C . GLN A 1 190 ? -8.154 -27.364 15.031 1.00 83.38 190 GLN A C 1
ATOM 1560 O O . GLN A 1 190 ? -9.163 -26.684 14.864 1.00 83.38 190 GLN A O 1
ATOM 1565 N N . ARG A 1 191 ? -7.187 -27.473 14.120 1.00 86.50 191 ARG A N 1
ATOM 1566 C CA . ARG A 1 191 ? -7.158 -26.763 12.836 1.00 86.50 191 ARG A CA 1
ATOM 1567 C C . ARG A 1 191 ? -7.304 -27.771 11.708 1.00 86.50 191 ARG A C 1
ATOM 1569 O O . ARG A 1 191 ? -6.354 -28.075 10.999 1.00 86.50 191 ARG A O 1
ATOM 1576 N N . ASP A 1 192 ? -8.485 -28.367 11.655 1.00 85.75 192 ASP A N 1
ATOM 1577 C CA . ASP A 1 192 ? -8.854 -29.422 10.720 1.00 85.75 192 ASP A CA 1
ATOM 1578 C C . ASP A 1 192 ? -9.879 -28.917 9.691 1.00 85.75 192 ASP A C 1
ATOM 1580 O O . ASP A 1 192 ? -10.265 -27.746 9.677 1.00 85.75 192 ASP A O 1
ATOM 1584 N N . VAL A 1 193 ? -10.356 -29.821 8.837 1.00 86.06 193 VAL A N 1
ATOM 1585 C CA . VAL A 1 193 ? -11.381 -29.528 7.823 1.00 86.06 193 VAL A CA 1
ATOM 1586 C C . VAL A 1 193 ? -12.663 -28.944 8.446 1.00 86.06 193 VAL A C 1
ATOM 1588 O O . VAL A 1 193 ? -13.314 -28.098 7.834 1.00 86.06 193 VAL A O 1
ATOM 1591 N N . CYS A 1 194 ? -13.021 -29.335 9.677 1.00 87.12 194 CYS A N 1
ATOM 1592 C CA . CYS A 1 194 ? -14.198 -28.797 10.365 1.00 87.12 194 CYS A CA 1
ATOM 1593 C C . CYS A 1 194 ? -14.010 -27.324 10.743 1.00 87.12 194 CYS A C 1
ATOM 1595 O O . CYS A 1 194 ? -14.938 -26.528 10.596 1.00 87.12 194 CYS A O 1
ATOM 1597 N N . TRP A 1 195 ? -12.822 -26.952 11.228 1.00 90.25 195 TRP A N 1
ATOM 1598 C CA . TRP A 1 195 ? -12.485 -25.554 11.494 1.00 90.25 195 TRP A CA 1
ATOM 1599 C C . TRP A 1 195 ? -12.502 -24.715 10.215 1.00 90.25 195 TRP A C 1
ATOM 1601 O O . TRP A 1 195 ? -13.074 -23.622 10.194 1.00 90.25 195 TRP A O 1
ATOM 1611 N N . VAL A 1 196 ? -11.914 -25.235 9.142 1.00 86.19 196 VAL A N 1
ATOM 1612 C CA . VAL A 1 196 ? -11.851 -24.532 7.861 1.00 86.19 196 VAL A CA 1
ATOM 1613 C C . VAL A 1 196 ? -13.246 -24.264 7.295 1.00 86.19 196 VAL A C 1
ATOM 1615 O O . VAL A 1 196 ? -13.491 -23.168 6.816 1.00 86.19 196 VAL A O 1
ATOM 1618 N N . GLY A 1 197 ? -14.198 -25.186 7.455 1.00 85.81 197 GLY A N 1
ATOM 1619 C CA . GLY A 1 197 ? -15.602 -24.966 7.081 1.00 85.81 197 GLY A CA 1
ATOM 1620 C C . GLY A 1 197 ? -16.427 -24.118 8.067 1.00 85.81 197 GLY A C 1
ATOM 1621 O O . GLY A 1 197 ? -17.618 -23.896 7.838 1.00 85.81 197 GLY A O 1
ATOM 1622 N N . ASN A 1 198 ? -15.855 -23.654 9.185 1.00 90.56 198 ASN A N 1
ATOM 1623 C CA . ASN A 1 198 ? -16.593 -22.932 10.225 1.00 90.56 198 ASN A CA 1
ATOM 1624 C C . ASN A 1 198 ? -16.731 -21.436 9.904 1.00 90.56 198 ASN A C 1
ATOM 1626 O O . ASN A 1 198 ? -15.998 -20.591 10.431 1.00 90.56 198 ASN A O 1
ATOM 1630 N N . VAL A 1 199 ? -17.721 -21.118 9.070 1.00 91.88 199 VAL A N 1
ATOM 1631 C CA . VAL A 1 199 ? -18.062 -19.739 8.684 1.00 91.88 199 VAL A CA 1
ATOM 1632 C C . VAL A 1 199 ? -18.547 -18.905 9.876 1.00 91.88 199 VAL A C 1
ATOM 1634 O O . VAL A 1 199 ? -18.265 -17.713 9.950 1.00 91.88 199 VAL A O 1
ATOM 1637 N N . GLU A 1 200 ? -19.223 -19.507 10.859 1.00 94.06 200 GLU A N 1
ATOM 1638 C CA . GLU A 1 200 ? -19.690 -18.778 12.049 1.00 94.06 200 GLU A CA 1
ATOM 1639 C C . GLU A 1 200 ? -18.534 -18.209 12.875 1.00 94.06 200 GLU A C 1
ATOM 1641 O O . GLU A 1 200 ? -18.624 -17.095 13.389 1.00 94.06 200 GLU A O 1
ATOM 1646 N N . LEU A 1 201 ? -17.432 -18.955 12.990 1.00 93.94 201 LEU A N 1
ATOM 1647 C CA . LEU A 1 201 ? -16.210 -18.451 13.610 1.00 93.94 201 LEU A CA 1
ATOM 1648 C C . LEU A 1 201 ? -15.641 -17.267 12.818 1.00 93.94 201 LEU A C 1
ATOM 1650 O O . LEU A 1 201 ? -15.270 -16.261 13.413 1.00 93.94 201 LEU A O 1
ATOM 1654 N N . THR A 1 202 ? -15.624 -17.359 11.485 1.00 94.00 202 THR A N 1
ATOM 1655 C CA . THR A 1 202 ? -15.186 -16.263 10.604 1.00 94.00 202 THR A CA 1
ATOM 1656 C C . THR A 1 202 ? -16.015 -14.999 10.834 1.00 94.00 202 THR A C 1
ATOM 1658 O O . THR A 1 202 ? -15.448 -13.934 11.065 1.00 94.00 202 THR A O 1
ATOM 1661 N N . ARG A 1 203 ? -17.351 -15.117 10.870 1.00 96.00 203 ARG A N 1
ATOM 1662 C CA . ARG A 1 203 ? -18.261 -13.991 11.143 1.00 96.00 203 ARG A CA 1
ATOM 1663 C C . ARG A 1 203 ? -17.979 -13.341 12.496 1.00 96.00 203 ARG A C 1
ATOM 1665 O O . ARG A 1 203 ? -17.921 -12.118 12.578 1.00 96.00 203 ARG A O 1
ATOM 1672 N N . ARG A 1 204 ? -17.787 -14.142 13.553 1.00 95.88 204 ARG A N 1
ATOM 1673 C CA . ARG A 1 204 ? -17.451 -13.622 14.891 1.00 95.88 204 ARG A CA 1
ATOM 1674 C C . ARG A 1 204 ? -16.115 -12.886 14.893 1.00 95.88 204 ARG A C 1
ATOM 1676 O O . ARG A 1 204 ? -16.065 -11.756 15.361 1.00 95.88 204 ARG A O 1
ATOM 1683 N N . ASN A 1 205 ? -15.070 -13.484 14.326 1.00 95.88 205 ASN A N 1
ATOM 1684 C CA . ASN A 1 205 ? -13.729 -12.898 14.294 1.00 95.88 205 ASN A CA 1
ATOM 1685 C C . ASN A 1 205 ? -13.685 -11.576 13.515 1.00 95.88 205 ASN A C 1
ATOM 1687 O O . ASN A 1 205 ? -13.120 -10.601 14.004 1.00 95.88 205 ASN A O 1
ATOM 1691 N N . VAL A 1 206 ? -14.357 -11.494 12.362 1.00 95.69 206 VAL A N 1
ATOM 1692 C CA . VAL A 1 206 ? -14.471 -10.239 11.597 1.00 95.69 206 VAL A CA 1
ATOM 1693 C C . VAL A 1 206 ? -15.145 -9.135 12.422 1.00 95.69 206 VAL A C 1
ATOM 1695 O O . VAL A 1 206 ? -14.704 -7.988 12.393 1.00 95.69 206 VAL A O 1
ATOM 1698 N N . LEU A 1 207 ? -16.192 -9.462 13.186 1.00 96.06 207 LEU A N 1
ATOM 1699 C CA . LEU A 1 207 ? -16.863 -8.492 14.055 1.00 96.06 207 LEU A CA 1
ATOM 1700 C C . LEU A 1 207 ? -16.028 -8.128 15.294 1.00 96.06 207 LEU A C 1
ATOM 1702 O O . LEU A 1 207 ? -16.060 -6.971 15.710 1.00 96.06 207 LEU A O 1
ATOM 1706 N N . HIS A 1 208 ? -15.247 -9.060 15.849 1.00 94.88 208 HIS A N 1
ATOM 1707 C CA . HIS A 1 208 ? -14.341 -8.787 16.971 1.00 94.88 208 HIS A CA 1
ATOM 1708 C C . HIS A 1 208 ? -13.232 -7.789 16.609 1.00 94.88 208 HIS A C 1
ATOM 1710 O O . HIS A 1 208 ? -12.850 -6.982 17.455 1.00 94.88 208 HIS A O 1
ATOM 1716 N N . LEU A 1 209 ? -12.765 -7.757 15.354 1.00 94.69 209 LEU A N 1
ATOM 1717 C CA . LEU A 1 209 ? -11.806 -6.739 14.889 1.00 94.69 209 LEU A CA 1
ATOM 1718 C C . LEU A 1 209 ? -12.368 -5.308 14.927 1.00 94.69 209 LEU A C 1
ATOM 1720 O O . LEU A 1 209 ? -11.604 -4.345 14.979 1.00 94.69 209 LEU A O 1
ATOM 1724 N N . LEU A 1 210 ? -13.697 -5.156 14.920 1.00 94.12 210 LEU A N 1
ATOM 1725 C CA . LEU A 1 210 ? -14.378 -3.860 15.008 1.00 94.12 210 LEU A CA 1
ATOM 1726 C C . LEU A 1 210 ? -14.603 -3.395 16.451 1.00 94.12 210 LEU A C 1
ATOM 1728 O O . LEU A 1 210 ? -15.094 -2.283 16.676 1.00 94.12 210 LEU A O 1
ATOM 1732 N N . GLU A 1 211 ? -14.272 -4.227 17.437 1.00 94.12 211 GLU A N 1
ATOM 1733 C CA . GLU A 1 211 ? -14.404 -3.856 18.837 1.00 94.12 211 GLU A CA 1
ATOM 1734 C C . GLU A 1 211 ? -13.413 -2.755 19.224 1.00 94.12 211 GLU A C 1
ATOM 1736 O O . GLU A 1 211 ? -12.333 -2.574 18.663 1.00 94.12 211 GLU A O 1
ATOM 1741 N N . THR A 1 212 ? -13.815 -1.958 20.210 1.00 95.88 212 THR A N 1
ATOM 1742 C CA . THR A 1 212 ? -12.995 -0.845 20.686 1.00 95.88 212 THR A CA 1
ATOM 1743 C C . THR A 1 212 ? -11.828 -1.357 21.525 1.00 95.88 212 THR A C 1
ATOM 1745 O O . THR A 1 212 ? -12.035 -2.065 22.507 1.00 95.88 212 THR A O 1
ATOM 1748 N N . VAL A 1 213 ? -10.621 -0.889 21.217 1.00 96.50 213 VAL A N 1
ATOM 1749 C CA . VAL A 1 213 ? -9.409 -1.140 22.004 1.00 96.50 213 VAL A CA 1
ATOM 1750 C C . VAL A 1 213 ? -9.189 0.008 22.988 1.00 96.50 213 VAL A C 1
ATOM 1752 O O . VAL A 1 213 ? -9.241 1.180 22.613 1.00 96.50 213 VAL A O 1
ATOM 1755 N N . GLU A 1 214 ? -8.921 -0.298 24.258 1.00 95.50 214 GLU A N 1
ATOM 1756 C CA . GLU A 1 214 ? -8.556 0.706 25.263 1.00 95.50 214 GLU A CA 1
ATOM 1757 C C . GLU A 1 214 ? -7.058 0.644 25.572 1.00 95.50 214 GLU A C 1
ATOM 1759 O O . GLU A 1 214 ? -6.539 -0.366 26.043 1.00 95.50 214 GLU A O 1
ATOM 1764 N N . LEU A 1 215 ? -6.355 1.755 25.345 1.00 94.06 215 LEU A N 1
ATOM 1765 C CA . LEU A 1 215 ? -4.930 1.880 25.628 1.00 94.06 215 LEU A CA 1
ATOM 1766 C C . LEU A 1 215 ? -4.643 3.245 26.254 1.00 94.06 215 LEU A C 1
ATOM 1768 O O . LEU A 1 215 ? -5.001 4.283 25.703 1.00 94.06 215 LEU A O 1
ATOM 1772 N N . LYS A 1 216 ? -3.972 3.246 27.415 1.00 90.56 216 LYS A N 1
ATOM 1773 C CA . LYS A 1 216 ? -3.633 4.461 28.186 1.00 90.56 216 LYS A CA 1
ATOM 1774 C C . LYS A 1 216 ? -4.850 5.366 28.464 1.00 90.56 216 LYS A C 1
ATOM 1776 O O . LYS A 1 216 ? -4.756 6.580 28.317 1.00 90.56 216 LYS A O 1
ATOM 1781 N N . HIS A 1 217 ? -5.979 4.773 28.866 1.00 91.75 217 HIS A N 1
ATOM 1782 C CA . HIS A 1 217 ? -7.251 5.467 29.143 1.00 91.75 217 HIS A CA 1
ATOM 1783 C C . HIS A 1 217 ? -7.886 6.177 27.936 1.00 91.75 217 HIS A C 1
ATOM 1785 O O . HIS A 1 217 ? -8.811 6.968 28.104 1.00 91.75 217 HIS A O 1
ATOM 1791 N N . GLN A 1 218 ? -7.417 5.884 26.722 1.00 95.75 218 GLN A N 1
ATOM 1792 C CA . GLN A 1 218 ? -8.021 6.344 25.481 1.00 95.75 218 GLN A CA 1
ATOM 1793 C C . GLN A 1 218 ? -8.597 5.146 24.732 1.00 95.75 218 GLN A C 1
ATOM 1795 O O . GLN A 1 218 ? -7.960 4.097 24.619 1.00 95.75 218 GLN A O 1
ATOM 1800 N N . LYS A 1 219 ? -9.808 5.319 24.204 1.00 97.94 219 LYS A N 1
ATOM 1801 C CA . LYS A 1 219 ? -10.481 4.326 23.368 1.00 97.94 219 LYS A CA 1
ATOM 1802 C C . LYS A 1 219 ? -10.163 4.566 21.896 1.00 97.94 219 LYS A C 1
ATOM 1804 O O . LYS A 1 219 ? -10.205 5.713 21.440 1.00 97.94 219 LYS A O 1
ATOM 1809 N N . TRP A 1 220 ? -9.894 3.485 21.179 1.00 98.25 220 TRP A N 1
ATOM 1810 C CA . TRP A 1 220 ? -9.496 3.454 19.777 1.00 98.25 220 TRP A CA 1
ATOM 1811 C C . TRP A 1 220 ? -10.361 2.465 19.004 1.00 98.25 220 TRP A C 1
ATOM 1813 O O . TRP A 1 220 ? -10.740 1.420 19.525 1.00 98.25 220 TRP A O 1
ATOM 1823 N N . VAL A 1 221 ? -10.670 2.810 17.761 1.00 97.50 221 VAL A N 1
ATOM 1824 C CA . VAL A 1 221 ? -11.426 1.979 16.823 1.00 97.50 221 VAL A CA 1
ATOM 1825 C C . VAL A 1 221 ? -10.519 1.684 15.639 1.00 97.50 221 VAL A C 1
ATOM 1827 O O . VAL A 1 221 ? -9.879 2.599 15.111 1.00 97.50 221 VAL A O 1
ATOM 1830 N N . MET A 1 222 ? -10.443 0.418 15.234 1.00 97.31 222 MET A N 1
ATOM 1831 C CA . MET A 1 222 ? -9.732 0.038 14.020 1.00 97.31 222 MET A CA 1
ATOM 1832 C C . MET A 1 222 ? -10.528 0.530 12.805 1.00 97.31 222 MET A C 1
ATOM 1834 O O . MET A 1 222 ? -11.712 0.233 12.646 1.00 97.31 222 MET A O 1
ATOM 1838 N N . LEU A 1 223 ? -9.886 1.327 11.959 1.00 97.75 223 LEU A N 1
ATOM 1839 C CA . LEU A 1 223 ? -10.438 1.749 10.674 1.00 97.75 223 LEU A CA 1
ATOM 1840 C C . LEU A 1 223 ? -10.039 0.783 9.557 1.00 97.75 223 LEU A C 1
ATOM 1842 O O . LEU A 1 223 ? -10.820 0.555 8.636 1.00 97.75 223 LEU A O 1
ATOM 1846 N N . ALA A 1 224 ? -8.835 0.227 9.653 1.00 97.50 224 ALA A N 1
ATOM 1847 C CA . ALA A 1 224 ? -8.330 -0.777 8.739 1.00 97.50 224 ALA A CA 1
ATOM 1848 C C . ALA A 1 224 ? -7.289 -1.668 9.401 1.00 97.50 224 ALA A C 1
ATOM 1850 O O . ALA A 1 224 ? -6.649 -1.261 10.376 1.00 97.50 224 ALA A O 1
ATOM 1851 N N . GLY A 1 225 ? -7.093 -2.846 8.823 1.00 95.75 225 GLY A N 1
ATOM 1852 C CA . GLY A 1 225 ? -6.016 -3.750 9.179 1.00 95.75 225 GLY A CA 1
ATOM 1853 C C . GLY A 1 225 ? -6.067 -5.029 8.363 1.00 95.75 225 GLY A C 1
ATOM 1854 O O . GLY A 1 225 ? -7.127 -5.466 7.920 1.00 95.75 225 GLY A O 1
ATOM 1855 N N . ARG A 1 226 ? -4.898 -5.633 8.201 1.00 95.25 226 ARG A N 1
ATOM 1856 C CA . ARG A 1 226 ? -4.727 -6.985 7.688 1.00 95.25 226 ARG A CA 1
ATOM 1857 C C . ARG A 1 226 ? -4.213 -7.854 8.815 1.00 95.25 226 ARG A C 1
ATOM 1859 O O . ARG A 1 226 ? -3.178 -7.536 9.392 1.00 95.25 226 ARG A O 1
ATOM 1866 N N . VAL A 1 227 ? -4.900 -8.949 9.095 1.00 95.62 227 VAL A N 1
ATOM 1867 C CA . VAL A 1 227 ? -4.481 -9.975 10.049 1.00 95.62 227 VAL A CA 1
ATOM 1868 C C . VAL A 1 227 ? -4.256 -11.270 9.284 1.00 95.62 227 VAL A C 1
ATOM 1870 O O . VAL A 1 227 ? -5.110 -11.694 8.513 1.00 95.62 227 VAL A O 1
ATOM 1873 N N . SER A 1 228 ? -3.106 -11.902 9.483 1.00 92.81 228 SER A N 1
ATOM 1874 C CA . SER A 1 228 ? -2.735 -13.162 8.841 1.00 92.81 228 SER A CA 1
ATOM 1875 C C . SER A 1 228 ? -2.091 -14.084 9.868 1.00 92.81 228 SER A C 1
ATOM 1877 O O . SER A 1 228 ? -0.872 -14.115 10.039 1.00 92.81 228 SER A O 1
ATOM 1879 N N . LEU A 1 229 ? -2.920 -14.853 10.566 1.00 91.25 229 LEU A N 1
ATOM 1880 C CA . LEU A 1 229 ? -2.456 -15.823 11.550 1.00 91.25 229 LEU A CA 1
ATOM 1881 C C . LEU A 1 229 ? -2.061 -17.103 10.833 1.00 91.25 229 LEU A C 1
ATOM 1883 O O . LEU A 1 229 ? -2.836 -17.633 10.040 1.00 91.25 229 LEU A O 1
ATOM 1887 N N . HIS A 1 230 ? -0.861 -17.598 11.097 1.00 88.25 230 HIS A N 1
ATOM 1888 C CA . HIS A 1 230 ? -0.361 -18.785 10.426 1.00 88.25 230 HIS A CA 1
ATOM 1889 C C . HIS A 1 230 ? 0.676 -19.515 11.272 1.00 88.25 230 HIS A C 1
ATOM 1891 O O . HIS A 1 230 ? 1.267 -18.964 12.201 1.00 88.25 230 HIS A O 1
ATOM 1897 N N . GLU A 1 231 ? 0.889 -20.781 10.932 1.00 85.00 231 GLU A N 1
ATOM 1898 C CA . GLU A 1 231 ? 1.994 -21.586 11.439 1.00 85.00 231 GLU A CA 1
ATOM 1899 C C . GLU A 1 231 ? 2.754 -22.153 10.247 1.00 85.00 231 GLU A C 1
ATOM 1901 O O . GLU A 1 231 ? 2.174 -22.826 9.391 1.00 85.00 231 GLU A O 1
ATOM 1906 N N . GLU A 1 232 ? 4.053 -21.888 10.197 1.00 79.00 232 GLU A N 1
ATOM 1907 C CA . GLU A 1 232 ? 4.947 -22.446 9.187 1.00 79.00 232 GLU A CA 1
ATOM 1908 C C . GLU A 1 232 ? 5.695 -23.662 9.750 1.00 79.00 232 GLU A C 1
ATOM 1910 O O . GLU A 1 232 ? 6.115 -23.679 10.910 1.00 79.00 232 GLU A O 1
ATOM 1915 N N . ASP A 1 233 ? 5.887 -24.683 8.918 1.00 67.88 233 ASP A N 1
ATOM 1916 C CA . ASP A 1 233 ? 6.942 -25.685 9.075 1.00 67.88 233 ASP A CA 1
ATOM 1917 C C . ASP A 1 233 ? 8.088 -25.367 8.102 1.00 67.88 233 ASP A C 1
ATOM 1919 O O . ASP A 1 233 ? 7.936 -24.543 7.205 1.00 67.88 233 ASP A O 1
ATOM 1923 N N . LYS A 1 234 ? 9.232 -26.047 8.241 1.00 63.06 234 LYS A N 1
ATOM 1924 C CA . LYS A 1 234 ? 10.502 -25.782 7.534 1.00 63.06 234 LYS A CA 1
ATOM 1925 C C . LYS A 1 234 ? 10.397 -25.500 6.027 1.00 63.06 234 LYS A C 1
ATOM 1927 O O . LYS A 1 234 ? 11.325 -24.897 5.491 1.00 63.06 234 LYS A O 1
ATOM 1932 N N . CYS A 1 235 ? 9.345 -25.961 5.347 1.00 58.16 235 CYS A N 1
ATOM 1933 C CA . CYS A 1 235 ? 9.107 -25.687 3.929 1.00 58.16 235 CYS A CA 1
ATOM 1934 C C . CYS A 1 235 ? 7.630 -25.434 3.555 1.00 58.16 235 CYS A C 1
ATOM 1936 O O . CYS A 1 235 ? 7.367 -25.236 2.372 1.00 58.16 235 CYS A O 1
ATOM 1938 N N . GLU A 1 236 ? 6.671 -25.470 4.492 1.00 75.25 236 GLU A N 1
ATOM 1939 C CA . GLU A 1 236 ? 5.233 -25.474 4.158 1.00 75.25 236 GLU A CA 1
ATOM 1940 C C . GLU A 1 236 ? 4.375 -24.764 5.218 1.00 75.25 236 GLU A C 1
ATOM 1942 O O . GLU A 1 236 ? 4.612 -24.891 6.420 1.00 75.25 236 GLU A O 1
ATOM 1947 N N . THR A 1 237 ? 3.336 -24.048 4.779 1.00 79.12 237 THR A N 1
ATOM 1948 C CA . THR A 1 237 ? 2.314 -23.470 5.663 1.00 79.12 237 THR A CA 1
ATOM 1949 C C . THR A 1 237 ? 1.415 -24.583 6.205 1.00 79.12 237 THR A C 1
ATOM 1951 O O . THR A 1 237 ? 0.745 -25.272 5.440 1.00 79.12 237 THR A O 1
ATOM 1954 N N . ARG A 1 238 ? 1.363 -24.765 7.530 1.00 85.81 238 ARG A N 1
ATOM 1955 C CA . ARG A 1 238 ? 0.505 -25.778 8.175 1.00 85.81 238 ARG A CA 1
ATOM 1956 C C . ARG A 1 238 ? -0.952 -25.355 8.228 1.00 85.81 238 ARG A C 1
ATOM 1958 O O . ARG A 1 238 ? -1.843 -26.188 8.111 1.00 85.81 238 ARG A O 1
ATOM 1965 N N . TRP A 1 239 ? -1.181 -24.071 8.457 1.00 89.94 239 TRP A N 1
ATOM 1966 C CA . TRP A 1 239 ? -2.494 -23.449 8.391 1.00 89.94 239 TRP A CA 1
ATOM 1967 C C . TRP A 1 239 ? -2.340 -21.933 8.273 1.00 89.94 239 TRP A C 1
ATOM 1969 O O . TRP A 1 239 ? -1.327 -21.376 8.705 1.00 89.94 239 TRP A O 1
ATOM 1979 N N . LYS A 1 240 ? -3.357 -21.279 7.710 1.00 90.81 240 LYS A N 1
ATOM 1980 C CA . LYS A 1 240 ? -3.472 -19.818 7.634 1.00 90.81 240 LYS A CA 1
ATOM 1981 C C . LYS A 1 240 ? -4.921 -19.398 7.863 1.00 90.81 240 LYS A C 1
ATOM 1983 O O . LYS A 1 240 ? -5.832 -20.091 7.416 1.00 90.81 240 LYS A O 1
ATOM 1988 N N . ASP A 1 241 ? -5.115 -18.281 8.547 1.00 93.75 241 ASP A N 1
ATOM 1989 C CA . ASP A 1 241 ? -6.399 -17.614 8.756 1.00 93.75 241 ASP A CA 1
ATOM 1990 C C . ASP A 1 241 ? -6.200 -16.112 8.537 1.00 93.75 241 ASP A C 1
ATOM 1992 O O . ASP A 1 241 ? -5.436 -15.463 9.260 1.00 93.75 241 ASP A O 1
ATOM 1996 N N . THR A 1 242 ? -6.818 -15.577 7.489 1.00 94.38 242 THR A N 1
ATOM 1997 C CA . THR A 1 242 ? -6.600 -14.204 7.029 1.00 94.38 242 THR A CA 1
ATOM 1998 C C . THR A 1 242 ? -7.880 -13.390 7.116 1.00 94.38 242 THR A C 1
ATOM 2000 O O . THR A 1 242 ? -8.956 -13.876 6.777 1.00 94.38 242 THR A O 1
ATOM 2003 N N . TYR A 1 243 ? -7.730 -12.141 7.555 1.00 96.31 243 TYR A N 1
ATOM 2004 C CA . TYR A 1 243 ? -8.779 -11.140 7.678 1.00 96.31 243 TYR A CA 1
ATOM 2005 C C . TYR A 1 243 ? -8.232 -9.799 7.179 1.00 96.31 243 TYR A C 1
ATOM 2007 O O . TYR A 1 243 ? -7.378 -9.197 7.828 1.00 96.31 243 TYR A O 1
ATOM 2015 N N . ASP A 1 244 ? -8.727 -9.324 6.044 1.00 96.19 244 ASP A N 1
ATOM 2016 C CA . ASP A 1 244 ? -8.489 -7.971 5.544 1.00 96.19 244 ASP A CA 1
ATOM 2017 C C . ASP A 1 244 ? -9.718 -7.121 5.856 1.00 96.19 244 ASP A C 1
ATOM 2019 O O . ASP A 1 244 ? -10.842 -7.558 5.619 1.00 96.19 244 ASP A O 1
ATOM 2023 N N . LEU A 1 245 ? -9.523 -5.921 6.398 1.00 96.69 245 LEU A N 1
ATOM 2024 C CA . LEU A 1 245 ? -10.601 -5.044 6.842 1.00 96.69 245 LEU A CA 1
ATOM 2025 C C . LEU A 1 245 ? -10.321 -3.597 6.434 1.00 96.69 245 LEU A C 1
ATOM 2027 O O . LEU A 1 245 ? -9.288 -3.040 6.803 1.00 96.69 245 LEU A O 1
ATOM 2031 N N . TRP A 1 246 ? -11.282 -2.961 5.760 1.00 97.38 246 TRP A N 1
ATOM 2032 C CA . TRP A 1 246 ? -11.168 -1.583 5.278 1.00 97.38 246 TRP A CA 1
ATOM 2033 C C . TRP A 1 246 ? -12.481 -0.821 5.470 1.00 97.38 246 TRP A C 1
ATOM 2035 O O . TRP A 1 246 ? -13.528 -1.221 4.958 1.00 97.38 246 TRP A O 1
ATOM 2045 N N . CYS A 1 247 ? -12.458 0.303 6.190 1.00 96.88 247 CYS A N 1
ATOM 2046 C CA . CYS A 1 247 ? -13.640 1.160 6.288 1.00 96.88 247 CYS A CA 1
ATOM 2047 C C . CYS A 1 247 ? -13.914 1.954 4.995 1.00 96.88 247 CYS A C 1
ATOM 2049 O O . CYS A 1 247 ? -13.024 2.235 4.198 1.00 96.88 247 CYS A O 1
ATOM 2051 N N . CYS A 1 248 ? -15.152 2.379 4.797 1.00 96.69 248 CYS A N 1
ATOM 2052 C CA . CYS A 1 248 ? -15.556 3.256 3.712 1.00 96.69 248 CYS A CA 1
ATOM 2053 C C . CYS A 1 248 ? -16.578 4.259 4.234 1.00 96.69 248 CYS A C 1
ATOM 2055 O O . CYS A 1 248 ? -17.530 3.889 4.917 1.00 96.69 248 CYS A O 1
ATOM 2057 N N . SER A 1 249 ? -16.397 5.530 3.898 1.00 95.25 249 SER A N 1
ATOM 2058 C CA . SER A 1 249 ? -17.273 6.627 4.331 1.00 95.25 249 SER A CA 1
ATOM 2059 C C . SER A 1 249 ? -18.312 7.034 3.273 1.00 95.25 249 SER A C 1
ATOM 2061 O O . SER A 1 249 ? -18.878 8.122 3.343 1.00 95.25 249 SER A O 1
ATOM 2063 N N . SER A 1 250 ? -18.542 6.188 2.263 1.00 94.00 250 SER A N 1
ATOM 2064 C CA . SER A 1 250 ? -19.559 6.388 1.226 1.00 94.00 250 SER A CA 1
ATOM 2065 C C . SER A 1 250 ? -20.744 5.456 1.441 1.00 94.00 250 SER A C 1
ATOM 2067 O O . SER A 1 250 ? -20.588 4.256 1.655 1.00 94.00 250 SER A O 1
ATOM 2069 N N . GLU A 1 251 ? -21.951 6.002 1.316 1.00 90.94 251 GLU A N 1
ATOM 2070 C CA . GLU A 1 251 ? -23.192 5.222 1.364 1.00 90.94 251 GLU A CA 1
ATOM 2071 C C . GLU A 1 251 ? -23.406 4.383 0.099 1.00 90.94 251 GLU A C 1
ATOM 2073 O O . GLU A 1 251 ? -24.051 3.334 0.152 1.00 90.94 251 GLU A O 1
ATOM 2078 N N . ASN A 1 252 ? -22.833 4.834 -1.021 1.00 92.12 252 ASN A N 1
ATOM 2079 C CA . ASN A 1 252 ? -23.071 4.275 -2.351 1.00 92.12 252 ASN A CA 1
ATOM 2080 C C . ASN A 1 252 ? -22.201 3.051 -2.658 1.00 92.12 252 ASN A C 1
ATOM 2082 O O . ASN A 1 252 ? -22.573 2.247 -3.510 1.00 92.12 252 ASN A O 1
ATOM 2086 N N . GLU A 1 253 ? -21.047 2.918 -2.000 1.00 94.00 253 GLU A N 1
ATOM 2087 C CA . GLU A 1 253 ? -20.173 1.759 -2.192 1.00 94.00 253 GLU A CA 1
ATOM 2088 C C . GLU A 1 253 ? -20.825 0.521 -1.585 1.00 94.00 253 GLU A C 1
ATOM 2090 O O . GLU A 1 253 ? -21.377 0.564 -0.479 1.00 94.00 253 GLU A O 1
ATOM 2095 N N . THR A 1 254 ? -20.791 -0.582 -2.324 1.00 94.12 254 THR A N 1
ATOM 2096 C CA . THR A 1 254 ? -21.392 -1.843 -1.903 1.00 94.12 254 THR A CA 1
ATOM 2097 C C . THR A 1 254 ? -20.810 -2.997 -2.707 1.00 94.12 254 THR A C 1
ATOM 2099 O O . THR A 1 254 ? -20.408 -2.813 -3.856 1.00 94.12 254 THR A O 1
ATOM 2102 N N . ILE A 1 255 ? -20.788 -4.190 -2.117 1.00 91.44 255 ILE A N 1
ATOM 2103 C CA . ILE A 1 255 ? -20.325 -5.395 -2.812 1.00 91.44 255 ILE A CA 1
ATOM 2104 C C . ILE A 1 255 ? -21.455 -6.068 -3.602 1.00 91.44 255 ILE A C 1
ATOM 2106 O O . ILE A 1 255 ? -22.631 -6.060 -3.200 1.00 91.44 255 ILE A O 1
ATOM 2110 N N . TYR A 1 256 ? -21.069 -6.684 -4.719 1.00 85.94 256 TYR A N 1
ATOM 2111 C CA . TYR A 1 256 ? -21.918 -7.481 -5.599 1.00 85.94 256 TYR A CA 1
ATOM 2112 C C . TYR A 1 256 ? -21.252 -8.830 -5.885 1.00 85.94 256 TYR A C 1
ATOM 2114 O O . TYR A 1 256 ? -20.027 -8.927 -5.926 1.00 85.94 256 TYR A O 1
ATOM 2122 N N . ASP A 1 257 ? -22.062 -9.866 -6.107 1.00 82.81 257 ASP A N 1
ATOM 2123 C CA . ASP A 1 257 ? -21.599 -11.191 -6.547 1.00 82.81 257 ASP A CA 1
ATOM 2124 C C . ASP A 1 257 ? -21.373 -11.200 -8.070 1.00 82.81 257 ASP A C 1
ATOM 2126 O O . ASP A 1 257 ? -22.050 -11.886 -8.833 1.00 82.81 257 ASP A O 1
ATOM 2130 N N . ASP A 1 258 ? -20.481 -10.323 -8.530 1.00 78.00 258 ASP A N 1
ATOM 2131 C CA . ASP A 1 258 ? -20.100 -10.147 -9.937 1.00 78.00 258 ASP A CA 1
ATOM 2132 C C . ASP A 1 258 ? -18.583 -10.309 -10.160 1.00 78.00 258 ASP A C 1
ATOM 2134 O O . ASP A 1 258 ? -18.078 -10.060 -11.255 1.00 78.00 258 ASP A O 1
ATOM 2138 N N . GLY A 1 259 ? -17.858 -10.720 -9.114 1.00 73.44 259 GLY A N 1
ATOM 2139 C CA . GLY A 1 259 ? -16.400 -10.848 -9.095 1.00 73.44 259 GLY A CA 1
ATOM 2140 C C . GLY A 1 259 ? -15.641 -9.540 -8.838 1.00 73.44 259 GLY A C 1
ATOM 2141 O O . GLY A 1 259 ? -14.430 -9.583 -8.637 1.00 73.44 259 GLY A O 1
ATOM 2142 N N . ASN A 1 260 ? -16.311 -8.382 -8.782 1.00 77.44 260 ASN A N 1
ATOM 2143 C CA . ASN A 1 260 ? -15.645 -7.086 -8.611 1.00 77.44 260 ASN A CA 1
ATOM 2144 C C . ASN A 1 260 ? -15.478 -6.656 -7.148 1.00 77.44 260 ASN A C 1
ATOM 2146 O O . ASN A 1 260 ? -14.861 -5.630 -6.896 1.00 77.44 260 ASN A O 1
ATOM 2150 N N . ALA A 1 261 ? -15.965 -7.411 -6.160 1.00 84.81 261 ALA A N 1
ATOM 2151 C CA . ALA A 1 261 ? -15.890 -7.012 -4.746 1.00 84.81 261 ALA A CA 1
ATOM 2152 C C . ALA A 1 261 ? -14.460 -6.738 -4.233 1.00 84.81 261 ALA A C 1
ATOM 2154 O O . ALA A 1 261 ? -14.270 -5.966 -3.293 1.00 84.81 261 ALA A O 1
ATOM 2155 N N . ARG A 1 262 ? -13.454 -7.316 -4.900 1.00 85.81 262 ARG A N 1
ATOM 2156 C CA . ARG A 1 262 ? -12.032 -7.256 -4.541 1.00 85.81 262 ARG A CA 1
ATOM 2157 C C . ARG A 1 262 ? -11.481 -5.835 -4.410 1.00 85.81 262 ARG A C 1
ATOM 2159 O O . ARG A 1 262 ? -10.643 -5.624 -3.540 1.00 85.81 262 ARG A O 1
ATOM 2166 N N . TYR A 1 263 ? -11.957 -4.850 -5.184 1.00 85.31 263 TYR A N 1
ATOM 2167 C CA . TYR A 1 263 ? -11.448 -3.466 -5.077 1.00 85.31 263 TYR A CA 1
ATOM 2168 C C . TYR A 1 263 ? -11.816 -2.783 -3.748 1.00 85.31 263 TYR A C 1
ATOM 2170 O O . TYR A 1 263 ? -11.188 -1.795 -3.370 1.00 85.31 263 TYR A O 1
ATOM 2178 N N . LEU A 1 264 ? -12.846 -3.280 -3.052 1.00 90.75 264 LEU A N 1
ATOM 2179 C CA . LEU A 1 264 ? -13.265 -2.782 -1.739 1.00 90.75 264 LEU A CA 1
ATOM 2180 C C . LEU A 1 264 ? -12.631 -3.564 -0.585 1.00 90.75 264 LEU A C 1
ATOM 2182 O O . LEU A 1 264 ? -12.578 -3.050 0.529 1.00 90.75 264 LEU A O 1
ATOM 2186 N N . THR A 1 265 ? -12.176 -4.793 -0.833 1.00 88.56 265 THR A N 1
ATOM 2187 C CA . THR A 1 265 ? -11.790 -5.738 0.223 1.00 88.56 265 THR A CA 1
ATOM 2188 C C . THR A 1 265 ? -10.315 -6.146 0.221 1.00 88.56 265 THR A C 1
ATOM 2190 O O . THR A 1 265 ? -9.800 -6.467 1.286 1.00 88.56 265 THR A O 1
ATOM 2193 N N . ILE A 1 266 ? -9.616 -6.142 -0.921 1.00 86.25 266 ILE A N 1
ATOM 2194 C CA . ILE A 1 266 ? -8.225 -6.642 -1.029 1.00 86.25 266 ILE A CA 1
ATOM 2195 C C . ILE A 1 266 ? -7.346 -5.740 -1.915 1.00 86.25 266 ILE A C 1
ATOM 2197 O O . ILE A 1 266 ? -6.174 -5.513 -1.616 1.00 86.25 266 ILE A O 1
ATOM 2201 N N . GLU A 1 267 ? -7.890 -5.216 -3.013 1.00 87.75 267 GLU A N 1
ATOM 2202 C CA . GLU A 1 267 ? -7.148 -4.525 -4.076 1.00 87.75 267 GLU A CA 1
ATOM 2203 C C . GLU A 1 267 ? -7.286 -3.003 -3.950 1.00 87.75 267 GLU A C 1
ATOM 2205 O O . GLU A 1 267 ? -7.987 -2.346 -4.723 1.00 87.75 267 GLU A O 1
ATOM 2210 N N . LEU A 1 268 ? -6.618 -2.441 -2.940 1.00 91.19 268 LEU A N 1
ATOM 2211 C CA . LEU A 1 268 ? -6.615 -1.000 -2.692 1.00 91.19 268 LEU A CA 1
ATOM 2212 C C . LEU A 1 268 ? -5.930 -0.227 -3.827 1.00 91.19 268 LEU A C 1
ATOM 2214 O O . LEU A 1 268 ? -4.870 -0.612 -4.319 1.00 91.19 268 LEU A O 1
ATOM 2218 N N . GLU A 1 269 ? -6.504 0.919 -4.194 1.00 90.81 269 GLU A N 1
ATOM 2219 C CA . GLU A 1 269 ? -5.902 1.832 -5.168 1.00 90.81 269 GLU A CA 1
ATOM 2220 C C . GLU A 1 269 ? -4.633 2.474 -4.589 1.00 90.81 269 GLU A C 1
ATOM 2222 O O . GLU A 1 269 ? -4.590 2.862 -3.423 1.00 90.81 269 GLU A O 1
ATOM 2227 N N . GLU A 1 270 ? -3.592 2.619 -5.399 1.00 89.94 270 GLU A N 1
ATOM 2228 C CA . GLU A 1 270 ? -2.339 3.234 -4.964 1.00 89.94 270 GLU A CA 1
ATOM 2229 C C . GLU A 1 270 ? -2.445 4.765 -4.935 1.00 89.94 270 GLU A C 1
ATOM 2231 O O . GLU A 1 270 ? -3.006 5.382 -5.843 1.00 89.94 270 GLU A O 1
ATOM 2236 N N . TYR A 1 271 ? -1.862 5.400 -3.915 1.00 90.25 271 TYR A N 1
ATOM 2237 C CA . TYR A 1 271 ? -1.655 6.847 -3.901 1.00 90.25 271 TYR A CA 1
ATOM 2238 C C . TYR A 1 271 ? -0.217 7.185 -4.291 1.00 90.25 271 TYR A C 1
ATOM 2240 O O . TYR A 1 271 ? 0.734 6.852 -3.584 1.00 90.25 271 TYR A O 1
ATOM 2248 N N . ILE A 1 272 ? -0.072 7.901 -5.406 1.00 82.00 272 ILE A N 1
ATOM 2249 C CA . ILE A 1 272 ? 1.210 8.379 -5.928 1.00 82.00 272 ILE A CA 1
ATOM 2250 C C . ILE A 1 272 ? 1.198 9.907 -5.841 1.00 82.00 272 ILE A C 1
ATOM 2252 O O . ILE A 1 272 ? 0.781 10.603 -6.765 1.00 82.00 272 ILE A O 1
ATOM 2256 N N . GLY A 1 273 ? 1.594 10.443 -4.688 1.00 83.12 273 GLY A N 1
ATOM 2257 C CA . GLY A 1 273 ? 1.579 11.882 -4.445 1.00 83.12 273 GLY A CA 1
ATOM 2258 C C . GLY A 1 273 ? 2.243 12.280 -3.133 1.00 83.12 273 GLY A C 1
ATOM 2259 O O . GLY A 1 273 ? 2.718 11.447 -2.364 1.00 83.12 273 GLY A O 1
ATOM 2260 N N . ASN A 1 274 ? 2.271 13.585 -2.857 1.00 85.62 274 ASN A N 1
ATOM 2261 C CA . ASN A 1 274 ? 2.786 14.098 -1.589 1.00 85.62 274 ASN A CA 1
ATOM 2262 C C . ASN A 1 274 ? 1.796 13.779 -0.461 1.00 85.62 274 ASN A C 1
ATOM 2264 O O . ASN A 1 274 ? 0.625 14.159 -0.542 1.00 85.62 274 ASN A O 1
ATOM 2268 N N . LEU A 1 275 ? 2.257 13.122 0.605 1.00 90.62 275 LEU A N 1
ATOM 2269 C CA . LEU A 1 275 ? 1.405 12.769 1.745 1.00 90.62 275 LEU A CA 1
ATOM 2270 C C . LEU A 1 275 ? 0.815 13.999 2.457 1.00 90.62 275 LEU A C 1
ATOM 2272 O O . LEU A 1 275 ? -0.300 13.934 2.964 1.00 90.62 275 LEU A O 1
ATOM 2276 N N . ASN A 1 276 ? 1.502 15.148 2.443 1.00 89.75 276 ASN A N 1
ATOM 2277 C CA . ASN A 1 276 ? 0.976 16.388 3.031 1.00 89.75 276 ASN A CA 1
ATOM 2278 C C . ASN A 1 276 ? -0.233 16.949 2.267 1.00 89.75 276 ASN A C 1
ATOM 2280 O O . ASN A 1 276 ? -1.022 17.689 2.846 1.00 89.75 276 ASN A O 1
ATOM 2284 N N . SER A 1 277 ? -0.371 16.606 0.984 1.00 92.12 277 SER A N 1
ATOM 2285 C CA . SER A 1 277 ? -1.490 17.012 0.123 1.00 92.12 277 SER A CA 1
ATOM 2286 C C . SER A 1 277 ? -2.599 15.960 0.0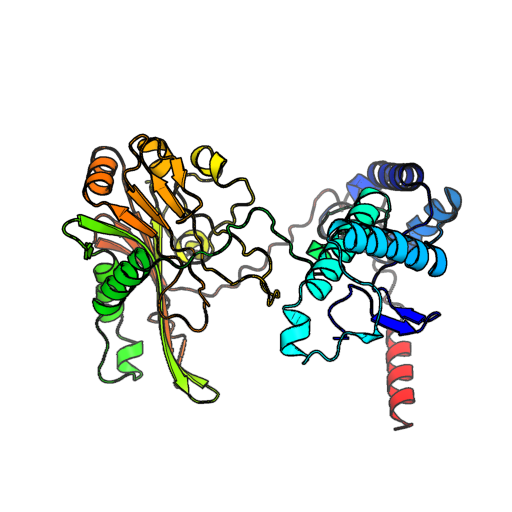62 1.00 92.12 277 SER A C 1
ATOM 2288 O O . SER A 1 277 ? -3.629 16.189 -0.562 1.00 92.12 277 SER A O 1
ATOM 2290 N N . TYR A 1 278 ? -2.421 14.812 0.722 1.00 95.38 278 TYR A N 1
ATOM 2291 C CA . TYR A 1 278 ? -3.399 13.726 0.725 1.00 95.38 278 TYR A CA 1
ATOM 2292 C C . TYR A 1 278 ? -4.817 14.119 1.201 1.00 95.38 278 TYR A C 1
ATOM 2294 O O . TYR A 1 278 ? -5.779 13.592 0.636 1.00 95.38 278 TYR A O 1
ATOM 2302 N N . PRO A 1 279 ? -5.016 15.058 2.159 1.00 95.81 279 PRO A N 1
ATOM 2303 C CA . PRO A 1 279 ? -6.361 15.520 2.527 1.00 95.81 279 PRO A CA 1
ATOM 2304 C C . PRO A 1 279 ? -7.167 16.109 1.356 1.00 95.81 279 PRO A C 1
ATOM 2306 O O . PRO A 1 279 ? -8.399 16.078 1.385 1.00 95.81 279 PRO A O 1
ATOM 2309 N N . ASP A 1 280 ? -6.477 16.607 0.327 1.00 93.38 280 ASP A N 1
ATOM 2310 C CA . ASP A 1 280 ? -7.065 17.211 -0.871 1.00 93.38 280 ASP A CA 1
ATOM 2311 C C . ASP A 1 280 ? -7.257 16.195 -2.013 1.00 93.38 280 ASP A C 1
ATOM 2313 O O . ASP A 1 280 ? -7.634 16.572 -3.119 1.00 93.38 280 ASP A O 1
ATOM 2317 N N . ASN A 1 281 ? -7.015 14.898 -1.774 1.00 91.62 281 ASN A N 1
ATOM 2318 C CA . ASN A 1 281 ? -7.224 13.860 -2.782 1.00 91.62 281 ASN A CA 1
ATOM 2319 C C . ASN A 1 281 ? -8.698 13.810 -3.228 1.00 91.62 281 ASN A C 1
ATOM 2321 O O . ASN A 1 281 ? -9.582 13.510 -2.426 1.00 91.62 281 ASN A O 1
ATOM 2325 N N . GLU A 1 282 ? -8.946 14.037 -4.519 1.00 91.06 282 GLU A N 1
ATOM 2326 C CA . GLU A 1 282 ? -10.282 13.988 -5.129 1.00 91.06 282 GLU A CA 1
ATOM 2327 C C . GLU A 1 282 ? -10.632 12.608 -5.716 1.00 91.06 282 GLU A C 1
ATOM 2329 O O . GLU A 1 282 ? -11.807 12.322 -5.960 1.00 91.06 282 GLU A O 1
ATOM 2334 N N . SER A 1 283 ? -9.648 11.720 -5.916 1.00 91.44 283 SER A N 1
ATOM 2335 C CA . SER A 1 283 ? -9.891 10.369 -6.439 1.00 91.44 283 SER A CA 1
ATOM 2336 C C . SER A 1 283 ? -10.426 9.459 -5.336 1.00 91.44 283 SER A C 1
ATOM 2338 O O . SER A 1 283 ? -9.660 8.974 -4.495 1.00 91.44 283 SER A O 1
ATOM 2340 N N . LYS A 1 284 ? -11.744 9.217 -5.349 1.00 93.88 284 LYS A N 1
ATOM 2341 C CA . LYS A 1 284 ? -12.467 8.357 -4.391 1.00 93.88 284 LYS A CA 1
ATOM 2342 C C . LYS A 1 284 ? -12.054 8.633 -2.929 1.00 93.88 284 LYS A C 1
ATOM 2344 O O . LYS A 1 284 ? -11.553 7.733 -2.256 1.00 93.88 284 LYS A O 1
ATOM 2349 N N . PRO A 1 285 ? -12.260 9.861 -2.408 1.00 95.81 285 PRO A N 1
ATOM 2350 C CA . PRO A 1 285 ? -11.806 10.281 -1.073 1.00 95.81 285 PRO A CA 1
ATOM 2351 C C . PRO A 1 285 ? -12.415 9.495 0.098 1.00 95.81 285 PRO A C 1
ATOM 2353 O O . PRO A 1 285 ? -12.032 9.701 1.246 1.00 95.81 285 PRO A O 1
ATOM 2356 N N . TRP A 1 286 ? -13.397 8.640 -0.178 1.00 96.62 286 TRP A N 1
ATOM 2357 C CA . TRP A 1 286 ? -14.071 7.769 0.782 1.00 96.62 286 TRP A CA 1
ATOM 2358 C C . TRP A 1 286 ? -13.463 6.360 0.883 1.00 96.62 286 TRP A C 1
ATOM 2360 O O . TRP A 1 286 ? -13.961 5.556 1.672 1.00 96.62 286 TRP A O 1
ATOM 2370 N N . LEU A 1 287 ? -12.435 6.046 0.083 1.00 96.50 287 LEU A N 1
ATOM 2371 C CA . LEU A 1 287 ? -11.723 4.764 0.081 1.00 96.50 287 LEU A CA 1
ATOM 2372 C C . LEU A 1 287 ? -10.284 4.914 0.581 1.00 96.50 287 LEU A C 1
ATOM 2374 O O . LEU A 1 287 ? -9.710 6.004 0.571 1.00 96.50 287 LEU A O 1
ATOM 2378 N N . TRP A 1 288 ? -9.711 3.785 0.984 1.00 96.62 288 TRP A N 1
ATOM 2379 C CA . TRP A 1 288 ? -8.306 3.656 1.354 1.00 96.62 288 TRP A CA 1
ATOM 2380 C C . TRP A 1 288 ? -7.393 3.767 0.151 1.00 96.62 288 TRP A C 1
ATOM 2382 O O . TRP A 1 288 ? -7.782 3.421 -0.969 1.00 96.62 288 TRP A O 1
ATOM 2392 N N . LYS A 1 289 ? -6.154 4.183 0.411 1.00 95.69 289 LYS A N 1
ATOM 2393 C CA . LYS A 1 289 ? -5.087 4.116 -0.579 1.00 95.69 289 LYS A CA 1
ATOM 2394 C C . LYS A 1 289 ? -3.880 3.369 -0.044 1.00 95.69 289 LYS A C 1
ATOM 2396 O O . LYS A 1 289 ? -3.472 3.593 1.094 1.00 95.69 289 LYS A O 1
ATOM 2401 N N . ASN A 1 290 ? -3.300 2.517 -0.877 1.00 92.31 290 ASN A N 1
ATOM 2402 C CA . ASN A 1 290 ? -2.025 1.881 -0.582 1.00 92.31 290 ASN A CA 1
ATOM 2403 C C . ASN A 1 290 ? -0.869 2.855 -0.858 1.00 92.31 290 ASN A C 1
ATOM 2405 O O . ASN A 1 290 ? -0.935 3.641 -1.809 1.00 92.31 290 ASN A O 1
ATOM 2409 N N . VAL A 1 291 ? 0.192 2.790 -0.056 1.00 89.94 291 VAL A N 1
ATOM 2410 C CA . VAL A 1 291 ? 1.440 3.519 -0.305 1.00 89.94 291 VAL A CA 1
ATOM 2411 C C . VAL A 1 291 ? 2.504 2.502 -0.677 1.00 89.94 291 VAL A C 1
ATOM 2413 O O . VAL A 1 291 ? 2.817 1.603 0.096 1.00 89.94 291 VAL A O 1
ATOM 2416 N N . LYS A 1 292 ? 3.070 2.635 -1.876 1.00 84.00 292 LYS A N 1
ATOM 2417 C CA . LYS A 1 292 ? 4.170 1.765 -2.294 1.00 84.00 292 LYS A CA 1
ATOM 2418 C C . LYS A 1 292 ? 5.415 2.037 -1.453 1.00 84.00 292 LYS A C 1
ATOM 2420 O O . LYS A 1 292 ? 5.692 3.187 -1.119 1.00 84.00 292 LYS A O 1
ATOM 2425 N N . ASN A 1 293 ? 6.182 0.993 -1.156 1.00 79.50 293 ASN A N 1
ATOM 2426 C CA . ASN A 1 293 ? 7.484 1.138 -0.510 1.00 79.50 293 ASN A CA 1
ATOM 2427 C C . ASN A 1 293 ? 8.485 1.840 -1.436 1.00 79.50 293 ASN A C 1
ATOM 2429 O O . ASN A 1 293 ? 8.327 1.831 -2.654 1.00 79.50 293 ASN A O 1
ATOM 2433 N N . ILE A 1 294 ? 9.539 2.415 -0.848 1.00 74.06 294 ILE A N 1
ATOM 2434 C CA . ILE A 1 294 ? 10.599 3.111 -1.596 1.00 74.06 294 ILE A CA 1
ATOM 2435 C C . ILE A 1 294 ? 11.201 2.187 -2.663 1.00 74.06 294 ILE A C 1
ATOM 2437 O O . ILE A 1 294 ? 11.366 2.619 -3.800 1.00 74.06 294 ILE A O 1
ATOM 2441 N N . ASN A 1 295 ? 11.507 0.941 -2.282 1.00 68.06 295 ASN A N 1
ATOM 2442 C CA . ASN A 1 295 ? 11.980 -0.127 -3.158 1.00 68.06 295 ASN A CA 1
ATOM 2443 C C . ASN A 1 295 ? 11.821 -1.484 -2.439 1.00 68.06 295 ASN A C 1
ATOM 2445 O O . ASN A 1 295 ? 12.464 -1.699 -1.413 1.00 68.06 295 ASN A O 1
ATOM 2449 N N . ASN A 1 296 ? 11.010 -2.400 -2.979 1.00 59.22 296 ASN A N 1
ATOM 2450 C CA . ASN A 1 296 ? 10.777 -3.733 -2.388 1.00 59.22 296 ASN A CA 1
ATOM 2451 C C . ASN A 1 296 ? 12.005 -4.667 -2.474 1.00 59.22 296 ASN A C 1
ATOM 2453 O O . ASN A 1 296 ? 12.062 -5.698 -1.817 1.00 59.22 296 ASN A O 1
ATOM 2457 N N . GLN A 1 297 ? 12.995 -4.341 -3.307 1.00 58.72 297 GLN A N 1
ATOM 2458 C CA . GLN A 1 297 ? 14.226 -5.122 -3.476 1.00 58.72 297 GLN A CA 1
ATOM 2459 C C . GLN A 1 297 ? 15.426 -4.492 -2.759 1.00 58.72 297 GLN A C 1
ATOM 2461 O O . GLN A 1 297 ? 16.540 -5.011 -2.836 1.00 58.72 297 GLN A O 1
ATOM 2466 N N . SER A 1 298 ? 15.230 -3.365 -2.071 1.00 60.91 298 SER A N 1
ATOM 2467 C CA . SER A 1 298 ? 16.314 -2.698 -1.362 1.00 60.91 298 SER A CA 1
ATOM 2468 C C . SER A 1 298 ? 16.564 -3.345 -0.006 1.00 60.91 298 SER A C 1
ATOM 2470 O O . SER A 1 298 ? 15.681 -3.408 0.838 1.00 60.91 298 SER A O 1
ATOM 2472 N N . GLU A 1 299 ? 17.813 -3.729 0.256 1.00 59.03 299 GLU A N 1
ATOM 2473 C CA . GLU A 1 299 ? 18.257 -4.105 1.606 1.00 59.03 299 GLU A CA 1
ATOM 2474 C C . GLU A 1 299 ? 18.430 -2.883 2.534 1.00 59.03 299 GLU A C 1
ATOM 2476 O O . GLU A 1 299 ? 18.678 -3.037 3.729 1.00 59.03 299 GLU A O 1
ATOM 2481 N N . VAL A 1 300 ? 18.330 -1.661 1.994 1.00 64.56 300 VAL A N 1
ATOM 2482 C CA . VAL A 1 300 ? 18.558 -0.405 2.728 1.00 64.56 300 VAL A CA 1
ATOM 2483 C C . VAL A 1 300 ? 17.269 0.137 3.342 1.00 64.56 300 VAL A C 1
ATOM 2485 O O . VAL A 1 300 ? 17.310 0.720 4.427 1.00 64.56 300 VAL A O 1
ATOM 2488 N N . PHE A 1 301 ? 16.139 -0.029 2.654 1.00 72.19 301 PHE A N 1
ATOM 2489 C CA . PHE A 1 301 ? 14.837 0.450 3.106 1.00 72.19 301 PHE A CA 1
ATOM 2490 C C . PHE A 1 301 ? 14.000 -0.717 3.607 1.00 72.19 301 PHE A C 1
ATOM 2492 O O . PHE A 1 301 ? 13.888 -1.742 2.944 1.00 72.19 301 PHE A O 1
ATOM 2499 N N . GLU A 1 302 ? 13.411 -0.568 4.789 1.00 77.56 302 GLU A N 1
ATOM 2500 C CA . GLU A 1 302 ? 12.523 -1.600 5.311 1.00 77.56 302 GLU A CA 1
ATOM 2501 C C . GLU A 1 302 ? 11.178 -1.552 4.577 1.00 77.56 302 GLU A C 1
ATOM 2503 O O . GLU A 1 302 ? 10.628 -0.475 4.336 1.00 77.56 302 GLU A O 1
ATOM 2508 N N . GLU A 1 303 ? 10.649 -2.725 4.231 1.00 82.44 303 GLU A N 1
ATOM 2509 C CA . GLU A 1 303 ? 9.292 -2.854 3.707 1.00 82.44 303 GLU A CA 1
ATOM 2510 C C . GLU A 1 303 ? 8.267 -2.523 4.792 1.00 82.44 303 GLU A C 1
ATOM 2512 O O . GLU A 1 303 ? 8.418 -2.909 5.953 1.00 82.44 303 GLU A O 1
ATOM 2517 N N . THR A 1 304 ? 7.207 -1.829 4.396 1.00 88.50 304 THR A N 1
ATOM 2518 C CA . THR A 1 304 ? 6.051 -1.495 5.224 1.00 88.50 304 THR A CA 1
ATOM 2519 C C . THR A 1 304 ? 4.772 -1.932 4.517 1.00 88.50 304 THR A C 1
ATOM 2521 O O . THR A 1 304 ? 4.759 -2.193 3.311 1.00 88.50 304 THR A O 1
ATOM 2524 N N . SER A 1 305 ? 3.676 -1.949 5.272 1.00 91.25 305 SER A N 1
ATOM 2525 C CA . SER A 1 305 ? 2.321 -2.159 4.749 1.00 91.25 305 SER A CA 1
ATOM 2526 C C . SER A 1 305 ? 1.473 -0.892 4.907 1.00 91.25 305 SER A C 1
ATOM 2528 O O . SER A 1 305 ? 0.296 -0.980 5.251 1.00 91.25 305 SER A O 1
ATOM 2530 N N . LEU A 1 306 ? 2.071 0.296 4.745 1.00 93.38 306 LEU A N 1
ATOM 2531 C CA . LEU A 1 306 ? 1.389 1.562 5.005 1.00 93.38 306 LEU A CA 1
ATOM 2532 C C . LEU A 1 306 ? 0.180 1.762 4.082 1.00 93.38 306 LEU A C 1
ATOM 2534 O O . LEU A 1 306 ? 0.284 1.774 2.857 1.00 93.38 306 LEU A O 1
ATOM 2538 N N . VAL A 1 307 ? -0.957 2.059 4.702 1.00 95.38 307 VAL A N 1
ATOM 2539 C CA . VAL A 1 307 ? -2.178 2.491 4.022 1.00 95.38 307 VAL A CA 1
ATOM 2540 C C . VAL A 1 307 ? -2.631 3.846 4.556 1.00 95.38 307 VAL A C 1
ATOM 2542 O O . VAL A 1 307 ? -2.390 4.199 5.714 1.00 95.38 307 VAL A O 1
ATOM 2545 N N . LEU A 1 308 ? -3.318 4.609 3.712 1.00 96.56 308 LEU A N 1
ATOM 2546 C CA . LEU A 1 308 ? -3.872 5.911 4.055 1.00 96.56 308 LEU A CA 1
ATOM 2547 C C . LEU A 1 308 ? -5.394 5.812 4.214 1.00 96.56 308 LEU A C 1
ATOM 2549 O O . LEU A 1 308 ? -6.056 5.265 3.326 1.00 96.56 308 LEU A O 1
ATOM 2553 N N . PRO A 1 309 ? -5.965 6.360 5.305 1.00 97.19 309 PRO A N 1
ATOM 2554 C CA . PRO A 1 309 ? -7.406 6.329 5.540 1.00 97.19 309 PRO A CA 1
ATOM 2555 C C . PRO A 1 309 ? -8.159 7.177 4.512 1.00 97.19 309 PRO A C 1
ATOM 2557 O O . PRO A 1 309 ? -7.544 8.013 3.847 1.00 97.19 309 PRO A O 1
ATOM 2560 N N . PRO A 1 310 ? -9.488 7.028 4.392 1.00 97.62 310 PRO A N 1
ATOM 2561 C CA . PRO A 1 310 ? -10.305 7.910 3.567 1.00 97.62 310 PRO A CA 1
ATOM 2562 C C . PRO A 1 310 ? -9.996 9.394 3.823 1.00 97.62 310 PRO A C 1
ATOM 2564 O O . PRO A 1 310 ? -10.136 9.893 4.947 1.00 97.62 310 PRO A O 1
ATOM 2567 N N . SER A 1 311 ? -9.560 10.112 2.782 1.00 97.31 311 SER A N 1
ATOM 2568 C CA . SER A 1 311 ? -9.124 11.512 2.896 1.00 97.31 311 SER A CA 1
ATOM 2569 C C . SER A 1 311 ? -10.248 12.435 3.368 1.00 97.31 311 SER A C 1
ATOM 2571 O O . SER A 1 311 ? -9.988 13.448 4.019 1.00 97.31 311 SER A O 1
ATOM 2573 N N . ASN A 1 312 ? -11.513 12.071 3.136 1.00 96.56 312 ASN A N 1
ATOM 2574 C CA . ASN A 1 312 ? -12.648 12.842 3.633 1.00 96.56 312 ASN A CA 1
ATOM 2575 C C . ASN A 1 312 ? -12.778 12.840 5.168 1.00 96.56 312 ASN A C 1
ATOM 2577 O O . ASN A 1 312 ? -13.211 13.856 5.710 1.00 96.56 312 ASN A O 1
ATOM 2581 N N . ILE A 1 313 ? -12.362 11.777 5.870 1.00 97.75 313 ILE A N 1
ATOM 2582 C CA . ILE A 1 313 ? -12.327 11.742 7.344 1.00 97.75 313 ILE A CA 1
ATOM 2583 C C . ILE A 1 313 ? -11.267 12.728 7.845 1.00 97.75 313 ILE A C 1
ATOM 2585 O O . ILE A 1 313 ? -11.525 13.535 8.739 1.00 97.75 313 ILE A O 1
ATOM 2589 N N . ILE A 1 314 ? -10.088 12.714 7.217 1.00 98.00 314 ILE A N 1
ATOM 2590 C CA . ILE A 1 314 ? -8.985 13.632 7.531 1.00 98.00 314 ILE A CA 1
ATOM 2591 C C . ILE A 1 314 ? -9.430 15.085 7.322 1.00 98.00 314 ILE A C 1
ATOM 2593 O O . ILE A 1 314 ? -9.252 15.932 8.201 1.00 98.00 314 ILE A O 1
ATOM 2597 N N . ARG A 1 315 ? -10.062 15.362 6.175 1.00 97.12 315 ARG A N 1
ATOM 2598 C CA . ARG A 1 315 ? -10.570 16.686 5.804 1.00 97.12 315 ARG A CA 1
ATOM 2599 C C . ARG A 1 315 ? -11.680 17.167 6.738 1.00 97.12 315 ARG A C 1
ATOM 2601 O O . ARG A 1 315 ? -11.687 18.340 7.096 1.00 97.12 315 ARG A O 1
ATOM 2608 N N . PHE A 1 316 ? -12.584 16.282 7.165 1.00 97.44 316 PHE A N 1
ATOM 2609 C CA . PHE A 1 316 ? -13.675 16.615 8.088 1.00 97.44 316 PHE A CA 1
ATOM 2610 C C . PHE A 1 316 ? -13.159 17.196 9.412 1.00 97.44 316 PHE A C 1
ATOM 2612 O O . PHE A 1 316 ? -13.706 18.175 9.915 1.00 97.44 316 PHE A O 1
ATOM 2619 N N . PHE A 1 317 ? -12.072 16.636 9.949 1.00 97.62 317 PHE A N 1
ATOM 2620 C CA . PHE A 1 317 ? -11.443 17.117 11.182 1.00 97.62 317 PHE A CA 1
ATOM 2621 C C . PHE A 1 317 ? -10.315 18.135 10.957 1.00 97.62 317 PHE A C 1
ATOM 2623 O O . PHE A 1 317 ? -9.729 18.605 11.932 1.00 97.62 317 PHE A O 1
ATOM 2630 N N . ASN A 1 318 ? -10.021 18.499 9.702 1.00 97.19 318 ASN A N 1
ATOM 2631 C CA . ASN A 1 318 ? -8.914 19.386 9.328 1.00 97.19 318 ASN A CA 1
ATOM 2632 C C . ASN A 1 318 ? -7.566 18.938 9.934 1.00 97.19 318 ASN A C 1
ATOM 2634 O O . ASN A 1 318 ? -6.820 19.744 10.503 1.00 97.19 318 ASN A O 1
ATOM 2638 N N . L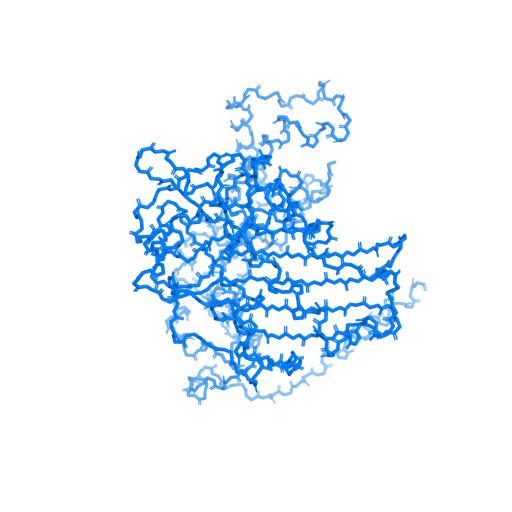EU A 1 319 ? -7.288 17.632 9.868 1.00 98.12 319 LEU A N 1
ATOM 2639 C CA . LEU A 1 319 ? -6.079 17.052 10.451 1.00 98.12 319 LEU A CA 1
ATOM 2640 C C . LEU A 1 319 ? -4.860 17.307 9.566 1.00 98.12 319 LEU A C 1
ATOM 2642 O O . LEU A 1 319 ? -4.955 17.388 8.341 1.00 98.12 319 LEU A O 1
ATOM 2646 N N . LYS A 1 320 ? -3.692 17.376 10.198 1.00 97.00 320 LYS A N 1
ATOM 2647 C CA . LYS A 1 320 ? -2.397 17.523 9.535 1.00 97.00 320 LYS A CA 1
ATOM 2648 C C . LYS A 1 320 ? -1.539 16.297 9.781 1.00 97.00 320 LYS A C 1
ATOM 2650 O O . LYS A 1 320 ? -1.515 15.771 10.890 1.00 97.00 320 LYS A O 1
ATOM 2655 N N . LEU A 1 321 ? -0.814 15.878 8.753 1.00 95.88 321 LEU A N 1
ATOM 2656 C CA . LEU A 1 321 ? 0.113 14.763 8.861 1.00 95.88 321 LEU A CA 1
ATOM 2657 C C . LEU A 1 321 ? 1.312 15.142 9.734 1.00 95.88 321 LEU A C 1
ATOM 2659 O O . LEU A 1 321 ? 1.944 16.183 9.537 1.00 95.88 321 LEU A O 1
ATOM 2663 N N . ASN A 1 322 ? 1.661 14.254 10.652 1.00 93.56 322 ASN A N 1
ATOM 2664 C CA . ASN A 1 322 ? 2.955 14.204 11.296 1.00 93.56 322 ASN A CA 1
ATOM 2665 C C . ASN A 1 322 ? 3.746 13.032 10.708 1.00 93.56 322 ASN A C 1
ATOM 2667 O O . ASN A 1 322 ? 3.429 11.868 10.925 1.00 93.56 322 ASN A O 1
ATOM 2671 N N . VAL A 1 323 ? 4.780 13.349 9.931 1.00 87.38 323 VAL A N 1
ATOM 2672 C CA . VAL A 1 323 ? 5.587 12.349 9.215 1.00 87.38 323 VAL A CA 1
ATOM 2673 C C . VAL A 1 323 ? 6.555 11.585 10.115 1.00 87.38 323 VAL A C 1
ATOM 2675 O O . VAL A 1 323 ? 7.107 10.588 9.672 1.00 87.38 323 VAL A O 1
ATOM 2678 N N . SER A 1 324 ? 6.806 12.036 11.349 1.00 85.81 324 SER A N 1
ATOM 2679 C CA . SER A 1 324 ? 7.739 11.325 12.235 1.00 85.81 324 SER A CA 1
ATOM 2680 C C . SER A 1 324 ? 7.162 10.012 12.750 1.00 85.81 324 SER A C 1
ATOM 2682 O O . SER A 1 324 ? 7.914 9.108 13.112 1.00 85.81 324 SER A O 1
ATOM 2684 N N . ASP A 1 325 ? 5.835 9.929 12.798 1.00 88.75 325 ASP A N 1
ATOM 2685 C CA . ASP A 1 325 ? 5.093 8.847 13.422 1.00 88.75 325 ASP A CA 1
ATOM 2686 C C . ASP A 1 325 ? 3.763 8.555 12.689 1.00 88.75 325 ASP A C 1
ATOM 2688 O O . ASP A 1 325 ? 2.826 7.999 13.258 1.00 88.75 325 ASP A O 1
ATOM 2692 N N . LEU A 1 326 ? 3.668 8.987 11.430 1.00 93.00 326 LEU A N 1
ATOM 2693 C CA . LEU A 1 326 ? 2.559 8.756 10.497 1.00 93.00 326 LEU A CA 1
ATOM 2694 C C . LEU A 1 326 ? 1.164 8.902 11.13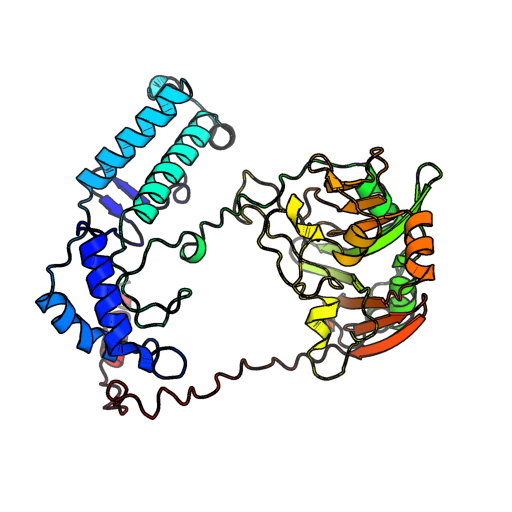2 1.00 93.00 326 LEU A C 1
ATOM 2696 O O . LEU A 1 326 ? 0.222 8.155 10.844 1.00 93.00 326 LEU A O 1
ATOM 2700 N N . SER A 1 327 ? 1.027 9.910 11.995 1.00 96.06 327 SER A N 1
ATOM 2701 C CA . SER A 1 327 ? -0.228 10.255 12.650 1.00 96.06 327 SER A CA 1
ATOM 2702 C C . SER A 1 327 ? -0.875 11.484 12.015 1.00 96.06 327 SER A C 1
ATOM 2704 O O . SER A 1 327 ? -0.209 12.377 11.495 1.00 96.06 327 SER A O 1
ATOM 2706 N N . TRP A 1 328 ? -2.203 11.531 12.049 1.00 97.94 328 TRP A N 1
ATOM 2707 C CA . TRP A 1 328 ? -2.992 12.690 11.657 1.00 97.94 328 TRP A CA 1
ATOM 2708 C C . TRP A 1 328 ? -3.440 13.421 12.917 1.00 97.94 328 TRP A C 1
ATOM 2710 O O . TRP A 1 328 ? -4.188 12.884 13.742 1.00 97.94 328 TRP A O 1
ATOM 2720 N N . GLU A 1 329 ? -2.950 14.646 13.063 1.00 98.19 329 GLU A N 1
ATOM 2721 C CA . GLU A 1 329 ? -3.050 15.441 14.279 1.00 98.19 329 GLU A CA 1
ATOM 2722 C C . GLU A 1 329 ? -3.935 16.672 14.084 1.00 98.19 329 GLU A C 1
ATOM 2724 O O . GLU A 1 329 ? -4.011 17.248 12.995 1.00 98.19 329 GLU A O 1
ATOM 2729 N N . THR A 1 330 ? -4.561 17.134 15.163 1.00 97.44 330 THR A N 1
ATOM 2730 C CA . THR A 1 330 ? -5.176 18.466 15.197 1.00 97.44 330 THR A CA 1
ATOM 2731 C C . THR A 1 330 ? -4.111 19.571 15.176 1.00 97.44 330 THR A C 1
ATOM 2733 O O . THR A 1 330 ? -2.906 19.328 15.302 1.00 97.44 330 THR A O 1
ATOM 2736 N N . GLN A 1 331 ? -4.546 20.830 15.062 1.00 93.94 331 GLN A N 1
ATOM 2737 C CA . GLN A 1 331 ? -3.643 21.983 15.180 1.00 93.94 331 GLN A CA 1
ATOM 2738 C C . GLN A 1 331 ? -2.927 22.038 16.540 1.00 93.94 331 GLN A C 1
ATOM 2740 O O . GLN A 1 331 ? -1.782 22.483 16.598 1.00 93.94 331 GLN A O 1
ATOM 2745 N N . ASP A 1 332 ? -3.561 21.508 17.590 1.00 95.25 332 ASP A N 1
ATOM 2746 C CA . ASP A 1 332 ? -3.036 21.443 18.957 1.00 95.25 332 ASP A CA 1
ATOM 2747 C C . ASP A 1 332 ? -2.154 20.207 19.214 1.00 95.25 332 ASP A C 1
ATOM 2749 O O . ASP A 1 332 ? -1.833 19.905 20.363 1.00 95.25 332 ASP A O 1
ATOM 2753 N N . LYS A 1 333 ? -1.743 19.485 18.158 1.00 94.25 333 LYS A N 1
ATOM 2754 C CA . LYS A 1 333 ? -0.879 18.291 18.243 1.00 94.25 333 LYS A CA 1
ATOM 2755 C C . LYS A 1 333 ? -1.510 17.098 18.965 1.00 94.25 333 LYS A C 1
ATOM 2757 O O . LYS A 1 333 ? -0.814 16.207 19.449 1.00 94.25 333 LYS A O 1
ATOM 2762 N N . GLU A 1 334 ? -2.839 17.042 18.994 1.00 95.69 334 GLU A N 1
ATOM 2763 C CA . GLU A 1 334 ? -3.572 15.865 19.451 1.00 95.69 334 GLU A CA 1
ATOM 2764 C C . GLU A 1 334 ? -3.648 14.830 18.323 1.00 95.69 334 GLU A C 1
ATOM 2766 O O . GLU A 1 334 ? -4.170 15.125 17.249 1.00 95.69 334 GLU A O 1
ATOM 2771 N N . LYS A 1 335 ? -3.154 13.610 18.564 1.00 96.19 335 LYS A N 1
ATOM 2772 C CA . LYS A 1 335 ? -3.234 12.502 17.599 1.00 96.19 335 LYS A CA 1
ATOM 2773 C C . LYS A 1 335 ? -4.657 11.969 17.522 1.00 96.19 335 LYS A C 1
ATOM 2775 O O . LYS A 1 335 ? -5.194 11.509 18.531 1.00 96.19 335 LYS A O 1
ATOM 2780 N N . VAL A 1 336 ? -5.234 12.000 16.327 1.00 98.19 336 VAL A N 1
ATOM 2781 C CA . VAL A 1 336 ? -6.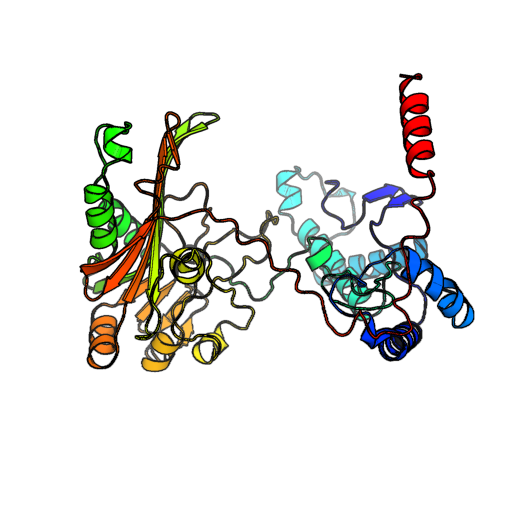609 11.555 16.072 1.00 98.19 336 VAL A CA 1
ATOM 2782 C C . VAL A 1 336 ? -6.627 10.228 15.329 1.00 98.19 336 VAL A C 1
ATOM 2784 O O . VAL A 1 336 ? -7.344 9.320 15.748 1.00 98.19 336 VAL A O 1
ATOM 2787 N N . ILE A 1 337 ? -5.820 10.103 14.272 1.00 98.44 337 ILE A N 1
ATOM 2788 C CA . ILE A 1 337 ? -5.641 8.865 13.502 1.00 98.44 337 ILE A CA 1
ATOM 2789 C C . ILE A 1 337 ? -4.161 8.491 13.527 1.00 98.44 337 ILE A C 1
ATOM 2791 O O . ILE A 1 337 ? -3.309 9.369 13.417 1.00 98.44 337 ILE A O 1
ATOM 2795 N N . ILE A 1 338 ? -3.839 7.209 13.666 1.00 97.31 338 ILE A N 1
ATOM 2796 C CA . ILE A 1 338 ? -2.460 6.708 13.633 1.00 97.31 338 ILE A CA 1
ATOM 2797 C C . ILE A 1 338 ? -2.395 5.589 12.601 1.00 97.31 338 ILE A C 1
ATOM 2799 O O . ILE A 1 338 ? -3.218 4.672 12.652 1.00 97.31 338 ILE A O 1
ATOM 2803 N N . CYS A 1 339 ? -1.442 5.682 11.674 1.00 96.81 339 CYS A N 1
ATOM 2804 C CA . CYS A 1 339 ? -1.240 4.701 10.612 1.00 96.81 339 CYS A CA 1
ATOM 2805 C C . CYS A 1 339 ? 0.032 3.900 10.885 1.00 96.81 339 CYS A C 1
ATOM 2807 O O . CYS A 1 339 ? 1.044 4.484 11.265 1.00 96.81 339 CYS A O 1
ATOM 2809 N N . ASN A 1 340 ? -0.009 2.580 10.702 1.00 95.12 340 ASN A N 1
ATOM 2810 C CA . ASN A 1 340 ? 1.159 1.745 10.952 1.00 95.12 340 ASN A CA 1
ATOM 2811 C C . ASN A 1 340 ? 2.136 1.845 9.777 1.00 95.12 340 ASN A C 1
ATOM 2813 O O . ASN A 1 340 ? 1.841 1.378 8.677 1.00 95.12 340 ASN A O 1
ATOM 2817 N N . ASN A 1 341 ? 3.289 2.463 10.036 1.00 92.75 341 ASN A N 1
ATOM 2818 C CA . ASN A 1 341 ? 4.420 2.542 9.113 1.00 92.75 341 ASN A CA 1
ATOM 2819 C C . ASN A 1 341 ? 5.658 1.822 9.662 1.00 92.75 341 ASN A C 1
ATOM 2821 O O . ASN A 1 341 ? 6.782 2.161 9.305 1.00 92.75 341 ASN A O 1
ATOM 2825 N N . ASN A 1 342 ? 5.480 0.876 10.581 1.00 91.44 342 ASN A N 1
ATOM 2826 C CA . ASN A 1 342 ? 6.572 0.023 11.014 1.00 91.44 342 ASN A CA 1
ATOM 2827 C C . ASN A 1 342 ? 6.959 -0.940 9.898 1.00 91.44 342 ASN A C 1
ATOM 2829 O O . ASN A 1 342 ? 6.166 -1.228 8.994 1.00 91.44 342 ASN A O 1
ATOM 2833 N N . LYS A 1 343 ? 8.180 -1.473 10.004 1.00 89.38 343 LYS A N 1
ATOM 2834 C CA . LYS A 1 343 ? 8.597 -2.611 9.196 1.00 89.38 343 LYS A CA 1
ATOM 2835 C C . LYS A 1 343 ? 7.554 -3.714 9.296 1.00 89.38 343 LYS A C 1
ATOM 2837 O O . LYS A 1 343 ? 7.208 -4.135 10.398 1.00 89.38 343 LYS A O 1
ATOM 2842 N N . ASN A 1 344 ? 7.079 -4.168 8.149 1.00 89.12 344 ASN A N 1
ATOM 2843 C CA . ASN A 1 344 ? 6.046 -5.176 8.071 1.00 89.12 344 ASN A CA 1
ATOM 2844 C C . ASN A 1 344 ? 6.215 -5.996 6.796 1.00 89.12 344 ASN A C 1
ATOM 2846 O O . ASN A 1 344 ? 6.394 -5.447 5.713 1.00 89.12 344 ASN A O 1
ATOM 2850 N N . SER A 1 345 ? 6.125 -7.311 6.930 1.00 83.62 345 SER A N 1
ATOM 2851 C CA . SER A 1 345 ? 6.141 -8.263 5.836 1.00 83.62 345 SER A CA 1
ATOM 2852 C C . SER A 1 345 ? 4.815 -9.000 5.788 1.00 83.62 345 SER A C 1
ATOM 2854 O O . SER A 1 345 ? 4.446 -9.700 6.731 1.00 83.62 345 SER A O 1
ATOM 2856 N N . TYR A 1 346 ? 4.152 -8.926 4.633 1.00 78.12 346 TYR A N 1
ATOM 2857 C CA . TYR A 1 346 ? 2.906 -9.645 4.358 1.00 78.12 346 TYR A CA 1
ATOM 2858 C C . TYR A 1 346 ? 2.985 -11.150 4.671 1.00 78.12 346 TYR A C 1
ATOM 2860 O O . TYR A 1 346 ? 1.989 -11.761 5.051 1.00 78.12 346 TYR A O 1
ATOM 2868 N N . TYR A 1 347 ? 4.167 -11.748 4.507 1.00 76.19 347 TYR A N 1
ATOM 2869 C CA . TYR A 1 347 ? 4.371 -13.186 4.670 1.00 76.19 347 TYR A CA 1
ATOM 2870 C C . TYR A 1 347 ? 4.763 -13.606 6.084 1.00 76.19 347 TYR A C 1
ATOM 2872 O O . TYR A 1 347 ? 4.726 -14.794 6.365 1.00 76.19 347 TYR A O 1
ATOM 2880 N N . ARG A 1 348 ? 5.182 -12.679 6.954 1.00 81.38 348 ARG A N 1
ATOM 2881 C CA . ARG A 1 348 ? 5.760 -13.034 8.263 1.00 81.38 348 ARG A CA 1
ATOM 2882 C C . ARG A 1 348 ? 5.003 -12.438 9.430 1.00 81.38 348 ARG A C 1
ATOM 2884 O O . ARG A 1 348 ? 4.875 -13.086 10.465 1.00 81.38 348 ARG A O 1
ATOM 2891 N N . ASP A 1 349 ? 4.532 -11.207 9.285 1.00 88.19 349 ASP A N 1
ATOM 2892 C CA . ASP A 1 349 ? 3.930 -10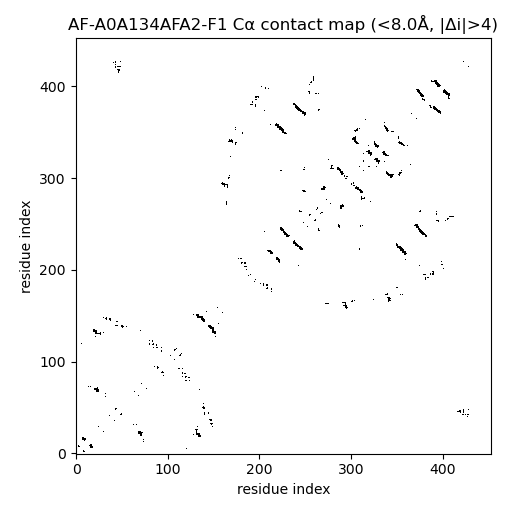.493 10.397 1.00 88.19 349 ASP A CA 1
ATOM 2893 C C . ASP A 1 349 ? 2.439 -10.844 10.516 1.00 88.19 349 ASP A C 1
ATOM 2895 O O . ASP A 1 349 ? 1.714 -10.849 9.517 1.00 88.19 349 ASP A O 1
ATOM 2899 N N . PRO A 1 350 ? 1.951 -11.146 11.734 1.00 91.19 350 PRO A N 1
ATOM 2900 C CA . PRO A 1 350 ? 0.579 -11.598 11.944 1.00 91.19 350 PRO A CA 1
ATOM 2901 C C . PRO A 1 350 ? -0.450 -10.482 11.755 1.00 91.19 350 PRO A C 1
ATOM 2903 O O . PRO A 1 350 ? -1.635 -10.765 11.598 1.00 91.19 350 PRO A O 1
ATOM 2906 N N . ILE A 1 351 ? -0.013 -9.223 11.784 1.00 93.62 351 ILE A N 1
ATOM 2907 C CA . ILE A 1 351 ? -0.841 -8.049 11.543 1.00 93.62 351 ILE A CA 1
ATOM 2908 C C . ILE A 1 351 ? -0.035 -6.981 10.807 1.00 93.62 351 ILE A C 1
ATOM 2910 O O . ILE A 1 351 ? 1.162 -6.829 11.035 1.00 93.62 351 ILE A O 1
ATOM 2914 N N . GLY A 1 352 ? -0.683 -6.239 9.917 1.00 93.00 352 GLY A N 1
ATOM 2915 C CA . GLY A 1 352 ? -0.065 -5.179 9.127 1.00 93.00 352 GLY A CA 1
ATOM 2916 C C . GLY A 1 352 ? -1.100 -4.208 8.571 1.00 93.00 352 GLY A C 1
ATOM 2917 O O . GLY A 1 352 ? -2.304 -4.460 8.631 1.00 93.00 352 GLY A O 1
ATOM 2918 N N . GLY A 1 353 ? -0.640 -3.060 8.068 1.00 93.00 353 GLY A N 1
ATOM 2919 C CA . GLY A 1 353 ? -1.511 -2.039 7.468 1.00 93.00 353 GLY A CA 1
ATOM 2920 C C . GLY A 1 353 ? -2.616 -1.532 8.389 1.00 93.00 353 GLY A C 1
ATOM 2921 O O . GLY A 1 353 ? -3.681 -1.123 7.933 1.00 93.00 353 GLY A O 1
ATOM 2922 N N . THR A 1 354 ? -2.385 -1.582 9.701 1.00 96.75 354 THR A N 1
ATOM 2923 C CA . THR A 1 354 ? -3.384 -1.169 10.678 1.00 96.75 354 THR A CA 1
ATOM 2924 C C . THR A 1 354 ? -3.474 0.336 10.768 1.00 96.75 354 THR A C 1
ATOM 2926 O O . THR A 1 354 ? -2.453 1.022 10.866 1.00 96.75 354 THR A O 1
ATOM 2929 N N . VAL A 1 355 ? -4.697 0.843 10.848 1.00 98.25 355 VAL A N 1
ATOM 2930 C CA . VAL A 1 355 ? -4.969 2.253 11.107 1.00 98.25 355 VAL A CA 1
ATOM 2931 C C . VAL A 1 355 ? -6.053 2.363 12.160 1.00 98.25 355 VAL A C 1
ATOM 2933 O O . VAL A 1 355 ? -7.109 1.740 12.052 1.00 98.25 355 VAL A O 1
ATOM 2936 N N . PHE A 1 356 ? -5.799 3.184 13.173 1.00 98.38 356 PHE A N 1
ATOM 2937 C CA . PHE A 1 356 ? -6.716 3.396 14.286 1.00 98.38 356 PHE A CA 1
ATOM 2938 C C . PHE A 1 356 ? -7.118 4.858 14.384 1.00 98.38 356 PHE A C 1
ATOM 2940 O O . PHE A 1 356 ? -6.287 5.750 14.221 1.00 98.38 356 PHE A O 1
ATOM 2947 N N . ILE A 1 357 ? -8.382 5.096 14.721 1.00 98.56 357 ILE A N 1
ATOM 2948 C CA . ILE A 1 357 ? -8.912 6.413 15.075 1.00 98.56 357 ILE A CA 1
ATOM 2949 C C . ILE A 1 357 ? -9.328 6.427 16.540 1.00 98.56 357 ILE A C 1
ATOM 2951 O O . ILE A 1 357 ? -9.795 5.426 17.089 1.00 98.56 357 ILE A O 1
ATOM 2955 N N . ARG A 1 358 ? -9.204 7.577 17.190 1.00 98.19 358 ARG A N 1
ATOM 2956 C CA . ARG A 1 358 ? -9.793 7.777 18.510 1.00 98.19 358 ARG A CA 1
ATOM 2957 C C . ARG A 1 358 ? -11.311 7.658 18.476 1.00 98.19 358 ARG A C 1
ATOM 2959 O O . ARG A 1 358 ? -11.974 8.264 17.636 1.00 98.19 358 ARG A O 1
ATOM 2966 N N . LYS A 1 359 ? -11.871 6.933 19.443 1.00 98.00 359 LYS A N 1
ATOM 2967 C CA . LYS A 1 359 ? -13.308 6.652 19.496 1.00 98.00 359 LYS A CA 1
ATOM 2968 C C . LYS A 1 359 ? -14.173 7.914 19.581 1.00 98.00 359 LYS A C 1
ATOM 2970 O O . LYS A 1 359 ? -15.182 7.985 18.899 1.00 98.00 359 LYS A O 1
ATOM 2975 N N . ASP A 1 360 ? -13.777 8.910 20.368 1.00 97.94 360 ASP A N 1
ATOM 2976 C CA . ASP A 1 360 ? -14.515 10.173 20.501 1.00 97.94 360 ASP A CA 1
ATOM 2977 C C . ASP A 1 360 ? -14.601 10.949 19.177 1.00 97.94 360 ASP A C 1
ATOM 2979 O O . ASP A 1 360 ? -15.633 11.539 18.862 1.00 97.94 360 ASP A O 1
ATOM 2983 N N . TYR A 1 361 ? -13.550 10.885 18.358 1.00 98.25 361 TYR A N 1
ATOM 2984 C CA . TYR A 1 361 ? -13.555 11.449 17.010 1.00 98.25 361 TYR A CA 1
ATOM 2985 C C . TYR A 1 361 ? -14.368 10.594 16.037 1.00 98.25 361 TYR A C 1
ATOM 2987 O O . TYR A 1 361 ? -15.135 11.133 15.245 1.00 98.25 361 TYR A O 1
ATOM 2995 N N . PHE A 1 362 ? -14.251 9.269 16.111 1.00 97.88 362 PHE A N 1
ATOM 2996 C CA . PHE A 1 362 ? -15.046 8.367 15.281 1.00 97.88 362 PHE A CA 1
ATOM 2997 C C . PHE A 1 362 ? -16.550 8.541 15.516 1.00 97.88 362 PHE A C 1
ATOM 2999 O O . PHE A 1 362 ? -17.298 8.742 14.563 1.00 97.88 362 PHE A O 1
ATOM 3006 N N . ASP A 1 363 ? -16.981 8.568 16.778 1.00 97.69 363 ASP A N 1
ATOM 3007 C CA . ASP A 1 363 ? -18.383 8.765 17.154 1.00 97.69 363 ASP A CA 1
ATOM 3008 C C . ASP A 1 363 ? -18.904 10.119 16.643 1.00 97.69 363 ASP A C 1
ATOM 3010 O O . ASP A 1 363 ? -19.990 10.186 16.073 1.00 97.69 363 ASP A O 1
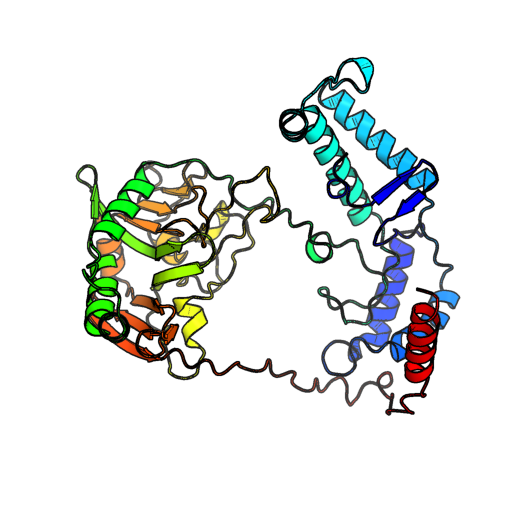ATOM 3014 N N . LYS A 1 364 ? -18.093 11.182 16.742 1.00 98.06 364 LYS A N 1
ATOM 3015 C CA . LYS A 1 364 ? -18.424 12.504 16.189 1.00 98.06 364 LYS A CA 1
ATOM 3016 C C . LYS A 1 364 ? -18.540 12.504 14.662 1.00 98.06 364 LYS A C 1
ATOM 3018 O O . LYS A 1 364 ? -19.361 13.231 14.111 1.00 98.06 364 LYS A O 1
ATOM 3023 N N . PHE A 1 365 ? -17.723 11.720 13.958 1.00 97.38 365 PHE A N 1
ATOM 3024 C CA . PHE A 1 365 ? -17.842 11.582 12.504 1.00 97.38 365 PHE A CA 1
ATOM 3025 C C . PHE A 1 365 ? -19.171 10.915 12.120 1.00 97.38 365 PHE A C 1
ATOM 3027 O O . PHE A 1 365 ? -19.825 11.354 11.172 1.00 97.38 365 PHE A O 1
ATOM 3034 N N . LEU A 1 366 ? -19.597 9.913 12.896 1.00 96.19 366 LEU A N 1
ATOM 3035 C CA . LEU A 1 366 ? -20.840 9.167 12.685 1.00 96.19 366 LEU A CA 1
ATOM 3036 C C . LEU A 1 366 ? -22.121 9.982 12.933 1.00 96.19 366 LEU A C 1
ATOM 3038 O O . LEU A 1 366 ? -23.181 9.596 12.450 1.00 96.19 366 LEU A O 1
ATOM 3042 N N . GLU A 1 367 ? -22.055 11.121 13.633 1.00 96.12 367 GLU A N 1
ATOM 3043 C CA . GLU A 1 367 ? -23.224 11.995 13.856 1.00 96.12 367 GLU A CA 1
ATOM 3044 C C . GLU A 1 367 ? -23.816 12.561 12.552 1.00 96.12 367 GLU A C 1
ATOM 3046 O O . GLU A 1 367 ? -24.993 12.921 12.513 1.00 96.12 367 GLU A O 1
ATOM 3051 N N . GLY A 1 368 ? -23.013 12.648 11.487 1.00 92.50 368 GLY A N 1
ATOM 3052 C CA . GLY A 1 368 ? -23.435 13.197 10.194 1.00 92.50 368 GLY A CA 1
ATOM 3053 C C . GLY A 1 368 ? -22.973 12.406 8.974 1.00 92.50 368 GLY A C 1
ATOM 3054 O O . GLY A 1 368 ? -23.206 12.859 7.856 1.00 92.50 368 GLY A O 1
ATOM 3055 N N . ASN A 1 369 ? -22.307 11.264 9.163 1.00 94.81 369 ASN A N 1
ATOM 3056 C CA . ASN A 1 369 ? -21.767 10.450 8.077 1.00 94.81 369 ASN A CA 1
ATOM 3057 C C . ASN A 1 369 ? -21.987 8.964 8.357 1.00 94.81 369 ASN A C 1
ATOM 3059 O O . ASN A 1 369 ? -21.934 8.518 9.501 1.00 94.81 369 ASN A O 1
ATOM 3063 N N . THR A 1 370 ? -22.146 8.184 7.295 1.00 91.88 370 THR A N 1
ATOM 3064 C CA . THR A 1 370 ? -22.203 6.724 7.376 1.00 91.88 370 THR A CA 1
ATOM 3065 C C . THR A 1 370 ? -20.805 6.137 7.186 1.00 91.88 370 THR A C 1
ATOM 3067 O O . THR A 1 370 ? -20.062 6.567 6.304 1.00 91.88 370 THR A O 1
ATOM 3070 N N . VAL A 1 371 ? -20.451 5.129 7.990 1.00 96.12 371 VAL A N 1
ATOM 3071 C CA . VAL A 1 371 ? -19.248 4.309 7.789 1.00 96.12 371 VAL A CA 1
ATOM 3072 C C . VAL A 1 371 ? -19.659 2.853 7.620 1.00 96.12 371 VAL A C 1
ATOM 3074 O O . VAL A 1 371 ? -20.367 2.292 8.458 1.00 96.12 371 VAL A O 1
ATOM 3077 N N . LYS A 1 372 ? -19.187 2.246 6.536 1.00 96.94 372 LYS A N 1
ATOM 3078 C CA . LYS A 1 372 ? -19.252 0.808 6.281 1.00 96.94 372 LYS A CA 1
ATOM 3079 C C . LYS A 1 372 ? -17.869 0.201 6.451 1.00 96.94 372 LYS A C 1
ATOM 3081 O O . LYS A 1 372 ? -16.871 0.907 6.347 1.00 96.94 372 LYS A O 1
ATOM 3086 N N . TYR A 1 373 ? -17.809 -1.102 6.661 1.00 97.88 373 TYR A N 1
ATOM 3087 C CA . TYR A 1 373 ? -16.576 -1.867 6.565 1.00 97.88 373 TYR A CA 1
ATOM 3088 C C . TYR A 1 373 ? -16.726 -2.935 5.498 1.00 97.88 373 TYR A C 1
ATOM 3090 O O . TYR A 1 373 ? -17.746 -3.620 5.431 1.00 97.88 373 TYR A O 1
ATOM 3098 N N . PHE A 1 374 ? -15.693 -3.067 4.682 1.00 97.75 374 PHE A N 1
ATOM 3099 C CA . PHE A 1 374 ? -15.543 -4.145 3.729 1.00 97.75 374 PHE A CA 1
ATOM 3100 C C . PHE A 1 374 ? -14.448 -5.062 4.242 1.00 97.75 374 PHE A C 1
ATOM 3102 O O . PHE A 1 374 ? -13.365 -4.590 4.593 1.00 97.75 374 PHE A O 1
ATOM 3109 N N . ALA A 1 375 ? -14.751 -6.352 4.335 1.00 97.31 375 ALA A N 1
ATOM 3110 C CA . ALA A 1 375 ? -13.790 -7.333 4.809 1.00 97.31 375 ALA A CA 1
ATOM 3111 C C . ALA A 1 375 ? -13.638 -8.484 3.824 1.00 97.31 375 ALA A C 1
ATOM 3113 O O . ALA A 1 375 ? -14.613 -8.883 3.189 1.00 97.31 375 ALA A O 1
ATOM 3114 N N . PHE A 1 376 ? -12.431 -9.025 3.728 1.00 96.44 376 PHE A N 1
ATOM 3115 C CA . PHE A 1 376 ? -12.163 -10.295 3.071 1.00 96.44 376 PHE A CA 1
ATOM 3116 C C . PHE A 1 376 ? -11.580 -11.278 4.073 1.00 96.44 376 PHE A C 1
ATOM 3118 O O . PHE A 1 376 ? -10.788 -10.898 4.935 1.00 96.44 376 PHE A O 1
ATOM 3125 N N . THR A 1 377 ? -11.963 -12.543 3.953 1.00 95.81 377 THR A N 1
ATOM 3126 C CA . THR A 1 377 ? -11.386 -13.619 4.752 1.00 95.81 377 THR A CA 1
ATOM 3127 C C . THR A 1 377 ? -10.991 -14.787 3.882 1.00 95.81 377 THR A C 1
ATOM 3129 O O . THR A 1 377 ? -11.620 -15.013 2.856 1.00 95.81 377 THR A O 1
ATOM 3132 N N . GLU A 1 378 ? -10.001 -15.556 4.320 1.00 93.62 378 GLU A N 1
ATOM 3133 C CA . GLU A 1 378 ? -9.654 -16.846 3.726 1.00 93.62 378 GLU A CA 1
ATOM 3134 C C . GLU A 1 378 ? -8.967 -17.744 4.758 1.00 93.62 378 GLU A C 1
ATOM 3136 O O . GLU A 1 378 ? -8.225 -17.268 5.622 1.00 93.62 378 GLU A O 1
ATOM 3141 N N . ARG A 1 379 ? -9.191 -19.058 4.655 1.00 92.62 379 ARG A N 1
ATOM 3142 C CA . ARG A 1 379 ? -8.452 -20.062 5.426 1.00 92.62 379 ARG A CA 1
ATOM 3143 C C .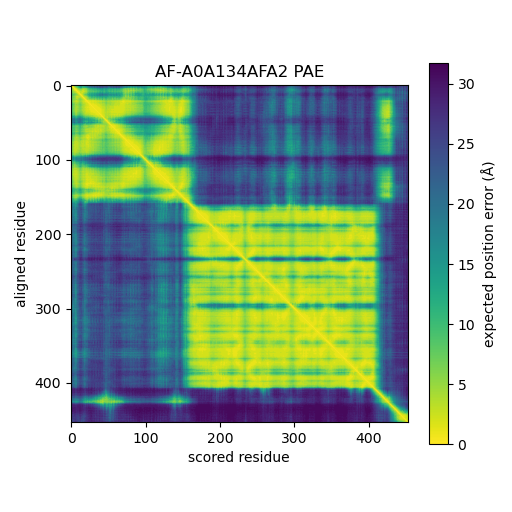 ARG A 1 379 ? -7.750 -21.038 4.516 1.00 92.62 379 ARG A C 1
ATOM 3145 O O . ARG A 1 379 ? -8.262 -21.384 3.454 1.00 92.62 379 ARG A O 1
ATOM 3152 N N . PHE A 1 380 ? -6.611 -21.517 4.990 1.00 90.44 380 PHE A N 1
ATOM 3153 C CA . PHE A 1 380 ? -5.811 -22.531 4.326 1.00 90.44 380 PHE A CA 1
ATOM 3154 C C . PHE A 1 380 ? -5.445 -23.648 5.301 1.00 90.44 380 PHE A C 1
ATOM 3156 O O . PHE A 1 380 ? -5.000 -23.371 6.417 1.00 90.44 380 PHE A O 1
ATOM 3163 N N . ILE A 1 381 ? -5.551 -24.893 4.835 1.00 88.00 381 ILE A N 1
ATOM 3164 C CA . ILE A 1 381 ? -4.839 -26.063 5.371 1.00 88.00 381 ILE A CA 1
ATOM 3165 C C . ILE A 1 381 ? -4.334 -26.918 4.197 1.00 88.00 381 ILE A C 1
ATOM 3167 O O . ILE A 1 381 ? -4.964 -26.909 3.138 1.00 88.00 381 ILE A O 1
ATOM 3171 N N . PRO A 1 382 ? -3.260 -27.710 4.362 1.00 84.38 382 PRO A N 1
ATOM 3172 C CA . PRO A 1 382 ? -2.739 -28.574 3.301 1.00 84.38 382 PRO A CA 1
ATOM 3173 C C . PRO A 1 382 ? -3.772 -29.534 2.696 1.00 84.38 382 PRO A C 1
ATOM 3175 O O . PRO A 1 382 ? -3.746 -29.778 1.493 1.00 84.38 382 PRO A O 1
ATOM 3178 N N . ASP A 1 383 ? -4.700 -30.045 3.512 1.00 81.81 383 ASP A N 1
ATOM 3179 C CA . ASP A 1 383 ? -5.688 -31.045 3.086 1.00 81.81 383 ASP A CA 1
ATOM 3180 C C . ASP A 1 383 ? -6.702 -30.501 2.066 1.00 81.81 383 ASP A C 1
ATOM 3182 O O . ASP A 1 383 ? -7.187 -31.249 1.216 1.00 81.81 383 ASP A O 1
ATOM 3186 N N . THR A 1 384 ? -7.041 -29.212 2.152 1.00 81.38 384 THR A N 1
ATOM 3187 C CA . THR A 1 384 ? -8.073 -28.576 1.314 1.00 81.38 384 THR A CA 1
ATOM 3188 C C . THR A 1 384 ? -7.523 -27.473 0.417 1.00 81.38 384 THR A C 1
ATOM 3190 O O . THR A 1 384 ? -8.225 -27.017 -0.479 1.00 81.38 384 THR A O 1
ATOM 3193 N N . GLY A 1 385 ? -6.292 -27.016 0.652 1.00 86.75 385 GLY A N 1
ATOM 3194 C CA . GLY A 1 385 ? -5.825 -25.736 0.137 1.00 86.75 385 GLY A CA 1
ATOM 3195 C C . GLY A 1 385 ? -6.599 -24.571 0.758 1.00 86.75 385 GLY A C 1
ATOM 3196 O O . GLY A 1 385 ? -7.049 -24.648 1.908 1.00 86.75 385 GLY A O 1
ATOM 3197 N N . TYR A 1 386 ? -6.754 -23.494 -0.015 1.00 84.38 386 TYR A N 1
ATOM 3198 C CA . TYR A 1 386 ? -7.629 -22.379 0.342 1.00 84.38 386 TYR A CA 1
ATOM 3199 C C . TYR A 1 386 ? -9.088 -22.805 0.224 1.00 84.38 386 TYR A C 1
ATOM 3201 O O . TYR A 1 386 ? -9.497 -23.329 -0.808 1.00 84.38 386 TYR A O 1
ATOM 3209 N N . ALA A 1 387 ? -9.864 -22.599 1.283 1.00 82.75 387 ALA A N 1
ATOM 3210 C CA . ALA A 1 387 ? -11.234 -23.084 1.332 1.00 82.75 387 ALA A CA 1
ATOM 3211 C C . ALA A 1 387 ? -12.249 -22.059 0.832 1.00 82.75 387 ALA A C 1
ATOM 3213 O O . ALA A 1 387 ? -12.450 -21.007 1.448 1.00 82.75 387 ALA A O 1
ATOM 3214 N N . ASP A 1 388 ? -12.961 -22.428 -0.230 1.00 82.00 388 ASP A N 1
ATOM 3215 C CA . ASP A 1 388 ? -14.033 -21.639 -0.841 1.00 82.00 388 ASP A CA 1
ATOM 3216 C C . ASP A 1 388 ? -15.144 -21.265 0.154 1.00 82.00 388 ASP A C 1
ATOM 3218 O O . ASP A 1 388 ? -15.813 -20.245 -0.007 1.00 82.00 388 ASP A O 1
ATOM 3222 N N . GLU A 1 389 ? -15.382 -22.076 1.192 1.00 81.38 389 GLU A N 1
ATOM 3223 C CA . GLU A 1 389 ? -16.400 -21.803 2.213 1.00 81.38 389 GLU A CA 1
ATOM 3224 C C . GLU A 1 389 ? -16.067 -20.594 3.085 1.00 81.38 389 GLU A C 1
ATOM 3226 O O . GLU A 1 389 ? -16.981 -19.958 3.606 1.00 81.38 389 GLU A O 1
ATOM 3231 N N . THR A 1 390 ? -14.780 -20.286 3.259 1.00 83.38 390 THR A N 1
ATOM 3232 C CA . THR A 1 390 ? -14.312 -19.165 4.091 1.00 83.38 390 THR A CA 1
ATOM 3233 C C . THR A 1 390 ? -13.584 -18.091 3.305 1.00 83.38 390 THR A C 1
ATOM 3235 O O . THR A 1 390 ? -13.224 -17.076 3.898 1.00 83.38 390 THR A O 1
ATOM 3238 N N . SER A 1 391 ? -13.445 -18.273 1.988 1.00 91.06 391 SER A N 1
ATOM 3239 C CA . SER A 1 391 ? -13.078 -17.225 1.040 1.00 91.06 391 SER A CA 1
ATOM 3240 C C . SER A 1 391 ? -14.285 -16.315 0.787 1.00 91.06 391 SER A C 1
ATOM 3242 O O . SER A 1 391 ? -15.099 -16.547 -0.113 1.00 91.06 391 SER A O 1
ATOM 3244 N N . LEU A 1 392 ? -14.465 -15.321 1.657 1.00 94.06 392 LEU A N 1
ATOM 3245 C CA . LEU A 1 392 ? -15.693 -14.527 1.749 1.00 94.06 392 LEU A CA 1
ATOM 3246 C C . LEU A 1 392 ? -15.395 -13.035 1.717 1.00 94.06 392 LEU A C 1
ATOM 3248 O O . LEU A 1 392 ? -14.441 -12.569 2.335 1.00 94.06 392 LEU A O 1
ATOM 3252 N N . HIS A 1 393 ? -16.269 -12.288 1.046 1.00 95.75 393 HIS A N 1
ATOM 3253 C CA . HIS A 1 393 ? -16.325 -10.831 1.115 1.00 95.75 393 HIS A CA 1
ATOM 3254 C C . HIS A 1 393 ? -17.537 -10.409 1.947 1.00 95.75 393 HIS A C 1
ATOM 3256 O O . HIS A 1 393 ? -18.651 -10.890 1.719 1.00 95.75 393 HIS A O 1
ATOM 3262 N N . PHE A 1 394 ? -17.333 -9.480 2.876 1.00 97.00 394 PHE A N 1
ATOM 3263 C CA . PHE A 1 394 ? -18.360 -8.955 3.772 1.00 97.00 394 PHE A CA 1
ATOM 3264 C C . PHE A 1 394 ? -18.574 -7.456 3.559 1.00 97.00 394 PHE A C 1
ATOM 3266 O O . PHE A 1 394 ? -17.615 -6.707 3.388 1.00 97.00 394 PHE A O 1
ATOM 3273 N N . GLU A 1 395 ? -19.828 -7.013 3.646 1.00 97.44 395 GLU A N 1
ATOM 3274 C CA . GLU A 1 395 ? -20.191 -5.611 3.885 1.00 97.44 395 GLU A CA 1
ATOM 3275 C C . GLU A 1 395 ? -20.825 -5.515 5.269 1.00 97.44 395 GLU A C 1
ATOM 3277 O O . GLU A 1 395 ? -21.812 -6.194 5.561 1.00 97.44 395 GLU A O 1
ATOM 3282 N N . ILE A 1 396 ? -20.246 -4.678 6.122 1.00 97.62 396 ILE A N 1
ATOM 3283 C CA . ILE A 1 396 ? -20.613 -4.549 7.527 1.00 97.62 396 ILE A CA 1
ATOM 3284 C C . ILE A 1 396 ? -21.029 -3.110 7.785 1.00 97.62 396 ILE A C 1
ATOM 3286 O O . ILE A 1 396 ? -20.286 -2.169 7.500 1.00 97.62 396 ILE A O 1
ATOM 3290 N N . VAL A 1 397 ? -22.207 -2.933 8.367 1.00 94.81 397 VAL A N 1
ATOM 3291 C CA . VAL A 1 397 ? -22.760 -1.623 8.705 1.00 94.81 397 VAL A CA 1
ATOM 3292 C C . VAL A 1 397 ? -23.193 -1.656 10.162 1.00 94.81 397 VAL A C 1
ATOM 3294 O O . VAL A 1 397 ? -23.896 -2.567 10.592 1.00 94.81 397 VAL A O 1
ATOM 3297 N N . ASN A 1 398 ? -22.754 -0.676 10.957 1.00 89.88 398 ASN A N 1
ATOM 3298 C CA . ASN A 1 398 ? -23.096 -0.574 12.383 1.00 89.88 398 ASN A CA 1
ATOM 3299 C C . ASN A 1 398 ? -22.827 -1.867 13.186 1.00 89.88 398 ASN A C 1
ATOM 3301 O O . ASN A 1 398 ? -23.638 -2.271 14.022 1.00 89.88 398 ASN A O 1
ATOM 3305 N N . GLY A 1 399 ? -21.701 -2.535 12.906 1.00 90.62 399 GLY A N 1
ATOM 3306 C CA . GLY A 1 399 ? -21.303 -3.776 13.581 1.00 90.62 399 GLY A CA 1
ATOM 3307 C C . GLY A 1 399 ? -22.144 -5.002 13.210 1.00 90.62 399 GLY A C 1
ATOM 3308 O O . GLY A 1 399 ? -22.152 -5.980 13.953 1.00 90.62 399 GLY A O 1
ATOM 3309 N N . LYS A 1 400 ? -22.877 -4.959 12.091 1.00 95.38 400 LYS A N 1
ATOM 3310 C CA . LYS A 1 400 ? -23.671 -6.078 11.572 1.00 95.38 400 LYS A CA 1
ATOM 3311 C C . LYS A 1 400 ? -23.300 -6.372 10.130 1.00 95.38 400 LYS A C 1
ATOM 3313 O O . LYS A 1 400 ? -23.139 -5.451 9.338 1.00 95.38 400 LYS A O 1
ATOM 3318 N N . ILE A 1 401 ? -23.174 -7.654 9.804 1.00 97.00 401 ILE A N 1
ATOM 3319 C CA . ILE A 1 401 ? -22.951 -8.115 8.434 1.00 97.00 401 ILE A CA 1
ATOM 3320 C C . ILE A 1 401 ? -24.263 -7.940 7.661 1.00 97.00 401 ILE A C 1
ATOM 3322 O O . ILE A 1 401 ? -25.258 -8.586 7.982 1.00 97.00 401 ILE A O 1
ATOM 3326 N N . GLU A 1 402 ? -24.256 -7.063 6.661 1.00 96.06 402 GLU A N 1
ATOM 3327 C CA . GLU A 1 402 ? -25.396 -6.801 5.774 1.00 96.06 402 GLU A CA 1
ATOM 3328 C C . GLU A 1 402 ? -25.313 -7.636 4.492 1.00 96.06 402 GLU A C 1
ATOM 3330 O O . GLU A 1 402 ? -26.334 -8.079 3.965 1.00 96.06 402 GLU A O 1
ATOM 3335 N N . LYS A 1 403 ? -24.095 -7.883 3.992 1.00 95.50 403 LYS A N 1
ATOM 3336 C CA . LYS A 1 403 ? -23.852 -8.764 2.844 1.00 95.50 403 LYS A CA 1
ATOM 3337 C C . LYS A 1 403 ? -22.681 -9.695 3.101 1.00 95.50 403 LYS A C 1
ATOM 3339 O O . LYS A 1 403 ? -21.691 -9.306 3.715 1.00 95.50 403 LYS A O 1
ATOM 3344 N N . GLU A 1 404 ? -22.804 -10.897 2.558 1.00 94.62 404 GLU A N 1
ATOM 3345 C CA . GLU A 1 404 ? -21.783 -11.938 2.527 1.00 94.62 404 GLU A CA 1
ATOM 3346 C C . GLU A 1 404 ? -21.846 -12.598 1.147 1.00 94.62 404 GLU A C 1
ATOM 3348 O O . GLU A 1 404 ? -22.910 -13.065 0.733 1.00 94.62 404 GLU A O 1
ATOM 3353 N N . ILE A 1 405 ? -20.730 -12.601 0.423 1.00 92.50 405 ILE A N 1
ATOM 3354 C CA . ILE A 1 405 ? -20.614 -13.223 -0.901 1.00 92.50 405 ILE A CA 1
ATOM 3355 C C . ILE A 1 405 ? -19.337 -14.059 -0.964 1.00 92.50 405 ILE A C 1
ATOM 3357 O O . ILE A 1 405 ? -18.338 -13.737 -0.320 1.00 92.50 405 ILE A O 1
ATOM 3361 N N . LYS A 1 406 ? -19.361 -15.132 -1.755 1.00 88.56 406 LYS A N 1
ATOM 3362 C CA . LYS A 1 406 ? -18.177 -15.967 -1.974 1.00 88.56 406 LYS A CA 1
ATOM 3363 C C . LYS A 1 406 ? -17.188 -15.277 -2.900 1.00 88.56 406 LYS A C 1
ATOM 3365 O O . LYS A 1 406 ? -17.583 -14.586 -3.838 1.00 88.56 406 LYS A O 1
ATOM 3370 N N . ASN A 1 407 ? -15.903 -15.505 -2.669 1.00 82.44 407 ASN A N 1
ATOM 3371 C CA . ASN A 1 407 ? -14.881 -15.163 -3.643 1.00 82.44 407 ASN A CA 1
ATOM 3372 C C . ASN A 1 407 ? -14.923 -16.182 -4.791 1.00 82.44 407 ASN A C 1
ATOM 3374 O O . ASN A 1 407 ? -14.303 -17.237 -4.731 1.00 82.44 407 ASN A O 1
ATOM 3378 N N . ASN A 1 408 ? -15.695 -15.884 -5.832 1.00 69.25 408 ASN A N 1
ATOM 3379 C CA . ASN A 1 408 ? -15.684 -16.678 -7.052 1.00 69.25 408 ASN A CA 1
ATOM 3380 C C . ASN A 1 408 ? -14.514 -16.198 -7.925 1.00 69.25 408 ASN A C 1
ATOM 3382 O O . ASN A 1 408 ? -14.585 -15.104 -8.487 1.00 69.25 408 ASN A O 1
ATOM 3386 N N . ASP A 1 409 ? -13.459 -17.010 -8.060 1.00 50.66 409 ASP A N 1
ATOM 3387 C CA . ASP A 1 409 ? -12.320 -16.774 -8.963 1.00 50.66 409 ASP A CA 1
ATOM 3388 C C . ASP A 1 409 ? -12.741 -16.903 -10.440 1.00 50.66 409 ASP A C 1
ATOM 3390 O O . ASP A 1 409 ? -12.258 -17.736 -11.211 1.00 50.66 409 ASP A O 1
ATOM 3394 N N . VAL A 1 410 ? -13.666 -16.059 -10.892 1.00 42.84 410 VAL A N 1
ATOM 3395 C CA . VAL A 1 410 ? -13.817 -15.808 -12.318 1.00 42.84 410 VAL A CA 1
ATOM 3396 C C . VAL A 1 410 ? -12.721 -14.820 -12.665 1.00 42.84 410 VAL A C 1
ATOM 3398 O O . VAL A 1 410 ? -12.914 -13.612 -12.566 1.00 42.84 410 VAL A O 1
ATOM 3401 N N . TYR A 1 411 ? -11.556 -15.348 -13.053 1.00 33.94 411 TYR A N 1
ATOM 3402 C CA . TYR A 1 411 ? -10.518 -14.601 -13.759 1.00 33.94 411 TYR A CA 1
ATOM 3403 C C . TYR A 1 411 ? -11.193 -13.757 -14.843 1.00 33.94 411 TYR A C 1
ATOM 3405 O O . TYR A 1 411 ? -11.528 -14.253 -15.926 1.00 33.94 411 TYR A O 1
ATOM 3413 N N . SER A 1 412 ? -11.424 -12.479 -14.551 1.00 31.17 412 SER A N 1
ATOM 3414 C CA . SER A 1 412 ? -11.907 -11.529 -15.530 1.00 31.17 412 SER A CA 1
ATOM 3415 C C . SER A 1 412 ? -10.770 -11.372 -16.530 1.00 31.17 412 SER A C 1
ATOM 3417 O O . SER A 1 412 ? -9.764 -10.699 -16.306 1.00 31.17 412 SER A O 1
ATOM 3419 N N . ARG A 1 413 ? -10.876 -12.097 -17.649 1.00 27.95 413 ARG A N 1
ATOM 3420 C CA . ARG A 1 413 ? -10.030 -11.846 -18.812 1.00 27.95 413 ARG A CA 1
ATOM 3421 C C . ARG A 1 413 ? -10.142 -10.355 -19.083 1.00 27.95 413 ARG A C 1
ATOM 3423 O O . ARG A 1 413 ? -11.238 -9.876 -19.374 1.00 27.95 413 ARG A O 1
ATOM 3430 N N . ARG A 1 414 ? -9.022 -9.633 -18.976 1.00 29.94 414 ARG A N 1
ATOM 3431 C CA . ARG A 1 414 ? -8.911 -8.268 -19.492 1.00 29.94 414 ARG A CA 1
ATOM 3432 C C . ARG A 1 414 ? -9.506 -8.286 -20.896 1.00 29.94 414 ARG A C 1
ATOM 3434 O O . ARG A 1 414 ? -8.975 -8.947 -21.789 1.00 29.94 414 ARG A O 1
ATOM 3441 N N . ASN A 1 415 ? -10.646 -7.626 -21.064 1.00 29.33 415 ASN A N 1
ATOM 3442 C CA . ASN A 1 415 ? -11.238 -7.426 -22.371 1.00 29.33 415 ASN A CA 1
ATOM 3443 C C . ASN A 1 415 ? -10.274 -6.530 -23.151 1.00 29.33 415 ASN A C 1
ATOM 3445 O O . ASN A 1 415 ? -10.307 -5.309 -23.017 1.00 29.33 415 ASN A O 1
ATOM 3449 N N . ASN A 1 416 ? -9.417 -7.140 -23.970 1.00 34.19 416 ASN A N 1
ATOM 3450 C CA . ASN A 1 416 ? -8.768 -6.458 -25.081 1.00 34.19 416 ASN A CA 1
ATOM 3451 C C . ASN A 1 416 ? -9.862 -6.148 -26.107 1.00 34.19 416 ASN A C 1
ATOM 3453 O O . ASN A 1 416 ? -10.033 -6.870 -27.089 1.00 34.19 416 ASN A O 1
ATOM 3457 N N . GLY A 1 417 ? -10.668 -5.125 -25.823 1.00 39.88 417 GLY A N 1
ATOM 3458 C CA . GLY A 1 417 ? -11.627 -4.597 -26.778 1.00 39.88 417 GLY A CA 1
ATOM 3459 C C . GLY A 1 417 ? -10.888 -4.180 -28.045 1.00 39.88 417 GLY A C 1
ATOM 3460 O O . GLY A 1 417 ? -9.854 -3.514 -27.976 1.00 39.88 417 GLY A O 1
ATOM 3461 N N . ASP A 1 418 ? -11.401 -4.602 -29.199 1.00 46.34 418 ASP A N 1
ATOM 3462 C CA . ASP A 1 418 ? -10.907 -4.154 -30.496 1.00 46.34 418 ASP A CA 1
ATOM 3463 C C . ASP A 1 418 ? -10.973 -2.620 -30.550 1.00 46.34 418 ASP A C 1
ATOM 3465 O O . ASP A 1 418 ? -12.049 -2.031 -30.447 1.00 46.34 418 ASP A O 1
ATOM 3469 N N . ASN A 1 419 ? -9.815 -1.965 -30.678 1.00 50.53 419 ASN A N 1
ATOM 3470 C CA . ASN A 1 419 ? -9.751 -0.516 -30.832 1.00 50.53 419 ASN A CA 1
ATOM 3471 C C . ASN A 1 419 ? -10.266 -0.139 -32.239 1.00 50.53 419 ASN A C 1
ATOM 3473 O O . ASN A 1 419 ? -9.611 -0.495 -33.225 1.00 50.53 419 ASN A O 1
ATOM 3477 N N . PRO A 1 420 ? -11.386 0.600 -32.372 1.00 53.97 420 PRO A N 1
ATOM 3478 C CA . PRO A 1 420 ? -11.963 0.966 -33.671 1.00 53.97 420 PRO A CA 1
ATOM 3479 C C . PRO A 1 420 ? -11.055 1.863 -34.533 1.00 53.97 420 PRO A C 1
ATOM 3481 O O . PRO A 1 420 ? -11.289 1.993 -35.735 1.00 53.97 420 PRO A O 1
ATOM 3484 N N . LEU A 1 421 ? -9.996 2.451 -33.960 1.00 55.91 421 LEU A N 1
ATOM 3485 C CA . LEU A 1 421 ? -8.981 3.208 -34.707 1.00 55.91 421 LEU A CA 1
ATOM 3486 C C . LEU A 1 421 ? -8.125 2.310 -35.616 1.00 55.91 421 LEU A C 1
ATOM 3488 O O . LEU A 1 421 ? -7.694 2.736 -36.687 1.00 55.91 421 LEU A O 1
ATOM 3492 N N . CYS A 1 422 ? -7.934 1.050 -35.226 1.00 57.56 422 CYS A N 1
ATOM 3493 C CA . CYS A 1 422 ? -7.039 0.118 -35.902 1.00 57.56 422 CYS A CA 1
ATOM 3494 C C . CYS A 1 422 ? -7.586 -0.350 -37.262 1.00 57.56 422 CYS A C 1
ATOM 3496 O O . CYS A 1 422 ? -6.845 -0.450 -38.237 1.00 57.56 422 CYS A O 1
ATOM 3498 N N . SER A 1 423 ? -8.901 -0.568 -37.364 1.00 61.06 423 SER A N 1
ATOM 3499 C CA . SER A 1 423 ? -9.576 -1.020 -38.591 1.00 61.06 423 SER A CA 1
ATOM 3500 C C . SER A 1 423 ? -9.632 0.026 -39.713 1.00 61.06 423 SER A C 1
ATOM 3502 O O . SER A 1 423 ? -9.943 -0.322 -40.848 1.00 61.06 423 SER A O 1
ATOM 3504 N N . ALA A 1 424 ? -9.357 1.299 -39.411 1.00 64.06 424 ALA A N 1
ATOM 3505 C CA . ALA A 1 424 ? -9.435 2.414 -40.361 1.00 64.06 424 ALA A CA 1
ATOM 3506 C C . ALA A 1 424 ? -8.077 3.089 -40.634 1.00 64.06 424 ALA A C 1
ATOM 3508 O O . ALA A 1 424 ? -8.007 4.055 -41.395 1.00 64.06 424 ALA A O 1
ATOM 3509 N N . CYS A 1 425 ? -6.997 2.615 -40.010 1.00 69.25 425 CYS A N 1
ATOM 3510 C CA . CYS A 1 425 ? -5.682 3.231 -40.131 1.00 69.25 425 CYS A CA 1
ATOM 3511 C C . CYS A 1 425 ? -5.013 2.794 -41.454 1.00 69.25 425 CYS A C 1
ATOM 3513 O O . CYS A 1 425 ? -4.854 1.605 -41.714 1.00 69.25 425 CYS A O 1
ATOM 3515 N N . PRO A 1 426 ? -4.547 3.718 -42.314 1.00 70.81 426 PRO A N 1
ATOM 3516 C CA . PRO A 1 426 ? -3.886 3.360 -43.578 1.00 70.81 426 PRO A CA 1
ATOM 3517 C C . PRO A 1 426 ? -2.533 2.656 -43.371 1.00 70.81 426 PRO A C 1
ATOM 3519 O O . PRO A 1 426 ? -1.920 2.166 -44.321 1.00 70.81 426 PRO A O 1
ATOM 3522 N N . HIS A 1 427 ? -2.060 2.613 -42.126 1.00 71.25 427 HIS A N 1
ATOM 3523 C CA . HIS A 1 427 ? -0.792 2.027 -41.717 1.00 71.25 427 HIS A CA 1
ATOM 3524 C C . HIS A 1 427 ? -0.940 0.626 -41.091 1.00 71.25 427 HIS A C 1
ATOM 3526 O O . HIS A 1 427 ? 0.080 0.018 -40.789 1.00 71.25 427 HIS A O 1
ATOM 3532 N N . THR A 1 428 ? -2.166 0.093 -40.942 1.00 60.78 428 THR A N 1
ATOM 3533 C CA . THR A 1 428 ? -2.456 -1.193 -40.264 1.00 60.78 428 THR A CA 1
ATOM 3534 C C . THR A 1 428 ? -2.750 -2.368 -41.197 1.00 60.78 428 THR A C 1
ATOM 3536 O O . THR A 1 428 ? -3.019 -3.463 -40.711 1.00 60.78 428 THR A O 1
ATOM 3539 N N . ASN A 1 429 ? -2.673 -2.188 -42.523 1.00 53.84 429 ASN A N 1
ATOM 3540 C CA . ASN A 1 429 ? -2.792 -3.292 -43.482 1.00 53.84 429 ASN A CA 1
ATOM 3541 C C . ASN A 1 429 ? -1.565 -4.208 -43.404 1.00 53.84 429 ASN A C 1
ATOM 3543 O O . ASN A 1 429 ? -0.655 -4.126 -44.227 1.00 53.84 429 ASN A O 1
ATOM 3547 N N . ILE A 1 430 ? -1.561 -5.084 -42.411 1.00 51.47 430 ILE A N 1
ATOM 3548 C CA . ILE A 1 430 ? -0.787 -6.310 -42.412 1.00 51.47 430 ILE A CA 1
ATOM 3549 C C . ILE A 1 430 ? -1.840 -7.405 -42.263 1.00 51.47 430 ILE A C 1
ATOM 3551 O O . ILE A 1 430 ? -2.314 -7.716 -41.174 1.00 51.47 430 ILE A O 1
ATOM 3555 N N . ALA A 1 431 ? -2.286 -7.918 -43.409 1.00 41.38 431 ALA A N 1
ATOM 3556 C CA . ALA A 1 431 ? -2.781 -9.281 -43.442 1.00 41.38 431 ALA A CA 1
ATOM 3557 C C . ALA A 1 431 ? -1.645 -10.193 -42.962 1.00 41.38 431 ALA A C 1
ATOM 3559 O O . ALA A 1 431 ? -0.477 -9.867 -43.184 1.00 41.38 431 ALA A O 1
ATOM 3560 N N . ASP A 1 432 ? -1.997 -11.317 -42.341 1.00 42.50 432 ASP A N 1
ATOM 3561 C CA . ASP A 1 432 ? -1.114 -12.461 -42.121 1.00 42.50 432 ASP A CA 1
ATOM 3562 C C . ASP A 1 432 ? -0.549 -12.950 -43.472 1.00 42.50 432 ASP A C 1
ATOM 3564 O O . ASP A 1 432 ? -0.976 -13.967 -44.020 1.00 42.50 432 ASP A O 1
ATOM 3568 N N . GLU A 1 433 ? 0.395 -12.226 -44.069 1.00 34.28 433 GLU A N 1
ATOM 3569 C CA . GLU A 1 433 ? 1.253 -12.782 -45.104 1.00 34.28 433 GLU A CA 1
ATOM 3570 C C . GLU A 1 433 ? 2.251 -13.673 -44.394 1.00 34.28 433 GLU A C 1
ATOM 3572 O O . GLU A 1 433 ? 3.335 -13.239 -44.034 1.00 34.28 433 GLU A O 1
ATOM 3577 N N . ALA A 1 434 ? 1.784 -14.903 -44.175 1.00 34.22 434 ALA A N 1
ATOM 3578 C CA . ALA A 1 434 ? 2.514 -16.081 -43.764 1.00 34.22 434 ALA A CA 1
ATOM 3579 C C . ALA A 1 434 ? 3.443 -15.878 -42.560 1.00 34.22 434 ALA A C 1
ATOM 3581 O O . ALA A 1 434 ? 4.441 -15.166 -42.582 1.00 34.22 434 ALA A O 1
ATOM 3582 N N . VAL A 1 435 ? 3.198 -16.684 -41.533 1.00 34.97 435 VAL A N 1
ATOM 3583 C CA . VAL A 1 435 ? 4.297 -17.284 -40.783 1.00 34.97 435 VAL A CA 1
ATOM 3584 C C . VAL A 1 435 ? 5.252 -17.890 -41.817 1.00 34.97 435 VAL A C 1
ATOM 3586 O O . VAL A 1 435 ? 5.052 -19.009 -42.286 1.00 34.97 435 VAL A O 1
ATOM 3589 N N . ASP A 1 436 ? 6.237 -17.110 -42.254 1.00 32.25 436 ASP A N 1
ATOM 3590 C CA . ASP A 1 436 ? 7.368 -17.638 -42.979 1.00 32.25 436 ASP A CA 1
ATOM 3591 C C . ASP A 1 436 ? 8.073 -18.546 -41.977 1.00 32.25 436 ASP A C 1
ATOM 3593 O O . ASP A 1 436 ? 8.328 -18.155 -40.833 1.00 32.25 436 ASP A O 1
ATOM 3597 N N . ASN A 1 437 ? 8.295 -19.790 -42.386 1.00 33.19 437 ASN A N 1
ATOM 3598 C CA . ASN A 1 437 ? 8.756 -20.920 -41.578 1.00 33.19 437 ASN A CA 1
ATOM 3599 C C . ASN A 1 437 ? 10.206 -20.750 -41.064 1.00 33.19 437 ASN A C 1
ATOM 3601 O O . ASN A 1 437 ? 10.960 -21.713 -40.957 1.00 33.19 437 ASN A O 1
ATOM 3605 N N . SER A 1 438 ? 10.629 -19.535 -40.718 1.00 34.12 438 SER A N 1
ATOM 3606 C CA . SER A 1 438 ? 11.927 -19.230 -40.113 1.00 34.12 438 SER A CA 1
ATOM 3607 C C . SER A 1 438 ? 11.990 -19.618 -38.630 1.00 34.12 438 SER A C 1
ATOM 3609 O O . SER A 1 438 ? 13.073 -19.878 -38.105 1.00 34.12 438 SER A O 1
ATOM 3611 N N . SER A 1 439 ? 10.852 -19.803 -37.957 1.00 36.47 439 SER A N 1
ATOM 3612 C CA . SER A 1 439 ? 10.806 -20.388 -36.609 1.00 36.47 439 SER A CA 1
ATOM 3613 C C . SER A 1 439 ? 11.198 -21.875 -36.579 1.00 36.47 439 SER A C 1
ATOM 3615 O O . SER A 1 439 ? 11.564 -22.375 -35.518 1.00 36.47 439 SER A O 1
ATOM 3617 N N . ILE A 1 440 ? 11.235 -22.560 -37.731 1.00 35.75 440 ILE A N 1
ATOM 3618 C CA . ILE A 1 440 ? 11.792 -23.919 -37.849 1.00 35.75 440 ILE A CA 1
ATOM 3619 C C . ILE A 1 440 ? 13.334 -23.882 -37.885 1.00 35.75 440 ILE A C 1
ATOM 3621 O O . ILE A 1 440 ? 13.975 -24.766 -37.319 1.00 35.75 440 ILE A O 1
ATOM 3625 N N . SER A 1 441 ? 13.953 -22.816 -38.416 1.00 37.31 441 SER A N 1
ATOM 3626 C CA . SER A 1 441 ? 15.425 -22.689 -38.427 1.00 37.31 441 SER A CA 1
ATOM 3627 C C . SER A 1 441 ? 16.054 -22.440 -37.047 1.00 37.31 441 SER A C 1
ATOM 3629 O O . SER A 1 441 ? 17.202 -22.818 -36.819 1.00 37.31 441 SER A O 1
ATOM 3631 N N . ASN A 1 442 ? 15.298 -21.889 -36.089 1.00 40.56 442 ASN A N 1
ATOM 3632 C CA . ASN A 1 442 ? 15.786 -21.697 -34.717 1.00 40.56 442 ASN A CA 1
ATOM 3633 C C . ASN A 1 442 ? 15.729 -22.978 -33.867 1.00 40.56 442 ASN A C 1
ATOM 3635 O O . ASN A 1 442 ? 16.514 -23.114 -32.930 1.00 40.56 442 ASN A O 1
ATOM 3639 N N . ILE A 1 443 ? 14.858 -23.936 -34.208 1.00 46.97 443 ILE A N 1
ATOM 3640 C CA . ILE A 1 443 ? 14.819 -25.250 -33.547 1.00 46.97 443 ILE A CA 1
ATOM 3641 C C . ILE A 1 443 ? 15.968 -26.133 -34.053 1.00 46.97 443 ILE A C 1
ATOM 3643 O O . ILE A 1 443 ? 16.647 -26.747 -33.238 1.00 46.97 443 ILE A O 1
ATOM 3647 N N . GLU A 1 444 ? 16.284 -26.114 -35.354 1.00 38.91 444 GLU A N 1
ATOM 3648 C CA . GLU A 1 444 ? 17.451 -26.837 -35.895 1.00 38.91 444 GLU A CA 1
ATOM 3649 C C . GLU A 1 444 ? 18.790 -26.326 -35.334 1.00 38.91 444 GLU A C 1
ATOM 3651 O O . GLU A 1 444 ? 19.708 -27.115 -35.109 1.00 38.91 444 GLU A O 1
ATOM 3656 N N . TRP A 1 445 ? 18.926 -25.021 -35.069 1.00 42.16 445 TRP A N 1
ATOM 3657 C CA . TRP A 1 445 ? 20.132 -24.473 -34.436 1.00 42.16 445 TRP A CA 1
ATOM 3658 C C . TRP A 1 445 ? 20.272 -24.905 -32.965 1.00 42.16 445 TRP A C 1
ATOM 3660 O O . TRP A 1 445 ? 21.368 -25.266 -32.529 1.00 42.16 445 TRP A O 1
ATOM 3670 N N . LEU A 1 446 ? 19.163 -24.940 -32.217 1.00 41.22 446 LEU A N 1
ATOM 3671 C CA . LEU A 1 446 ? 19.113 -25.439 -30.837 1.00 41.22 446 LEU A CA 1
ATOM 3672 C C . LEU A 1 446 ? 19.372 -26.952 -30.757 1.00 41.22 446 LEU A C 1
ATOM 3674 O O . LEU A 1 446 ? 20.141 -27.394 -29.906 1.00 41.22 446 LEU A O 1
ATOM 3678 N N . GLU A 1 447 ? 18.807 -27.745 -31.669 1.00 45.19 447 GLU A N 1
ATOM 3679 C CA . GLU A 1 447 ? 19.036 -29.194 -31.742 1.00 45.19 447 GLU A CA 1
ATOM 3680 C C . GLU A 1 447 ? 20.468 -29.550 -32.168 1.00 45.19 447 GLU A C 1
ATOM 3682 O O . GLU A 1 447 ? 21.023 -30.540 -31.689 1.00 45.19 447 GLU A O 1
ATOM 3687 N N . ASN A 1 448 ? 21.098 -28.745 -33.031 1.00 51.69 448 ASN A N 1
ATOM 3688 C CA . ASN A 1 448 ? 22.504 -28.935 -33.393 1.00 51.69 448 ASN A CA 1
ATOM 3689 C C . ASN A 1 448 ? 23.464 -28.476 -32.284 1.00 51.69 448 ASN A C 1
ATOM 3691 O O . ASN A 1 448 ? 24.471 -29.139 -32.061 1.00 51.69 448 ASN A O 1
ATOM 3695 N N . SER A 1 449 ? 23.134 -27.422 -31.528 1.00 45.50 449 SER A N 1
ATOM 3696 C CA . SER A 1 449 ? 23.953 -26.963 -30.390 1.00 45.50 449 SER A CA 1
ATOM 3697 C C . SER A 1 449 ? 23.928 -27.927 -29.194 1.00 45.50 449 SER A C 1
ATOM 3699 O O . SER A 1 449 ? 24.849 -27.927 -28.382 1.00 45.50 449 SER A O 1
ATOM 3701 N N . LEU A 1 450 ? 22.893 -28.768 -29.086 1.00 52.44 450 LEU A N 1
ATOM 3702 C CA . LEU A 1 450 ? 22.753 -29.783 -28.034 1.00 52.44 450 LEU A CA 1
ATOM 3703 C C . LEU A 1 450 ? 23.397 -31.136 -28.384 1.00 52.44 450 LEU A C 1
ATOM 3705 O O . LEU A 1 450 ? 23.507 -31.987 -27.508 1.00 52.44 450 LEU A O 1
ATOM 3709 N N . LYS A 1 451 ? 23.829 -31.356 -29.634 1.00 49.66 451 LYS A N 1
ATOM 3710 C CA . LYS A 1 451 ? 24.546 -32.585 -30.035 1.00 49.66 451 LYS A CA 1
ATOM 3711 C C . LYS A 1 451 ? 26.034 -32.573 -29.682 1.00 49.66 451 LYS A C 1
ATOM 3713 O O . LYS A 1 451 ? 26.643 -33.640 -29.669 1.00 49.66 451 LYS A O 1
ATOM 3718 N N . ASP A 1 452 ? 26.584 -31.401 -29.377 1.00 49.28 452 ASP A N 1
ATOM 3719 C CA . ASP A 1 452 ? 27.988 -31.211 -28.996 1.00 49.28 452 ASP A CA 1
ATOM 3720 C C . ASP A 1 452 ? 28.191 -31.085 -27.466 1.00 49.28 452 ASP A C 1
ATOM 3722 O O . ASP A 1 452 ? 29.254 -30.646 -27.021 1.00 49.28 452 ASP A O 1
ATOM 3726 N N . TYR A 1 453 ? 27.199 -31.500 -26.661 1.00 43.22 453 TYR A N 1
ATOM 3727 C CA . TYR A 1 453 ? 27.291 -31.638 -25.198 1.00 43.22 453 TYR A CA 1
ATOM 3728 C C . TYR A 1 453 ? 27.148 -33.086 -24.724 1.00 43.22 453 TYR A C 1
ATOM 3730 O O . TYR A 1 453 ? 26.201 -33.773 -25.170 1.00 43.22 453 TYR A O 1
#

Foldseek 3Di:
DPQPLACWGDPDPQDIGHPWFWWPDFPVLQVVVQVVCCVQVVLQFAFDNFPDPVLVVVCVVVVVVSDDIHTDDPVNLVVLLVVLLVVLCVVVVHDPDPVPDPDDPVRVCVDPNSVSNNVSSCVSLVVSLVTTFIPDAGRLPDPVRGGGTHRDDCVVSQNQAQVQFFFADDDPVVVVVVVVLVVQQDDDPDDDPVVQLCVVSVLVSQLSSQDWDADPNFIKGWQWKKFWDWDDDPDDTQKIKIKGKHKFQDPPDDDDQPLPLCCQAPVAAADRDHPQCLLVDPPRLRGKHWYAFSHPPDPVGADARWMDHRSPLLNVQVWGADSNQRFTAHPVRHGFKGWRRHRDDPVPDRMHRIMMGTPVSVVVCVVPTFMKMKMFIWMAHPVCGIDQSRRWIFIGGPSHTPDIYTNDPPPPDPPSDHDPSLVPRPSNPDDCPDPPPCVVVVVVVVVVVVVVD

Sequence (453 aa):
MNKDFLPFRYWGKDHINMYTKFLANDKNEISSINNYLYNKYSCVRGGKCSGWLAFENRIMPEIESIAEIKTLDMNSFMESFEKVFRYVFEYYNISADRKSMNICEGDFHHSVYMKGVDIATGLYYGSLMCNYYTNQFATSNNIQNSIGYEVYDPLEYGEDVIITAPIPTYQDFIERLGDYAINSLEMPVQRDVCWVGNVELTRRNVLHLLETVELKHQKWVMLAGRVSLHEEDKCETRWKDTYDLWCCSSENETIYDDGNARYLTIELEEYIGNLNSYPDNESKPWLWKNVKNINNQSEVFEETSLVLPPSNIIRFFNLKLNVSDLSWETQDKEKVIICNNNKNSYYRDPIGGTVFIRKDYFDKFLEGNTVKYFAFTERFIPDTGYADETSLHFEIVNGKIEKEIKNNDVYSRRNNGDNPLCSACPHTNIADEAVDNSSISNIEWLENSLKDY

Nearest PDB structures (foldseek):
  4fun-assembly1_A-2  TM=3.971E-01  e=7.554E+00  Staphylococcus epidermidis RP62A
  1qpx-assembly1_B  TM=2.605E-01  e=2.674E+00  Escherichia coli
  6yxz-assembly1_JJJ  TM=1.754E-01  e=3.001E+00  Bifidobacterium bifidum
  6z14-assembly1_JJJ  TM=1.688E-01  e=4.005E+00  Bifidobacterium bifidum
  4trk-assembly1_A  TM=2.084E-01  e=5.661E+00  Caenorhabditis elegans

Organism: NCBI:txid755172

pLDDT: mean 80.88, std 17.08, range [27.95, 98.56]